Protein AF-A0A2A9PH34-F1 (afdb_monomer_lite)

pLDDT: mean 70.22, std 22.92, range [24.67, 98.5]

Sequence (714 aa):
MPSRCSIKAFAICICLFALSGFSQASVIETDRRKLEARWAQDDATQGPVSDHVPETFFIVTIRDPLQVQMDGLPAVVHHLSLPPMEFEAYQLGERGSRTNIIGHQGLVSAVSCFLQRWVGVRPRTSQFFVYEVQRQDAIRTPCPTMGKAKQLMRDGYYVTQPWLTGGDRRLIRWAQLPASTRQSAWSVVQGMLTVLPWREVNPVVIPQRQVPMANPGPYRPQCLHGPHGTTVGTLTQEDVDEVLGGLPEDDETWEPSVGLTDEDVNNFFGTQHLSQGSSDDSQKEDEKVEEEEDEDPDCDAAQAQAAQQQLIRMSNAADTDLNLLFDDAESVLRRLLREDQMDSNACSSTMSQFRSHMRRSMLPNGRPETGNCCQLLALIKEQLTSHACSEFSQLRFRLKLASNTLAGGTYDDIMLRIGNENMVLAEHPSKYFNEERVVNLQAAFGSSKVPVRDVKSFAVYSVPDQRGIADEWIVDSITLTGRCAGSQREALIRIRVNEGFSRWGDYGDRSQYKGRIDIDDWRWVSPDAQTQSVAVQPPGQPNACTHLKALEVRLRIGSGLWGGTYDKIYMDIGPGLLPGNGRLLLTSGPSPGYNEPTKVDLKQTFGSEMVPVGDILPKWQLFRLYSALAKDEWRDSKPDEWILAGLTLRGTCAQSSRTVVADKYATIDEKCKRSIGEDWSEVYRAHGLSLQDWHWERKQGGKKRDMGHDVGES

Secondary structure (DSSP, 8-state):
------HHHHHHHHHHHHHHHHHHHHHHHHHHHHHHHHHHHHHTT--S----PPEEEEEEESS-HHHHHHT-B-SEE-TTSS-TT---SPBP-STT--EE-EEESSHHHHHHHHHHHHTT---SS---EEEEEEES-----B--EE-TT--EESSEEE--S-SB-TT-TTEEEEEEPPGGGGTS-HHHHHHHHTT---EESS--------PPPPPPPP------------------TTS---S---------------------------------------------------------HHHHHHHHHHHHHHHHHHHHHHHHH-TTHHHHHHHHTTSS---TTTTHHHHHHHHHHS-----S--PPP---HHHHHHHHHHHHHHHHT-EEEEEEEEEEE-SSSSSSS-SSEEEEEETTEEEEEESSPPTT-EEEEEE-HHHHHSSSSEEGGG--EEEEEEE--SS----EEEEEEEEEEEEETTSS-EEEEEEEEEEEEESS-TTSTTSEEEEE--GGG-EESS--TTTTSTTTSSTT-TT--SEEEEEEEEEEE--STT-S-SSEEEEE-SS--STTTSEEEEEESPPTT--PEEEE-HHHHHSSSSEETTTSS-SSSEEEEEEE--TTS-TT-PPPEEEEEEEEEEEEESSSS-EEEE-TTS---EEEEPPTT-SEEEEEEEEPPPTTSEEE-----TT-----------

Radius of gyration: 38.77 Å; chains: 1; bounding box: 98×118×132 Å

Structure (mmCIF, N/CA/C/O backbone):
data_AF-A0A2A9PH34-F1
#
_entry.id   AF-A0A2A9PH34-F1
#
loop_
_atom_site.group_PDB
_atom_site.id
_atom_site.type_symbol
_atom_site.label_atom_id
_atom_site.label_alt_id
_atom_site.label_comp_id
_atom_site.label_asym_id
_atom_site.label_entity_id
_atom_site.label_seq_id
_atom_site.pdbx_PDB_ins_code
_atom_site.Cartn_x
_atom_site.Cartn_y
_atom_site.Cartn_z
_atom_site.occupancy
_atom_site.B_iso_or_equiv
_atom_site.auth_seq_id
_atom_site.auth_comp_id
_atom_site.auth_asym_id
_atom_site.auth_atom_id
_atom_site.pdbx_PDB_model_num
ATOM 1 N N . MET A 1 1 ? -19.831 -45.421 -45.558 1.00 34.94 1 MET A N 1
ATOM 2 C CA . MET A 1 1 ? -19.259 -44.627 -46.671 1.00 34.94 1 MET A CA 1
ATOM 3 C C . MET A 1 1 ? -19.317 -43.152 -46.292 1.00 34.94 1 MET A C 1
ATOM 5 O O . MET A 1 1 ? -20.403 -42.728 -45.919 1.00 34.94 1 MET A O 1
ATOM 9 N N . PRO A 1 2 ? -18.223 -42.377 -46.373 1.00 40.69 2 PRO A N 1
ATOM 10 C CA . PRO A 1 2 ? -18.274 -40.917 -46.313 1.00 40.69 2 PRO A CA 1
ATOM 11 C C . PRO A 1 2 ? -18.345 -40.312 -47.728 1.00 40.69 2 PRO A C 1
ATOM 13 O O . PRO A 1 2 ? -17.607 -40.720 -48.626 1.00 40.69 2 PRO A O 1
ATOM 16 N N . SER A 1 3 ? -19.229 -39.338 -47.940 1.00 38.16 3 SER A N 1
ATOM 17 C CA . SER A 1 3 ? -19.362 -38.611 -49.208 1.00 38.16 3 SER A CA 1
ATOM 18 C C . SER A 1 3 ? -18.264 -37.548 -49.363 1.00 38.16 3 SER A C 1
ATOM 20 O O . SER A 1 3 ? -17.931 -36.822 -48.428 1.00 38.16 3 SER A O 1
ATOM 22 N N . ARG A 1 4 ? -17.679 -37.441 -50.564 1.00 37.56 4 ARG A N 1
ATOM 23 C CA . ARG A 1 4 ? -16.636 -36.444 -50.864 1.00 37.56 4 ARG A CA 1
ATOM 24 C C . ARG A 1 4 ? -17.261 -35.069 -51.102 1.00 37.56 4 ARG A C 1
ATOM 26 O O . ARG A 1 4 ? -17.923 -34.873 -52.118 1.00 37.56 4 ARG A O 1
ATOM 33 N N . CYS A 1 5 ? -16.996 -34.105 -50.223 1.00 36.47 5 CYS A N 1
ATOM 34 C CA . CYS A 1 5 ? -17.306 -32.702 -50.498 1.00 36.47 5 CYS A CA 1
ATOM 35 C C . CYS A 1 5 ? -16.280 -32.118 -51.493 1.00 36.47 5 CYS A C 1
ATOM 37 O O . CYS A 1 5 ? -15.086 -32.413 -51.407 1.00 36.47 5 CYS A O 1
ATOM 39 N N . SER A 1 6 ? -16.730 -31.330 -52.474 1.00 47.56 6 SER A N 1
ATOM 40 C CA . SER A 1 6 ? -15.884 -30.905 -53.599 1.00 47.56 6 SER A CA 1
ATOM 41 C C . SER A 1 6 ? -15.131 -29.605 -53.308 1.00 47.56 6 SER A C 1
ATOM 43 O O . SER A 1 6 ? -15.723 -28.527 -53.263 1.00 47.56 6 SER A O 1
ATOM 45 N N . ILE A 1 7 ? -13.800 -29.700 -53.216 1.00 49.53 7 ILE A N 1
ATOM 46 C CA . ILE A 1 7 ? -12.862 -28.578 -52.997 1.00 49.53 7 ILE A CA 1
ATOM 47 C C . ILE A 1 7 ? -13.086 -27.413 -53.985 1.00 49.53 7 ILE A C 1
ATOM 49 O O . ILE A 1 7 ? -12.877 -26.252 -53.635 1.00 49.53 7 ILE A O 1
ATOM 53 N N . LYS A 1 8 ? -13.581 -27.695 -55.201 1.00 48.56 8 LYS A N 1
ATOM 54 C CA . LYS A 1 8 ? -13.860 -26.675 -56.227 1.00 48.56 8 LYS A CA 1
ATOM 55 C C . LYS A 1 8 ? -14.911 -25.639 -55.800 1.00 48.56 8 LYS A C 1
ATOM 57 O O . LYS A 1 8 ? -14.825 -24.502 -56.248 1.00 48.56 8 LYS A O 1
ATOM 62 N N . ALA A 1 9 ? -15.861 -25.993 -54.931 1.00 49.53 9 ALA A N 1
ATOM 63 C CA . ALA A 1 9 ? -16.867 -25.044 -54.445 1.00 49.53 9 ALA A CA 1
ATOM 64 C C . ALA A 1 9 ? -16.257 -23.978 -53.516 1.00 49.53 9 ALA A C 1
ATOM 66 O O . ALA A 1 9 ? -16.587 -22.799 -53.617 1.00 49.53 9 ALA A O 1
ATOM 67 N N . PHE A 1 10 ? -15.320 -24.379 -52.650 1.00 51.31 10 PHE A N 1
ATOM 68 C CA . PHE A 1 10 ? -14.713 -23.488 -51.657 1.00 51.31 10 PHE A CA 1
ATOM 69 C C . PHE A 1 10 ? -13.816 -22.422 -52.310 1.00 51.31 10 PHE A C 1
ATOM 71 O O . PHE A 1 10 ? -13.855 -21.255 -51.928 1.00 51.31 10 PHE A O 1
ATOM 78 N N . ALA A 1 11 ? -13.073 -22.800 -53.357 1.00 50.88 11 ALA A N 1
ATOM 79 C CA . ALA A 1 11 ? -12.231 -21.878 -54.122 1.00 50.88 11 ALA A CA 1
ATOM 80 C C . ALA A 1 11 ? -13.034 -20.743 -54.792 1.00 50.88 11 ALA A C 1
ATOM 82 O O . ALA A 1 11 ? -12.605 -19.591 -54.771 1.00 50.88 11 ALA A O 1
ATOM 83 N N . ILE A 1 12 ? -14.220 -21.044 -55.337 1.00 55.06 12 ILE A N 1
ATOM 84 C CA . ILE A 1 12 ? -15.061 -20.055 -56.035 1.00 55.06 12 ILE A CA 1
ATOM 85 C C . ILE A 1 12 ? -15.571 -18.976 -55.064 1.00 55.06 12 ILE A C 1
ATOM 87 O O . ILE A 1 12 ? -15.532 -17.791 -55.398 1.00 55.06 12 ILE A O 1
ATOM 91 N N . CYS A 1 13 ? -15.965 -19.351 -53.842 1.00 43.31 13 CYS A N 1
ATOM 92 C CA . CYS A 1 13 ? -16.367 -18.386 -52.812 1.00 43.31 13 CYS A CA 1
ATOM 93 C C . CYS A 1 13 ? -15.227 -17.430 -52.420 1.00 43.31 13 CYS A C 1
ATOM 95 O O . CYS A 1 13 ? -15.466 -16.234 -52.253 1.00 43.31 13 CYS A O 1
ATOM 97 N N . ILE A 1 14 ? -13.988 -17.928 -52.319 1.00 50.44 14 ILE A N 1
ATOM 98 C CA . ILE A 1 14 ? -12.815 -17.101 -51.987 1.00 50.44 14 ILE A CA 1
ATOM 99 C C . ILE A 1 14 ? -12.509 -16.105 -53.117 1.00 50.44 14 ILE A C 1
ATOM 101 O O . ILE A 1 14 ? -12.295 -14.922 -52.849 1.00 50.44 14 ILE A O 1
ATOM 105 N N . CYS A 1 15 ? -12.555 -16.541 -54.382 1.00 43.34 15 CYS A N 1
ATOM 106 C CA . CYS A 1 15 ? -12.344 -15.651 -55.529 1.00 43.34 15 CYS A CA 1
ATOM 107 C C . CYS A 1 15 ? -13.403 -14.539 -55.627 1.00 43.34 15 CYS A C 1
ATOM 109 O O . CYS A 1 15 ? -13.056 -13.397 -55.928 1.00 43.34 15 CYS A O 1
ATOM 111 N N . LEU A 1 16 ? -14.676 -14.835 -55.339 1.00 41.50 16 LEU A N 1
ATOM 112 C CA . LEU A 1 16 ? -15.746 -13.828 -55.362 1.00 41.50 16 LEU A CA 1
ATOM 113 C C . LEU A 1 16 ? -15.578 -12.769 -54.260 1.00 41.50 16 LEU A C 1
ATOM 115 O O . LEU A 1 16 ? -15.717 -11.576 -54.537 1.00 41.50 16 LEU A O 1
ATOM 119 N N . PHE A 1 17 ? -15.201 -13.174 -53.041 1.00 42.25 17 PHE A N 1
ATOM 120 C CA . PHE A 1 17 ? -14.886 -12.221 -51.970 1.00 42.25 17 PHE A CA 1
ATOM 121 C C . PHE A 1 17 ? -13.693 -11.326 -52.332 1.00 42.25 17 PHE A C 1
ATOM 123 O O . PHE A 1 17 ? -13.791 -10.105 -52.203 1.00 42.25 17 PHE A O 1
ATOM 130 N N . ALA A 1 18 ? -12.605 -11.898 -52.860 1.00 44.53 18 ALA A N 1
ATOM 131 C CA . ALA A 1 18 ? -11.424 -11.134 -53.267 1.00 44.53 18 ALA A CA 1
ATOM 132 C C . ALA A 1 18 ? -11.748 -10.059 -54.324 1.00 44.53 18 ALA A C 1
ATOM 134 O O . ALA A 1 18 ? -11.331 -8.908 -54.187 1.00 44.53 18 ALA A O 1
ATOM 135 N N . LEU A 1 19 ? -12.543 -10.404 -55.343 1.00 37.84 19 LEU A N 1
ATOM 136 C CA . LEU A 1 19 ? -12.917 -9.479 -56.418 1.00 37.84 19 LEU A CA 1
ATOM 137 C C . LEU A 1 19 ? -13.838 -8.339 -55.948 1.00 37.84 19 LEU A C 1
ATOM 139 O O . LEU A 1 19 ? -13.715 -7.219 -56.443 1.00 37.84 19 LEU A O 1
ATOM 143 N N . SER A 1 20 ? -14.711 -8.575 -54.961 1.00 38.56 20 SER A N 1
ATOM 144 C CA . SER A 1 20 ? -15.545 -7.503 -54.390 1.00 38.56 20 SER A CA 1
ATOM 145 C C . SER A 1 20 ? -14.755 -6.448 -53.597 1.00 38.56 20 SER A C 1
ATOM 147 O O . SER A 1 20 ? -15.138 -5.278 -53.600 1.00 38.56 20 SER A O 1
ATOM 149 N N . GLY A 1 21 ? -13.636 -6.826 -52.963 1.00 40.25 21 GLY A N 1
ATOM 150 C CA . GLY A 1 21 ? -12.840 -5.916 -52.130 1.00 40.25 21 GLY A CA 1
ATOM 151 C C . GLY A 1 21 ? -12.066 -4.863 -52.931 1.00 40.25 21 GLY A C 1
ATOM 152 O O . GLY A 1 21 ? -12.078 -3.681 -52.586 1.00 40.25 21 GLY A O 1
ATOM 153 N N . PHE A 1 22 ? -11.438 -5.268 -54.039 1.00 40.62 22 PHE A N 1
ATOM 154 C CA . PHE A 1 22 ? -10.581 -4.381 -54.842 1.00 40.62 22 PHE A CA 1
ATOM 155 C C . PHE A 1 22 ? -11.329 -3.217 -55.513 1.00 40.62 22 PHE A C 1
ATOM 157 O O . PHE A 1 22 ? -10.731 -2.171 -55.761 1.00 40.62 22 PHE A O 1
ATOM 164 N N . SER A 1 23 ? -12.631 -3.367 -55.779 1.00 42.00 23 SER A N 1
ATOM 165 C CA . SER A 1 23 ? -13.442 -2.335 -56.441 1.00 42.00 23 SER A CA 1
ATOM 166 C C . SER A 1 23 ? -13.759 -1.133 -55.536 1.00 42.00 23 SER A C 1
ATOM 168 O O . SER A 1 23 ? -13.880 -0.011 -56.019 1.00 42.00 23 SER A O 1
ATOM 170 N N . GLN A 1 24 ? -13.862 -1.326 -54.215 1.00 39.06 24 GLN A N 1
ATOM 171 C CA . GLN A 1 24 ? -14.194 -0.224 -53.297 1.00 39.06 24 GLN A CA 1
ATOM 172 C C . GLN A 1 24 ? -12.963 0.595 -52.885 1.00 39.06 24 GLN A C 1
ATOM 174 O O . GLN A 1 24 ? -13.048 1.819 -52.793 1.00 39.06 24 GLN A O 1
ATOM 179 N N . ALA A 1 25 ? -11.807 -0.052 -52.701 1.00 43.22 25 ALA A N 1
ATOM 180 C CA . ALA A 1 25 ? -10.569 0.629 -52.315 1.00 43.22 25 ALA A CA 1
ATOM 181 C C . ALA A 1 25 ? -10.098 1.655 -53.369 1.00 43.22 25 ALA A C 1
ATOM 183 O O . ALA A 1 25 ? -9.675 2.756 -53.019 1.00 43.22 25 ALA A O 1
ATOM 184 N N . SER A 1 26 ? -10.218 1.331 -54.662 1.00 45.09 26 SER A N 1
ATOM 185 C CA . SER A 1 26 ? -9.798 2.216 -55.759 1.00 45.09 26 SER A CA 1
ATOM 186 C C . SER A 1 26 ? -10.678 3.462 -55.908 1.00 45.09 26 SER A C 1
ATOM 188 O O . SER A 1 26 ? -10.159 4.536 -56.217 1.00 45.09 26 SER A O 1
ATOM 190 N N . VAL A 1 27 ? -11.985 3.356 -55.646 1.00 43.34 27 VAL A N 1
ATOM 191 C CA . VAL A 1 27 ? -12.909 4.503 -55.632 1.00 43.34 27 VAL A CA 1
ATOM 192 C C . VAL A 1 27 ? -12.576 5.444 -54.472 1.00 43.34 27 VAL A C 1
ATOM 194 O O . VAL A 1 27 ? -12.420 6.644 -54.693 1.00 43.34 27 VAL A O 1
ATOM 197 N N . ILE A 1 28 ? -12.379 4.901 -53.263 1.00 43.78 28 ILE A N 1
ATOM 198 C CA . ILE A 1 28 ? -12.031 5.685 -52.066 1.00 43.78 28 ILE A CA 1
ATOM 199 C C . ILE A 1 28 ? -10.705 6.435 -52.264 1.00 43.78 28 ILE A C 1
ATOM 201 O O . ILE A 1 28 ? -10.639 7.635 -52.011 1.00 43.78 28 ILE A O 1
ATOM 205 N N . GLU A 1 29 ? -9.669 5.770 -52.782 1.00 45.56 29 GLU A N 1
ATOM 206 C CA . GLU A 1 29 ? -8.367 6.398 -53.054 1.00 45.56 29 GLU A CA 1
ATOM 207 C C . GLU A 1 29 ? -8.442 7.453 -54.174 1.00 45.56 29 GLU A C 1
ATOM 209 O O . GLU A 1 29 ? -7.763 8.481 -54.119 1.00 45.56 29 GLU A O 1
ATOM 214 N N . THR A 1 30 ? -9.299 7.242 -55.177 1.00 48.31 30 THR A N 1
ATOM 215 C CA . THR A 1 30 ? -9.509 8.209 -56.265 1.00 48.31 30 THR A CA 1
ATOM 216 C C . THR A 1 30 ? -10.203 9.476 -55.764 1.00 48.31 30 THR A C 1
ATOM 218 O O . THR A 1 30 ? -9.795 10.580 -56.129 1.00 48.31 30 THR A O 1
ATOM 221 N N . ASP A 1 31 ? -11.223 9.349 -54.914 1.00 47.78 31 ASP A N 1
ATOM 222 C CA . ASP A 1 31 ? -11.916 10.511 -54.355 1.00 47.78 31 ASP A CA 1
ATOM 223 C C . ASP A 1 31 ? -11.111 11.187 -53.231 1.00 47.78 31 ASP A C 1
ATOM 225 O O . ASP A 1 31 ? -11.152 12.414 -53.134 1.00 47.78 31 ASP A O 1
ATOM 229 N N . ARG A 1 32 ? -10.271 10.447 -52.483 1.00 48.47 32 ARG A N 1
ATOM 230 C CA . ARG A 1 32 ? -9.266 11.026 -51.570 1.00 48.47 32 ARG A CA 1
ATOM 231 C C . ARG A 1 32 ? -8.320 11.968 -52.314 1.00 48.47 32 ARG A C 1
ATOM 233 O O . ARG A 1 32 ? -8.194 13.124 -51.926 1.00 48.47 32 ARG A O 1
ATOM 240 N N . ARG A 1 33 ? -7.722 11.523 -53.425 1.00 50.75 33 ARG A N 1
ATOM 241 C CA . ARG A 1 33 ? -6.797 12.356 -54.220 1.00 50.75 33 ARG A CA 1
ATOM 242 C C . ARG A 1 33 ? -7.472 13.583 -54.840 1.00 50.75 33 ARG A C 1
ATOM 244 O O . ARG A 1 33 ? -6.833 14.624 -54.957 1.00 50.75 33 ARG A O 1
ATOM 251 N N . LYS A 1 34 ? -8.760 13.499 -55.203 1.00 52.34 34 LYS A N 1
ATOM 252 C CA . LYS A 1 34 ? -9.549 14.670 -55.642 1.00 52.34 34 LYS A CA 1
ATOM 253 C C . LYS A 1 34 ? -9.829 15.652 -54.501 1.00 52.34 34 LYS A C 1
ATOM 255 O O . LYS A 1 34 ? -9.881 16.850 -54.755 1.00 52.34 34 LYS A O 1
ATOM 260 N N . LEU A 1 35 ? -10.019 15.163 -53.273 1.00 44.94 35 LEU A N 1
ATOM 261 C CA . LEU A 1 35 ? -10.127 15.997 -52.072 1.00 44.94 35 LEU A CA 1
ATOM 262 C C . LEU A 1 35 ? -8.796 16.697 -51.780 1.00 44.94 35 LEU A C 1
ATOM 264 O O . LEU A 1 35 ? -8.766 17.916 -51.680 1.00 44.94 35 LEU A O 1
ATOM 268 N N . GLU A 1 36 ? -7.694 15.950 -51.745 1.00 51.09 36 GLU A N 1
ATOM 269 C CA . GLU A 1 36 ? -6.355 16.467 -51.432 1.00 51.09 36 GLU A CA 1
ATOM 270 C C . GLU A 1 36 ? -5.857 17.490 -52.462 1.00 51.09 36 GLU A C 1
ATOM 272 O O . GLU A 1 36 ? -5.367 18.552 -52.082 1.00 51.09 36 GLU A O 1
ATOM 277 N N . ALA A 1 37 ? -6.058 17.234 -53.760 1.00 59.31 37 ALA A N 1
ATOM 278 C CA . ALA A 1 37 ? -5.736 18.200 -54.813 1.00 59.31 37 ALA A CA 1
ATOM 279 C C . ALA A 1 37 ? -6.579 19.486 -54.724 1.00 59.31 37 ALA A C 1
ATOM 281 O O . ALA A 1 37 ? -6.108 20.557 -55.096 1.00 59.31 37 ALA A O 1
ATOM 282 N N . ARG A 1 38 ? -7.816 19.389 -54.218 1.00 48.50 38 ARG A N 1
ATOM 283 C CA . ARG A 1 38 ? -8.713 20.534 -54.026 1.00 48.50 38 ARG A CA 1
ATOM 284 C C . ARG A 1 38 ? -8.363 21.329 -52.768 1.00 48.50 38 ARG A C 1
ATOM 286 O O . ARG A 1 38 ? -8.328 22.548 -52.837 1.00 48.50 38 ARG A O 1
ATOM 293 N N . TRP A 1 39 ? -8.011 20.663 -51.668 1.00 52.41 39 TRP A N 1
ATOM 294 C CA . TRP A 1 39 ? -7.512 21.314 -50.451 1.00 52.41 39 TRP A CA 1
ATOM 295 C C . TRP A 1 39 ? -6.216 22.087 -50.705 1.00 52.41 39 TRP A C 1
ATOM 297 O O . TRP A 1 39 ? -6.118 23.248 -50.324 1.00 52.41 39 TRP A O 1
ATOM 307 N N . ALA A 1 40 ? -5.269 21.500 -51.446 1.00 55.25 40 ALA A N 1
ATOM 308 C CA . ALA A 1 40 ? -4.044 22.190 -51.856 1.00 55.25 40 ALA A CA 1
ATOM 309 C C . ALA A 1 40 ? -4.309 23.432 -52.736 1.00 55.25 40 ALA A C 1
ATOM 311 O O . ALA A 1 40 ? -3.478 24.337 -52.786 1.00 55.25 40 ALA A O 1
ATOM 312 N N . GLN A 1 41 ? -5.456 23.485 -53.422 1.00 55.44 41 GLN A N 1
ATOM 313 C CA . GLN A 1 41 ? -5.886 24.640 -54.207 1.00 55.44 41 GLN A CA 1
ATOM 314 C C . GLN A 1 41 ? -6.626 25.684 -53.352 1.00 55.44 41 GLN A C 1
ATOM 316 O O . GLN A 1 41 ? -6.393 26.875 -53.541 1.00 55.44 41 GLN A O 1
ATOM 321 N N . ASP A 1 42 ? -7.459 25.261 -52.397 1.00 48.81 42 ASP A N 1
ATOM 322 C CA . ASP A 1 42 ? -8.147 26.158 -51.459 1.00 48.81 42 ASP A CA 1
ATOM 323 C C . ASP A 1 42 ? -7.132 26.872 -50.533 1.00 48.81 42 ASP A C 1
ATOM 325 O O . ASP A 1 42 ? -7.162 28.101 -50.425 1.00 48.81 42 ASP A O 1
ATOM 329 N N . ASP A 1 43 ? -6.167 26.149 -49.946 1.00 49.84 43 ASP A N 1
ATOM 330 C CA . ASP A 1 43 ? -5.096 26.727 -49.109 1.00 49.84 43 ASP A CA 1
ATOM 331 C C . ASP A 1 43 ? -4.223 27.727 -49.886 1.00 49.84 43 ASP A C 1
ATOM 333 O O . ASP A 1 43 ? -3.883 28.790 -49.367 1.00 49.84 43 ASP A O 1
ATOM 337 N N . ALA A 1 44 ? -3.929 27.453 -51.162 1.00 57.38 44 ALA A N 1
ATOM 338 C CA . ALA A 1 44 ? -3.159 28.351 -52.027 1.00 57.38 44 ALA A CA 1
ATOM 339 C C . ALA A 1 44 ? -3.890 29.661 -52.400 1.00 57.38 44 ALA A C 1
ATOM 341 O O . ALA A 1 44 ? -3.278 30.545 -53.003 1.00 57.38 44 ALA A O 1
ATOM 342 N N . THR A 1 45 ? -5.178 29.807 -52.060 1.00 54.78 45 THR A N 1
ATOM 343 C CA . THR A 1 45 ? -5.958 31.040 -52.295 1.00 54.78 45 THR A CA 1
ATOM 344 C C . THR A 1 45 ? -6.190 31.885 -51.042 1.00 54.78 45 THR A C 1
ATOM 346 O O . THR A 1 45 ? -6.707 33.000 -51.149 1.00 54.78 45 THR A O 1
ATOM 349 N N . GLN A 1 46 ? -5.786 31.410 -49.860 1.00 44.69 46 GLN A N 1
ATOM 350 C CA . GLN A 1 46 ? -5.907 32.182 -48.625 1.00 44.69 46 GLN A CA 1
ATOM 351 C C . GLN A 1 46 ? -4.759 33.198 -48.521 1.00 44.69 46 GLN A C 1
ATOM 353 O O . GLN A 1 46 ? -3.585 32.845 -48.425 1.00 44.69 46 GLN A O 1
ATOM 358 N N . GLY A 1 47 ? -5.114 34.487 -48.570 1.00 52.19 47 GLY A N 1
ATOM 359 C CA . GLY A 1 47 ? -4.182 35.597 -48.356 1.00 52.19 47 GLY A CA 1
ATOM 360 C C . GLY A 1 47 ? -3.638 35.661 -46.917 1.00 52.19 47 GLY A C 1
ATOM 361 O O . GLY A 1 47 ? -4.052 34.873 -46.065 1.00 52.19 47 GLY A O 1
ATOM 362 N N . PRO A 1 48 ? -2.718 36.601 -46.622 1.00 47.22 48 PRO A N 1
ATOM 363 C CA . PRO A 1 48 ? -2.110 36.725 -45.297 1.00 47.22 48 PRO A CA 1
ATOM 364 C C . PRO A 1 48 ? -3.166 36.859 -44.192 1.00 47.22 48 PRO A C 1
ATOM 366 O O . PRO A 1 48 ? -4.166 37.558 -44.356 1.00 47.22 48 PRO A O 1
ATOM 369 N N . VAL A 1 49 ? -2.917 36.160 -43.080 1.00 49.47 49 VAL A N 1
ATOM 370 C CA . VAL A 1 49 ? -3.884 35.889 -42.006 1.00 49.47 49 VAL A CA 1
ATOM 371 C C . VAL A 1 49 ? -4.537 37.175 -41.493 1.00 49.47 49 VAL A C 1
ATOM 373 O O . VAL A 1 49 ? -3.885 38.030 -40.899 1.00 49.47 49 VAL A O 1
ATOM 376 N N . SER A 1 50 ? -5.846 37.284 -41.719 1.00 47.06 50 SER A N 1
ATOM 377 C CA . SER A 1 50 ? -6.712 38.295 -41.109 1.00 47.06 50 SER A CA 1
ATOM 378 C C . SER A 1 50 ? -6.963 37.949 -39.638 1.00 47.06 50 SER A C 1
ATOM 380 O O . SER A 1 50 ? -6.982 36.769 -39.292 1.00 47.06 50 SER A O 1
ATOM 382 N N . ASP A 1 51 ? -7.204 38.951 -38.786 1.00 46.56 51 ASP A N 1
ATOM 383 C CA . ASP A 1 51 ? -7.624 38.745 -37.395 1.00 46.56 51 ASP A CA 1
ATOM 384 C C . ASP A 1 51 ? -8.868 37.843 -37.323 1.00 46.56 51 ASP A C 1
ATOM 386 O O . ASP A 1 51 ? -10.004 38.266 -37.564 1.00 46.56 51 ASP A O 1
ATOM 390 N N . HIS A 1 52 ? -8.657 36.564 -37.010 1.00 63.94 52 HIS A N 1
ATOM 391 C CA . HIS A 1 52 ? -9.731 35.584 -36.985 1.00 63.94 52 HIS A CA 1
ATOM 392 C C . HIS A 1 52 ? -10.540 35.700 -35.691 1.00 63.94 52 HIS A C 1
ATOM 394 O O . HIS A 1 52 ? -10.063 35.405 -34.588 1.00 63.94 52 HIS A O 1
ATOM 400 N N . VAL A 1 53 ? -11.803 36.107 -35.853 1.00 73.50 53 VAL A N 1
ATOM 401 C CA . VAL A 1 53 ? -12.823 36.049 -34.803 1.00 73.50 53 VAL A CA 1
ATOM 402 C C . VAL A 1 53 ? -12.866 34.616 -34.255 1.00 73.50 53 VAL A C 1
ATOM 404 O O . VAL A 1 53 ? -13.006 33.683 -35.048 1.00 73.50 53 VAL A O 1
ATOM 407 N N . PRO A 1 54 ? -12.728 34.417 -32.934 1.00 79.31 54 PRO A N 1
ATOM 408 C CA . PRO A 1 54 ? -12.692 33.084 -32.354 1.00 79.31 54 PRO A CA 1
ATOM 409 C C . PRO A 1 54 ? -14.028 32.353 -32.544 1.00 79.31 54 PRO A C 1
ATOM 411 O O . PRO A 1 54 ? -15.089 32.866 -32.185 1.00 79.31 54 PRO A O 1
ATOM 414 N N . GLU A 1 55 ? -13.965 31.139 -33.084 1.00 87.50 55 GLU A N 1
ATOM 415 C CA . GLU A 1 55 ? -15.124 30.281 -33.331 1.00 87.50 55 GLU A CA 1
ATOM 416 C C . GLU A 1 55 ? -15.456 29.431 -32.095 1.00 87.50 55 GLU A C 1
ATOM 418 O O . GLU A 1 55 ? -14.569 28.998 -31.354 1.00 87.50 55 GLU A O 1
ATOM 423 N N . THR A 1 56 ? -16.747 29.174 -31.882 1.00 90.62 56 THR A N 1
ATOM 424 C CA . THR A 1 56 ? -17.248 28.297 -30.815 1.00 90.62 56 THR A CA 1
ATOM 425 C C . THR A 1 56 ? -17.471 26.887 -31.347 1.00 90.62 56 THR A C 1
ATOM 427 O O . THR A 1 56 ? -18.056 26.701 -32.415 1.00 90.62 56 THR A O 1
ATOM 430 N N . PHE A 1 57 ? -17.057 25.889 -30.569 1.00 91.69 57 PHE A N 1
ATOM 431 C CA . PHE A 1 57 ? -17.230 24.476 -30.880 1.00 91.69 57 PHE A CA 1
ATOM 432 C C . PHE A 1 57 ? -17.724 23.683 -29.668 1.00 91.69 57 PHE A C 1
ATOM 434 O O . PHE A 1 57 ? -17.475 24.040 -28.519 1.00 91.69 57 PHE A O 1
ATOM 441 N N . PHE A 1 58 ? -18.357 22.547 -29.944 1.00 92.94 58 PHE A N 1
ATOM 442 C CA . PHE A 1 58 ? -18.906 21.618 -28.968 1.00 92.94 58 PHE A CA 1
ATOM 443 C C . PHE A 1 58 ? -18.204 20.257 -29.062 1.00 92.94 58 PHE A C 1
ATOM 445 O O . PHE A 1 58 ? -18.150 19.655 -30.139 1.00 92.94 58 PHE A O 1
ATOM 452 N N . ILE A 1 59 ? -17.702 19.756 -27.931 1.00 91.31 59 ILE A N 1
ATOM 453 C CA . ILE A 1 59 ? -17.198 18.380 -27.759 1.00 91.31 59 ILE A CA 1
ATOM 454 C C . ILE A 1 59 ? -18.140 17.621 -26.827 1.00 91.31 59 ILE A C 1
ATOM 456 O O . ILE A 1 59 ? -18.591 18.179 -25.831 1.00 91.31 59 ILE A O 1
ATOM 460 N N . VAL A 1 60 ? -18.385 16.337 -27.107 1.00 91.38 60 VAL A N 1
ATOM 461 C CA . VAL A 1 60 ? -19.068 15.415 -26.185 1.00 91.38 60 VAL A CA 1
ATOM 462 C C . VAL A 1 60 ? -18.112 14.293 -25.779 1.00 91.38 60 VAL A C 1
ATOM 464 O O . VAL A 1 60 ? -17.495 13.659 -26.637 1.00 91.38 60 VAL A O 1
ATOM 467 N N . THR A 1 61 ? -17.994 14.047 -24.474 1.00 88.94 61 THR A N 1
ATOM 468 C CA . THR A 1 61 ? -17.114 13.017 -23.901 1.00 88.94 61 THR A CA 1
ATOM 469 C C . THR A 1 61 ? -17.724 12.377 -22.643 1.00 88.94 61 THR A C 1
ATOM 471 O O . THR A 1 61 ? -18.751 12.823 -22.125 1.00 88.94 61 THR A O 1
ATOM 474 N N . ILE A 1 62 ? -17.108 11.286 -22.183 1.00 87.62 62 ILE A N 1
ATOM 475 C CA . ILE A 1 62 ? -17.395 10.621 -20.903 1.00 87.62 62 ILE A CA 1
ATOM 476 C C . ILE A 1 62 ? -16.647 11.252 -19.721 1.00 87.62 62 ILE A C 1
ATOM 478 O O . ILE A 1 62 ? -17.085 11.060 -18.589 1.00 87.62 62 ILE A O 1
ATOM 482 N N . ARG A 1 63 ? -15.553 11.991 -19.973 1.00 86.50 63 ARG A N 1
ATOM 483 C CA . ARG A 1 63 ? -14.761 12.667 -18.932 1.00 86.50 63 ARG A CA 1
ATOM 484 C C . ARG A 1 63 ? -15.626 13.674 -18.187 1.00 86.50 63 ARG A C 1
ATOM 486 O O . ARG A 1 63 ? -16.313 14.485 -18.823 1.00 86.50 63 ARG A O 1
ATOM 493 N N . ASP A 1 64 ? -15.577 13.634 -16.863 1.00 88.38 64 ASP A N 1
ATOM 494 C CA . ASP A 1 64 ? -16.275 14.605 -16.033 1.00 88.38 64 ASP A CA 1
ATOM 495 C C . ASP A 1 64 ? -15.558 15.974 -16.031 1.00 88.38 64 ASP A C 1
ATOM 497 O O . ASP A 1 64 ? -14.396 16.077 -16.445 1.00 88.38 64 ASP A O 1
ATOM 501 N N . PRO A 1 65 ? -16.233 17.048 -15.588 1.00 86.94 65 PRO A N 1
ATOM 502 C CA . PRO A 1 65 ? -15.690 18.396 -15.695 1.00 86.94 65 PRO A CA 1
ATOM 503 C C . PRO A 1 65 ? -14.484 18.675 -14.799 1.00 86.94 65 PRO A C 1
ATOM 505 O O . PRO A 1 65 ? -13.691 19.543 -15.152 1.00 86.94 65 PRO A O 1
ATOM 508 N N . LEU A 1 66 ? -14.319 17.959 -13.679 1.00 81.06 66 LEU A N 1
ATOM 509 C CA . LEU A 1 66 ? -13.129 18.082 -12.836 1.00 81.06 66 LEU A CA 1
ATOM 510 C C . LEU A 1 66 ? -11.934 17.445 -13.550 1.00 81.06 66 LEU A C 1
ATOM 512 O O . LEU A 1 66 ? -10.893 18.089 -13.677 1.00 81.06 66 LEU A O 1
ATOM 516 N N . GLN A 1 67 ? -12.114 16.252 -14.129 1.00 80.88 67 GLN A N 1
ATOM 517 C CA . GLN A 1 67 ? -11.080 15.628 -14.954 1.00 80.88 67 GLN A CA 1
ATOM 518 C C . GLN A 1 67 ? -10.699 16.505 -16.158 1.00 80.88 67 GLN A C 1
ATOM 520 O O . GLN A 1 67 ? -9.516 16.690 -16.434 1.00 80.88 67 GLN A O 1
ATOM 525 N N . VAL A 1 68 ? -11.671 17.099 -16.860 1.00 84.44 68 VAL A N 1
ATOM 526 C CA . VAL A 1 68 ? -11.393 18.019 -17.982 1.00 84.44 68 VAL A CA 1
ATOM 527 C C . VAL A 1 68 ? -10.735 19.327 -17.519 1.00 84.44 68 VAL A C 1
ATOM 529 O O . VAL A 1 68 ? -9.952 19.911 -18.268 1.00 84.44 68 VAL A O 1
ATOM 532 N N . GLN A 1 69 ? -10.989 19.783 -16.291 1.00 80.06 69 GLN A N 1
ATOM 533 C CA . GLN A 1 69 ? -10.331 20.956 -15.710 1.00 80.06 69 GLN A CA 1
ATOM 534 C C . GLN A 1 69 ? -8.888 20.673 -15.246 1.00 80.06 69 GLN A C 1
ATOM 536 O O . GLN A 1 69 ? -8.069 21.594 -15.254 1.00 80.06 69 GLN A O 1
ATOM 541 N N . MET A 1 70 ? -8.574 19.427 -14.873 1.00 72.00 70 MET A N 1
ATOM 542 C CA . MET A 1 70 ? -7.233 18.958 -14.497 1.00 72.00 70 MET A CA 1
ATOM 543 C C . MET A 1 70 ? -6.398 18.555 -15.725 1.00 72.00 70 MET A C 1
ATOM 545 O O . MET A 1 70 ? -5.423 19.225 -16.066 1.00 72.00 70 MET A O 1
ATOM 549 N N . ASP A 1 71 ? -6.808 17.483 -16.408 1.00 77.81 71 ASP A N 1
ATOM 550 C CA . ASP A 1 71 ? -6.075 16.836 -17.506 1.00 77.81 71 ASP A CA 1
ATOM 551 C C . ASP A 1 71 ? -6.208 17.602 -18.833 1.00 77.81 71 ASP A C 1
ATOM 553 O O . ASP A 1 71 ? -5.380 17.459 -19.738 1.00 77.81 71 ASP A O 1
ATOM 557 N N . GLY A 1 72 ? -7.280 18.386 -18.983 1.00 84.25 72 GLY A N 1
ATOM 558 C CA . GLY A 1 72 ? -7.675 18.971 -20.258 1.00 84.25 72 GLY A CA 1
ATOM 559 C C . GLY A 1 72 ? -8.380 17.979 -21.193 1.00 84.25 72 GLY A C 1
ATOM 560 O O . GLY A 1 72 ? -9.024 17.018 -20.767 1.00 84.25 72 GLY A O 1
ATOM 561 N N . LEU A 1 73 ? -8.260 18.225 -22.501 1.00 81.88 73 LEU A N 1
ATOM 562 C CA . LEU A 1 73 ? -8.774 17.349 -23.562 1.00 81.88 73 LEU A CA 1
ATOM 563 C C . LEU A 1 73 ? -7.633 16.993 -24.533 1.00 81.88 73 LEU A C 1
ATOM 565 O O . LEU A 1 73 ? -7.245 17.841 -25.352 1.00 81.88 73 LEU A O 1
ATOM 569 N N . PRO A 1 74 ? -7.067 15.770 -24.453 1.00 75.31 74 PRO A N 1
ATOM 570 C CA . PRO A 1 74 ? -5.907 15.380 -25.247 1.00 75.31 74 PRO A CA 1
ATOM 571 C C . PRO A 1 74 ? -6.280 15.222 -26.724 1.00 75.31 74 PRO A C 1
ATOM 573 O O . PRO A 1 74 ? -7.230 14.529 -27.069 1.00 75.31 74 PRO A O 1
ATOM 576 N N . ALA A 1 75 ? -5.495 15.827 -27.619 1.00 63.56 75 ALA A N 1
ATOM 577 C CA . ALA A 1 75 ? -5.775 15.814 -29.061 1.00 63.56 75 ALA A CA 1
ATOM 578 C C . ALA A 1 75 ? -5.896 14.409 -29.659 1.00 63.56 75 ALA A C 1
ATOM 580 O O . ALA A 1 75 ? -6.693 14.159 -30.563 1.00 63.56 75 ALA A O 1
ATOM 581 N N . VAL A 1 76 ? -5.033 13.530 -29.154 1.00 61.62 76 VAL A N 1
ATOM 582 C CA . VAL A 1 76 ? -4.754 12.188 -29.635 1.00 61.62 76 VAL A CA 1
ATOM 583 C C . VAL A 1 76 ? -4.844 11.255 -28.443 1.00 61.62 76 VAL A C 1
ATOM 585 O O . VAL A 1 76 ? -4.080 11.397 -27.488 1.00 61.62 76 VAL A O 1
ATOM 588 N N . VAL A 1 77 ? -5.712 10.254 -28.543 1.00 55.84 77 VAL A N 1
ATOM 589 C CA . VAL A 1 77 ? -5.624 9.054 -27.708 1.00 55.84 77 VAL A CA 1
ATOM 590 C C . VAL A 1 77 ? -4.929 7.945 -28.497 1.00 55.84 77 VAL A C 1
ATOM 592 O O . VAL A 1 77 ? -5.055 7.821 -29.721 1.00 55.84 77 VAL A O 1
ATOM 595 N N . HIS A 1 78 ? -4.124 7.157 -27.787 1.00 53.72 78 HIS A N 1
ATOM 596 C CA . HIS A 1 78 ? -3.452 5.992 -28.337 1.00 53.72 78 HIS A CA 1
ATOM 597 C C . HIS A 1 78 ? -4.315 4.752 -28.099 1.00 53.72 78 HIS A C 1
ATOM 599 O O . HIS A 1 78 ? -4.659 4.427 -26.967 1.00 53.72 78 HIS A O 1
ATOM 605 N N . HIS A 1 79 ? -4.618 4.019 -29.171 1.00 45.38 79 HIS A N 1
ATOM 606 C CA . HIS A 1 79 ? -5.564 2.892 -29.196 1.00 45.38 79 HIS A CA 1
ATOM 607 C C . HIS A 1 79 ? -5.120 1.644 -28.379 1.00 45.38 79 HIS A C 1
ATOM 609 O O . HIS A 1 79 ? -5.700 0.568 -28.511 1.00 45.38 79 HIS A O 1
ATOM 615 N N . LEU A 1 80 ? -4.071 1.773 -27.561 1.00 47.91 80 LEU A N 1
ATOM 616 C CA . LEU A 1 80 ? -3.443 0.716 -26.763 1.00 47.91 80 LEU A CA 1
ATOM 617 C C . LEU A 1 80 ? -3.507 0.974 -25.246 1.00 47.91 80 LEU A C 1
ATOM 619 O O . LEU A 1 80 ? -3.161 0.079 -24.485 1.00 47.91 80 LEU A O 1
ATOM 623 N N . SER A 1 81 ? -3.901 2.173 -24.794 1.00 44.59 81 SER A N 1
ATOM 624 C CA . SER A 1 81 ? -3.822 2.556 -23.373 1.00 44.59 81 SER A CA 1
ATOM 625 C C . SER A 1 81 ? -5.139 2.472 -22.597 1.00 44.59 81 SER A C 1
ATOM 627 O O . SER A 1 81 ? -5.102 2.586 -21.379 1.00 44.59 81 SER A O 1
ATOM 629 N N . LEU A 1 82 ? -6.283 2.299 -23.270 1.00 46.81 82 LEU A N 1
ATOM 630 C CA . LEU A 1 82 ? -7.621 2.284 -22.659 1.00 46.81 82 LEU A CA 1
ATOM 631 C C . LEU A 1 82 ? -8.494 1.168 -23.275 1.00 46.81 82 LEU A C 1
ATOM 633 O O . LEU A 1 82 ? -8.317 0.837 -24.454 1.00 46.81 82 LEU A O 1
ATOM 637 N N . PRO A 1 83 ? -9.431 0.568 -22.516 1.00 45.38 83 PRO A N 1
ATOM 638 C CA . PRO A 1 83 ? -10.310 -0.492 -23.008 1.00 45.38 83 PRO A CA 1
ATOM 639 C C . PRO A 1 83 ? -11.304 0.002 -24.085 1.00 45.38 83 PRO A C 1
ATOM 641 O O . PRO A 1 83 ? -11.667 1.180 -24.094 1.00 45.38 83 PRO A O 1
ATOM 644 N N . PRO A 1 84 ? -11.861 -0.890 -24.939 1.00 44.69 84 PRO A N 1
ATOM 645 C CA . PRO A 1 84 ? -12.801 -0.542 -26.026 1.00 44.69 84 PRO A CA 1
ATOM 646 C C . PRO A 1 84 ? -14.185 0.010 -25.613 1.00 44.69 84 PRO A C 1
ATOM 648 O O . PRO A 1 84 ? -15.151 -0.118 -26.364 1.00 44.69 84 PRO A O 1
ATOM 651 N N . MET A 1 85 ? -14.317 0.579 -24.414 1.00 40.44 85 MET A N 1
ATOM 652 C CA . MET A 1 85 ? -15.528 1.243 -23.921 1.00 40.44 85 MET A CA 1
ATOM 653 C C . MET A 1 85 ? -15.335 2.755 -23.722 1.00 40.44 85 MET A C 1
ATOM 655 O O . MET A 1 85 ? -16.325 3.477 -23.624 1.00 40.44 85 MET A O 1
ATOM 659 N N . GLU A 1 86 ? -14.095 3.254 -23.742 1.00 47.78 86 GLU A N 1
ATOM 660 C CA . GLU A 1 86 ? -13.755 4.673 -23.546 1.00 47.78 86 GLU A CA 1
ATOM 661 C C . GLU A 1 86 ? -13.717 5.460 -24.868 1.00 47.78 86 GLU A C 1
ATOM 663 O O . GLU A 1 86 ? -12.842 6.282 -25.135 1.00 47.78 86 GLU A O 1
ATOM 668 N N . PHE A 1 87 ? -14.704 5.205 -25.731 1.00 51.16 87 PHE A N 1
ATOM 669 C CA . PHE A 1 87 ? -14.890 5.977 -26.954 1.00 51.16 87 PHE A CA 1
ATOM 670 C C . PHE A 1 87 ? -15.505 7.349 -26.641 1.00 51.16 87 PHE A C 1
ATOM 672 O O . PHE A 1 87 ? -16.727 7.498 -26.556 1.00 51.16 87 PHE A O 1
ATOM 679 N N . GLU A 1 88 ? -14.644 8.364 -26.524 1.00 54.94 88 GLU A N 1
ATOM 680 C CA . GLU A 1 88 ? -15.012 9.769 -26.763 1.00 54.94 88 GLU A CA 1
ATOM 681 C C . GLU A 1 88 ? -15.382 9.971 -28.260 1.00 54.94 88 GLU A C 1
ATOM 683 O O . GLU A 1 88 ? -15.494 9.002 -29.016 1.00 54.94 88 GLU A O 1
ATOM 688 N N . ALA A 1 89 ? -15.580 11.208 -28.736 1.00 48.97 89 ALA A N 1
ATOM 689 C CA . ALA A 1 89 ? -16.038 11.520 -30.108 1.00 48.97 89 ALA A CA 1
ATOM 690 C C . ALA A 1 89 ? -15.033 11.209 -31.258 1.00 48.97 89 ALA A C 1
ATOM 692 O O . ALA A 1 89 ? -15.040 11.851 -32.310 1.00 48.97 89 ALA A O 1
ATOM 693 N N . TYR A 1 90 ? -14.184 10.200 -31.084 1.00 55.22 90 TYR A N 1
ATOM 694 C CA . TYR A 1 90 ? -13.120 9.784 -31.990 1.00 55.22 90 TYR A CA 1
ATOM 695 C C . TYR A 1 90 ? -13.614 9.241 -33.336 1.00 55.22 90 TYR A C 1
ATOM 697 O O . TYR A 1 90 ? -14.641 8.562 -33.431 1.00 55.22 90 TYR A O 1
ATOM 705 N N . GLN A 1 91 ? -12.812 9.469 -34.377 1.00 51.31 91 GLN A N 1
ATOM 706 C CA . GLN A 1 91 ? -12.864 8.703 -35.620 1.00 51.31 91 GLN A CA 1
ATOM 707 C C . GLN A 1 91 ? -11.705 7.707 -35.659 1.00 51.31 91 GLN A C 1
ATOM 709 O O . GLN A 1 91 ? -10.552 8.073 -35.438 1.00 51.31 91 GLN A O 1
ATOM 714 N N . LEU A 1 92 ? -12.024 6.447 -35.958 1.00 49.56 92 LEU A N 1
ATOM 715 C CA . LEU A 1 92 ? -11.028 5.429 -36.270 1.00 49.56 92 LEU A CA 1
ATOM 716 C C . LEU A 1 92 ? -10.403 5.763 -37.629 1.00 49.56 92 LEU A C 1
ATOM 718 O O . LEU A 1 92 ? -11.106 5.771 -38.643 1.00 49.56 92 LEU A O 1
ATOM 722 N N . GLY A 1 93 ? -9.099 6.031 -37.649 1.00 51.06 93 GLY A N 1
ATOM 723 C CA . GLY A 1 93 ? -8.303 5.874 -38.862 1.00 51.06 93 GLY A CA 1
ATOM 724 C C . GLY A 1 93 ? -7.953 4.398 -39.094 1.00 51.06 93 GLY A C 1
ATOM 725 O O . GLY A 1 93 ? -8.419 3.507 -38.380 1.00 51.06 93 GLY A O 1
ATOM 726 N N . GLU A 1 94 ? -7.121 4.117 -40.095 1.00 46.31 94 GLU A N 1
ATOM 727 C CA . GLU A 1 94 ? -6.717 2.740 -40.399 1.00 46.31 94 GLU A CA 1
ATOM 728 C C . GLU A 1 94 ? -5.831 2.120 -39.299 1.00 46.31 94 GLU A C 1
ATOM 730 O O . GLU A 1 94 ? -5.338 2.811 -38.399 1.00 46.31 94 GLU A O 1
ATOM 735 N N . ARG A 1 95 ? -5.677 0.787 -39.343 1.00 41.66 95 ARG A N 1
ATOM 736 C CA . ARG A 1 95 ? -5.124 -0.048 -38.257 1.00 41.66 95 ARG A CA 1
ATOM 737 C C . ARG A 1 95 ? -3.817 0.515 -37.680 1.00 41.66 95 ARG A C 1
ATOM 739 O O . ARG 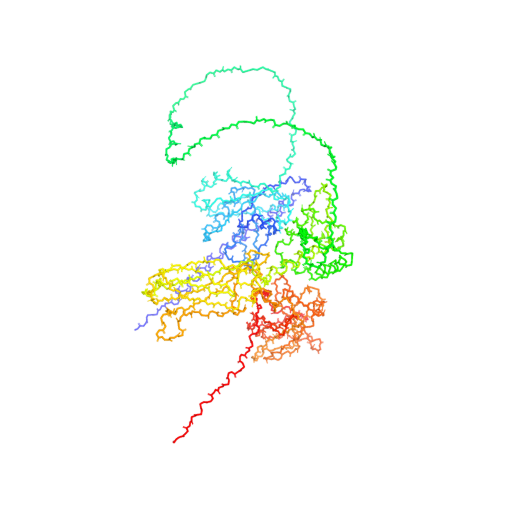A 1 95 ? -2.782 0.479 -38.335 1.00 41.66 95 ARG A O 1
ATOM 746 N N . GLY A 1 96 ? -3.871 0.954 -36.421 1.00 50.16 96 GLY A N 1
ATOM 747 C CA . GLY A 1 96 ? -2.724 1.466 -35.660 1.00 50.16 96 GLY A CA 1
ATOM 748 C C . GLY A 1 96 ? -2.607 2.994 -35.609 1.00 50.16 96 GLY A C 1
ATOM 749 O O . GLY A 1 96 ? -1.777 3.509 -34.863 1.00 50.16 96 GLY A O 1
ATOM 750 N N . SER A 1 97 ? -3.433 3.733 -36.355 1.00 50.19 97 SER A N 1
ATOM 751 C CA . SER A 1 97 ? -3.412 5.199 -36.341 1.00 50.19 97 SER A CA 1
ATOM 752 C C . SER A 1 97 ? -4.116 5.815 -35.119 1.00 50.19 97 SER A C 1
ATOM 754 O O . SER A 1 97 ? -5.067 5.268 -34.560 1.00 50.19 97 SER A O 1
ATOM 756 N N . ARG A 1 98 ? -3.595 6.978 -34.711 1.00 54.62 98 ARG A N 1
ATOM 757 C CA . ARG A 1 98 ? -4.065 7.862 -33.630 1.00 54.62 98 ARG A CA 1
ATOM 758 C C . ARG A 1 98 ? -5.565 8.159 -33.731 1.00 54.62 98 ARG A C 1
ATOM 760 O O . ARG A 1 98 ? -6.047 8.468 -34.819 1.00 54.62 98 ARG A O 1
ATOM 767 N N . THR A 1 99 ? -6.281 8.158 -32.607 1.00 58.16 99 THR A N 1
ATOM 768 C CA . THR A 1 99 ? -7.675 8.622 -32.572 1.00 58.16 99 THR A CA 1
ATOM 769 C C . THR A 1 99 ? -7.735 10.107 -32.218 1.00 58.16 99 THR A C 1
ATOM 771 O O . THR A 1 99 ? -7.410 10.486 -31.093 1.00 58.16 99 THR A O 1
ATOM 774 N N . ASN A 1 100 ? -8.160 10.937 -33.175 1.00 66.06 100 ASN A N 1
ATOM 775 C CA . ASN A 1 100 ? -8.279 12.392 -33.019 1.00 66.06 100 ASN A CA 1
ATOM 776 C C . ASN A 1 100 ? -9.670 12.774 -32.494 1.00 66.06 100 ASN A C 1
ATOM 778 O O . ASN A 1 100 ? -10.670 12.263 -33.016 1.00 66.06 100 ASN A O 1
ATOM 782 N N . ILE A 1 101 ? -9.750 13.684 -31.517 1.00 73.19 101 ILE A N 1
ATOM 783 C CA . ILE A 1 101 ? -11.036 14.271 -31.094 1.00 73.19 101 ILE A CA 1
ATOM 784 C C . ILE A 1 101 ? -11.705 14.965 -32.300 1.00 73.19 101 ILE A C 1
ATOM 786 O O . ILE A 1 101 ? -11.028 15.473 -33.200 1.00 73.19 101 ILE A O 1
ATOM 790 N N . ILE A 1 102 ? -13.042 14.977 -32.321 1.00 80.62 102 ILE A N 1
ATOM 791 C CA . ILE A 1 102 ? -13.844 15.780 -33.249 1.00 80.62 102 ILE A CA 1
ATOM 792 C C . ILE A 1 102 ? -14.738 16.716 -32.435 1.00 80.62 102 ILE A C 1
ATOM 794 O O . ILE A 1 102 ? -15.566 16.260 -31.646 1.00 80.62 102 ILE A O 1
ATOM 798 N N . GLY A 1 103 ? -14.570 18.021 -32.646 1.00 88.38 103 GLY A N 1
ATOM 799 C CA . GLY A 1 103 ? -15.509 19.046 -32.190 1.00 88.38 103 GLY A CA 1
ATOM 800 C C . GLY A 1 103 ? -16.391 19.508 -33.348 1.00 88.38 103 GLY A C 1
ATOM 801 O O . GLY A 1 103 ? -15.947 19.493 -34.497 1.00 88.38 103 GLY A O 1
ATOM 802 N N . HIS A 1 104 ? -17.628 19.920 -33.065 1.00 90.75 104 HIS A N 1
ATOM 803 C CA . HIS A 1 104 ? -18.538 20.474 -34.075 1.00 90.75 104 HIS A CA 1
ATOM 804 C C . HIS A 1 104 ? -18.918 21.922 -33.762 1.00 90.75 104 HIS A C 1
ATOM 806 O O . HIS A 1 104 ? -19.098 22.258 -32.597 1.00 90.75 104 HIS A O 1
ATOM 812 N N . GLN A 1 105 ? -19.122 22.765 -34.777 1.00 91.06 105 GLN A N 1
ATOM 813 C CA . GLN A 1 105 ? -19.698 24.106 -34.567 1.00 91.06 105 GLN A CA 1
ATOM 814 C C . GLN A 1 105 ? -21.161 24.032 -34.077 1.00 91.06 105 GLN A C 1
ATOM 816 O O . GLN A 1 105 ? -21.612 24.896 -33.328 1.00 91.06 105 GLN A O 1
ATOM 821 N N . GLY A 1 106 ? -21.916 22.988 -34.449 1.00 91.06 106 GLY A N 1
ATOM 822 C CA . GLY A 1 106 ? -23.269 22.744 -33.949 1.00 91.06 106 GLY A CA 1
ATOM 823 C C . GLY A 1 106 ? -23.322 21.811 -32.732 1.00 91.06 106 GLY A C 1
ATOM 824 O O . GLY A 1 106 ? -22.974 20.635 -32.832 1.00 91.06 106 GLY A O 1
ATOM 825 N N . LEU A 1 107 ? -23.890 22.287 -31.615 1.00 92.31 107 LEU A N 1
ATOM 826 C CA . LEU A 1 107 ? -24.230 21.481 -30.425 1.00 92.31 107 LEU A CA 1
ATOM 827 C C . LEU A 1 107 ? -25.019 20.210 -30.787 1.00 92.31 107 LEU A C 1
ATOM 829 O O . LEU A 1 107 ? -24.707 19.106 -30.338 1.00 92.31 107 LEU A O 1
ATOM 833 N N . VAL A 1 108 ? -26.036 20.373 -31.637 1.00 89.69 108 VAL A N 1
ATOM 834 C CA . VAL A 1 108 ? -26.893 19.283 -32.122 1.00 89.69 108 VAL A CA 1
ATOM 835 C C . VAL A 1 108 ? -26.075 18.257 -32.914 1.00 89.69 108 VAL A C 1
ATOM 837 O O . VAL A 1 108 ? -26.250 17.055 -32.715 1.00 89.69 108 VAL A O 1
ATOM 840 N N . SER A 1 109 ? -25.142 18.708 -33.755 1.00 86.75 109 SER A N 1
ATOM 841 C CA . SER A 1 109 ? -24.250 17.850 -34.541 1.00 86.75 109 SER A CA 1
ATOM 842 C C . SER A 1 109 ? -23.283 17.067 -33.654 1.00 86.75 109 SER A C 1
ATOM 844 O O . SER A 1 109 ? -23.172 15.854 -33.822 1.00 86.75 109 SER A O 1
ATOM 846 N N . ALA A 1 110 ? -22.655 17.716 -32.664 1.00 89.75 110 ALA A N 1
ATOM 847 C CA . ALA A 1 110 ? -21.748 17.070 -31.710 1.00 89.75 110 ALA A CA 1
ATOM 848 C C . ALA A 1 110 ? -22.440 15.913 -30.971 1.00 89.75 110 ALA A C 1
ATOM 850 O O . ALA A 1 110 ? -21.946 14.783 -30.950 1.00 89.75 110 ALA A O 1
ATOM 851 N N . VAL A 1 111 ? -23.634 16.176 -30.430 1.00 89.75 111 VAL A N 1
ATOM 852 C CA . VAL A 1 111 ? -24.432 15.178 -29.708 1.00 89.75 111 VAL A CA 1
ATOM 853 C C . VAL A 1 111 ? -24.942 14.080 -30.648 1.00 89.75 111 VAL A C 1
ATOM 855 O O . VAL A 1 111 ? -24.903 12.905 -30.279 1.00 89.75 111 VAL A O 1
ATOM 858 N N . SER A 1 112 ? -25.346 14.409 -31.882 1.00 84.56 112 SER A N 1
ATOM 859 C CA . SER A 1 112 ? -25.739 13.396 -32.874 1.00 84.56 112 SER A CA 1
ATOM 860 C C . SER A 1 112 ? -24.572 12.482 -33.254 1.00 84.56 112 SER A C 1
ATOM 862 O O . SER A 1 112 ? -24.717 11.261 -33.239 1.00 84.56 112 SER A O 1
ATOM 864 N N . CYS A 1 113 ? -23.407 13.057 -33.562 1.00 83.69 113 CYS A N 1
ATOM 865 C CA . CYS A 1 113 ? -22.195 12.343 -33.957 1.00 83.69 113 CYS A CA 1
ATOM 866 C C . CYS A 1 113 ? -21.755 11.354 -32.869 1.00 83.69 113 CYS A C 1
ATOM 868 O O . CYS A 1 113 ? -21.554 10.165 -33.138 1.00 83.69 113 CYS A O 1
ATOM 870 N N . PHE A 1 114 ? -21.709 11.833 -31.622 1.00 85.06 114 PHE A N 1
ATOM 871 C CA . PHE A 1 114 ? -21.373 11.032 -30.453 1.00 85.06 114 PHE A CA 1
ATOM 872 C C . PHE A 1 114 ? -22.380 9.894 -30.221 1.00 85.06 114 PHE A C 1
ATOM 874 O O . PHE A 1 114 ? -21.999 8.722 -30.240 1.00 85.06 114 PHE A O 1
ATOM 881 N N . LEU A 1 115 ? -23.679 10.197 -30.086 1.00 83.56 115 LEU A N 1
ATOM 882 C CA . LEU A 1 115 ? -24.700 9.177 -29.804 1.00 83.56 115 LEU A CA 1
ATOM 883 C C . LEU A 1 115 ? -24.826 8.147 -30.936 1.00 83.56 115 LEU A C 1
ATOM 885 O O . LEU A 1 115 ? -24.944 6.950 -30.669 1.00 83.56 115 LEU A O 1
ATOM 889 N N . GLN A 1 116 ? -24.749 8.564 -32.205 1.00 79.31 116 GLN A N 1
ATOM 890 C CA . GLN A 1 116 ? -24.831 7.632 -33.334 1.00 79.31 116 GLN A CA 1
ATOM 891 C C . GLN A 1 116 ? -23.695 6.600 -33.318 1.00 79.31 116 GLN A C 1
ATOM 893 O O . GLN A 1 116 ? -23.959 5.434 -33.632 1.00 79.31 116 GLN A O 1
ATOM 898 N N . ARG A 1 117 ? -22.478 6.986 -32.909 1.00 72.88 117 ARG A N 1
ATOM 899 C CA . ARG A 1 117 ? -21.350 6.062 -32.692 1.00 72.88 117 ARG A CA 1
ATOM 900 C C . ARG A 1 117 ? -21.553 5.209 -31.431 1.00 72.88 117 ARG A C 1
ATOM 902 O O . ARG A 1 117 ? -21.452 3.986 -31.505 1.00 72.88 117 ARG A O 1
ATOM 909 N N . TRP A 1 118 ? -21.917 5.824 -30.306 1.00 71.38 118 TRP A N 1
ATOM 910 C CA . TRP A 1 118 ? -21.929 5.171 -28.989 1.00 71.38 118 TRP A CA 1
ATOM 911 C C . TRP A 1 118 ? -23.091 4.186 -28.764 1.00 71.38 118 TRP A C 1
ATOM 913 O O . TRP A 1 118 ? -22.937 3.227 -28.018 1.00 71.38 118 TRP A O 1
ATOM 923 N N . VAL A 1 119 ? -24.228 4.334 -29.461 1.00 61.03 119 VAL A N 1
ATOM 924 C CA . VAL A 1 119 ? -25.434 3.468 -29.345 1.00 61.03 119 VAL A CA 1
ATOM 925 C C . VAL A 1 119 ? -25.195 1.967 -29.652 1.00 61.03 119 VAL A C 1
ATOM 927 O O . VAL A 1 119 ? -26.092 1.147 -29.472 1.00 61.03 119 VAL A O 1
ATOM 930 N N . GLY A 1 120 ? -23.996 1.568 -30.096 1.00 61.16 120 GLY A N 1
ATOM 931 C CA . GLY A 1 120 ? -23.594 0.155 -30.185 1.00 61.16 120 GLY A CA 1
ATOM 932 C C . GLY A 1 120 ? -23.016 -0.452 -28.894 1.00 61.16 120 GLY A C 1
ATOM 933 O O . GLY A 1 120 ? -23.029 -1.673 -28.747 1.00 61.16 120 GLY A O 1
ATOM 934 N N . VAL A 1 121 ? -22.513 0.364 -27.962 1.00 59.66 121 VAL A N 1
ATOM 935 C CA . VAL A 1 121 ? -21.782 -0.078 -26.759 1.00 59.66 121 VAL A CA 1
ATOM 936 C C . VAL A 1 121 ? -22.704 -0.000 -25.533 1.00 59.66 121 VAL A C 1
ATOM 938 O O . VAL A 1 121 ? -23.538 0.896 -25.431 1.00 59.66 121 VAL A O 1
ATOM 941 N N . ARG A 1 122 ? -22.601 -0.958 -24.596 1.00 53.41 122 ARG A N 1
ATOM 942 C CA . ARG A 1 122 ? -23.531 -1.101 -23.451 1.00 53.41 122 ARG A CA 1
ATOM 943 C C . ARG A 1 122 ? -23.005 -0.733 -22.035 1.00 53.41 122 ARG A C 1
ATOM 945 O O . ARG A 1 122 ? -23.427 -1.401 -21.086 1.00 53.41 122 ARG A O 1
ATOM 952 N N . PRO A 1 123 ? -22.171 0.302 -21.792 1.00 54.62 123 PRO A N 1
ATOM 953 C CA . PRO A 1 123 ? -21.974 0.797 -20.427 1.00 54.62 123 PRO A CA 1
ATOM 954 C C . PRO A 1 123 ? -23.299 1.354 -19.879 1.00 54.62 123 PRO A C 1
ATOM 956 O O . PRO A 1 123 ? -23.808 2.373 -20.343 1.00 54.62 123 PRO A O 1
ATOM 959 N N . ARG A 1 124 ? -23.895 0.664 -18.899 1.00 59.06 124 ARG A N 1
ATOM 960 C CA . ARG A 1 124 ? -25.194 1.048 -18.308 1.00 59.06 124 ARG A CA 1
ATOM 961 C C . ARG A 1 124 ? -25.116 2.269 -17.380 1.00 59.06 124 ARG A C 1
ATOM 963 O O . ARG A 1 124 ? -26.158 2.814 -17.038 1.00 59.06 124 ARG A O 1
ATOM 970 N N . THR A 1 125 ? -23.913 2.673 -16.969 1.00 61.38 125 THR A N 1
ATOM 971 C CA . THR A 1 125 ? -23.677 3.546 -15.805 1.00 61.38 125 THR A CA 1
ATOM 972 C C . THR A 1 125 ? -22.873 4.815 -16.086 1.00 61.38 125 THR A C 1
ATOM 974 O O . THR A 1 125 ? -22.916 5.725 -15.264 1.00 61.38 125 THR A O 1
ATOM 977 N N . SER A 1 126 ? -22.165 4.922 -17.218 1.00 74.50 126 SER A N 1
ATOM 978 C CA . SER A 1 126 ? -21.392 6.128 -17.561 1.00 74.50 126 SER A CA 1
ATOM 979 C C . SER A 1 126 ? -22.279 7.375 -17.570 1.00 74.50 126 SER A C 1
ATOM 981 O O . SER A 1 126 ? -23.461 7.290 -17.912 1.00 74.50 126 SER A O 1
ATOM 983 N N . GLN A 1 127 ? -21.715 8.546 -17.303 1.00 87.50 127 GLN A N 1
ATOM 984 C CA . GLN A 1 127 ? -22.354 9.838 -17.583 1.00 87.50 127 GLN A CA 1
ATOM 985 C C . GLN A 1 127 ? -21.764 10.431 -18.872 1.00 87.50 127 GLN A C 1
ATOM 987 O O . GLN A 1 127 ? -20.808 9.880 -19.416 1.00 87.50 127 GLN A O 1
ATOM 992 N N . PHE A 1 128 ? -22.375 11.487 -19.410 1.00 90.00 128 PHE A N 1
ATOM 993 C CA . PHE A 1 128 ? -21.883 12.198 -20.593 1.00 90.00 128 PHE A CA 1
ATOM 994 C C . PHE A 1 128 ? -21.914 13.699 -20.342 1.00 90.00 128 PHE A C 1
ATOM 996 O O . PHE A 1 128 ? -22.880 14.213 -19.771 1.00 90.00 128 PHE A O 1
ATOM 1003 N N . PHE A 1 129 ? -20.905 14.393 -20.848 1.00 92.81 129 PHE A N 1
ATOM 1004 C CA . PHE A 1 129 ? -20.749 15.830 -20.697 1.00 92.81 129 PHE A CA 1
ATOM 1005 C C . PHE A 1 129 ? -20.485 16.461 -22.063 1.00 92.81 129 PHE A C 1
ATOM 1007 O O . PHE A 1 129 ? -19.761 15.899 -22.890 1.00 92.81 129 PHE A O 1
ATOM 1014 N N . VAL A 1 130 ? -21.103 17.616 -22.304 1.00 94.06 130 VAL A N 1
ATOM 1015 C CA . VAL A 1 130 ? -20.850 18.461 -23.471 1.00 94.06 130 VAL A CA 1
ATOM 1016 C C . VAL A 1 130 ? -20.140 19.735 -23.029 1.00 94.06 130 VAL A C 1
ATOM 1018 O O . VAL A 1 130 ? -20.549 20.366 -22.058 1.00 94.06 130 VAL A O 1
ATOM 1021 N N . TYR A 1 131 ? -19.076 20.097 -23.739 1.00 93.25 131 TYR A N 1
ATOM 1022 C CA . TYR A 1 131 ? -18.204 21.233 -23.443 1.00 93.25 131 TYR A CA 1
ATOM 1023 C C . TYR A 1 131 ? -18.267 22.230 -24.596 1.00 93.25 131 TYR A C 1
ATOM 1025 O O . TYR A 1 131 ? -18.090 21.835 -25.749 1.00 93.25 131 TYR A O 1
ATOM 1033 N N . GLU A 1 132 ? -18.507 23.502 -24.286 1.00 93.81 132 GLU A N 1
ATOM 1034 C CA . GLU A 1 132 ? -18.490 24.614 -25.237 1.00 93.81 132 GLU A CA 1
ATOM 1035 C C . GLU A 1 132 ? -17.137 25.337 -25.133 1.00 93.81 132 GLU A C 1
ATOM 1037 O O . GLU A 1 132 ? -16.784 25.888 -24.084 1.00 93.81 132 GLU A O 1
ATOM 1042 N N . VAL A 1 133 ? -16.353 25.278 -26.211 1.00 90.62 133 VAL A N 1
ATOM 1043 C CA . VAL A 1 133 ? -14.941 25.681 -26.249 1.00 90.62 133 VAL A CA 1
ATOM 1044 C C . VAL A 1 133 ? -14.706 26.677 -27.383 1.00 90.62 133 VAL A C 1
ATOM 1046 O O . VAL A 1 133 ? -15.124 26.453 -28.519 1.00 90.62 133 VAL A O 1
ATOM 1049 N N . GLN A 1 134 ? -14.007 27.768 -27.081 1.00 90.00 134 GLN A N 1
ATOM 1050 C CA . GLN A 1 134 ? -13.701 28.849 -28.012 1.00 90.00 134 GLN A CA 1
ATOM 1051 C C . GLN A 1 134 ? -12.278 28.714 -28.581 1.00 90.00 134 GLN A C 1
ATOM 1053 O O . GLN A 1 134 ? -11.308 28.623 -27.831 1.00 90.00 134 GLN A O 1
ATOM 1058 N N . ARG A 1 135 ? -12.125 28.686 -29.911 1.00 82.25 135 ARG A N 1
ATOM 1059 C CA . ARG A 1 135 ? -10.851 28.388 -30.598 1.00 82.25 135 ARG A CA 1
ATOM 1060 C C . ARG A 1 135 ? -10.602 29.347 -31.768 1.00 82.25 135 ARG A C 1
ATOM 1062 O O . ARG A 1 135 ? -11.525 29.713 -32.487 1.00 82.25 135 ARG A O 1
ATOM 1069 N N . GLN A 1 136 ? -9.337 29.694 -32.000 1.00 76.56 136 GLN A N 1
ATOM 1070 C CA . GLN A 1 136 ? -8.866 30.371 -33.228 1.00 76.56 136 GLN A CA 1
ATOM 1071 C C . GLN A 1 136 ? -8.028 29.430 -34.109 1.00 76.56 136 GLN A C 1
ATOM 1073 O O . GLN A 1 136 ? -7.867 29.655 -35.302 1.00 76.56 136 GLN A O 1
ATOM 1078 N N . ASP A 1 137 ? -7.518 28.351 -33.514 1.00 65.88 137 ASP A N 1
ATOM 1079 C CA . ASP A 1 137 ? -6.573 27.385 -34.070 1.00 65.88 137 ASP A CA 1
ATOM 1080 C C . ASP A 1 137 ? -7.241 26.041 -34.430 1.00 65.88 137 ASP A C 1
ATOM 1082 O O . ASP A 1 137 ? -6.609 24.983 -34.436 1.00 65.88 137 ASP A O 1
ATOM 1086 N N . ALA A 1 138 ? -8.553 26.032 -34.681 1.00 60.62 138 ALA A N 1
ATOM 1087 C CA . ALA A 1 138 ? -9.235 24.860 -35.226 1.00 60.62 138 ALA A CA 1
ATOM 1088 C C . ALA A 1 138 ? -8.841 24.685 -36.702 1.00 60.62 138 ALA A C 1
ATOM 1090 O O . ALA A 1 138 ? -9.173 25.524 -37.538 1.00 60.62 138 ALA A O 1
ATOM 1091 N N . ILE A 1 139 ? -8.127 23.601 -37.035 1.00 56.34 139 ILE A N 1
ATOM 1092 C CA . ILE A 1 139 ? -7.737 23.343 -38.425 1.00 56.34 139 ILE A CA 1
ATOM 1093 C C . ILE A 1 139 ? -9.009 23.120 -39.243 1.00 56.34 139 ILE A C 1
ATOM 1095 O O . ILE A 1 139 ? -9.746 22.157 -39.020 1.00 56.34 139 ILE A O 1
ATOM 1099 N N . ARG A 1 140 ? -9.249 24.001 -40.220 1.00 56.59 140 ARG A N 1
ATOM 1100 C CA . ARG A 1 140 ? -10.412 23.977 -41.116 1.00 56.59 140 ARG A CA 1
ATOM 1101 C C . ARG A 1 140 ? -10.334 22.868 -42.178 1.00 56.59 140 ARG A C 1
ATOM 1103 O O . ARG A 1 140 ? -10.681 23.084 -43.331 1.00 56.59 140 ARG A O 1
ATOM 1110 N N . THR A 1 141 ? -9.933 21.658 -41.789 1.00 56.03 141 THR A N 1
ATOM 1111 C CA . THR A 1 141 ? -10.207 20.443 -42.564 1.00 56.03 141 THR A CA 1
ATOM 1112 C C . THR A 1 141 ? -11.608 19.963 -42.164 1.00 56.03 141 THR A C 1
ATOM 1114 O O . THR A 1 141 ? -11.739 19.340 -41.105 1.00 56.03 141 THR A O 1
ATOM 1117 N N . PRO A 1 142 ? -12.677 20.261 -42.934 1.00 57.00 142 PRO A N 1
ATOM 1118 C CA . PRO A 1 142 ? -14.011 19.777 -42.603 1.00 57.00 142 PRO A CA 1
ATOM 1119 C C . PRO A 1 142 ? -13.992 18.251 -42.665 1.00 57.00 142 PRO A C 1
ATOM 1121 O O . PRO A 1 142 ? -13.739 17.666 -43.718 1.00 57.00 142 PRO A O 1
ATOM 1124 N N . CYS A 1 143 ? -14.231 17.600 -41.532 1.00 55.09 143 CYS A N 1
ATOM 1125 C CA . CYS A 1 143 ? -14.275 16.153 -41.435 1.00 55.09 143 CYS A CA 1
ATOM 1126 C C . CYS A 1 143 ? -15.668 15.671 -41.873 1.00 55.09 143 CYS A C 1
ATOM 1128 O O . CYS A 1 143 ? -16.638 15.905 -41.145 1.00 55.09 143 CYS A O 1
ATOM 1130 N N . PRO A 1 144 ? -15.803 14.984 -43.029 1.00 56.03 144 PRO A N 1
ATOM 1131 C CA . PRO A 1 144 ? -17.078 14.447 -43.490 1.00 56.03 144 PRO A CA 1
ATOM 1132 C C . PRO A 1 144 ? -17.474 13.235 -42.637 1.00 56.03 144 PRO A C 1
ATOM 1134 O O . PRO A 1 144 ? -17.332 12.077 -43.034 1.00 56.03 144 PRO A O 1
ATOM 1137 N N . THR A 1 145 ? -17.969 13.502 -41.432 1.00 57.72 145 THR A N 1
ATOM 1138 C CA . THR A 1 145 ? -18.420 12.467 -40.503 1.00 57.72 145 THR A CA 1
ATOM 1139 C C . THR A 1 145 ? -19.700 11.831 -41.044 1.00 57.72 145 THR A C 1
ATOM 1141 O O . THR A 1 145 ? -20.773 12.436 -41.053 1.00 57.72 145 THR A O 1
ATOM 1144 N N . MET A 1 146 ? -19.588 10.588 -41.527 1.00 50.38 146 MET A N 1
ATOM 1145 C CA . MET A 1 146 ? -20.753 9.794 -41.912 1.00 50.38 146 MET A CA 1
ATOM 1146 C C . MET A 1 146 ? -21.545 9.399 -40.665 1.00 50.38 146 MET A C 1
ATOM 1148 O O . MET A 1 146 ? -21.107 8.553 -39.881 1.00 50.38 146 MET A O 1
ATOM 1152 N N . GLY A 1 147 ? -22.742 9.966 -40.516 1.00 54.59 147 GLY A N 1
ATOM 1153 C CA . GLY A 1 147 ? -23.750 9.415 -39.612 1.00 54.59 147 GLY A CA 1
ATOM 1154 C C . GLY A 1 147 ? -24.250 8.043 -40.088 1.00 54.59 147 GLY A C 1
ATOM 1155 O O . GLY A 1 147 ? -24.029 7.640 -41.232 1.00 54.59 147 GLY A O 1
ATOM 1156 N N . LYS A 1 148 ? -25.012 7.334 -39.246 1.00 52.69 148 LYS A N 1
ATOM 1157 C CA . LYS A 1 148 ? -25.650 6.042 -39.585 1.00 52.69 148 LYS A CA 1
ATOM 1158 C C . LYS A 1 148 ? -26.547 6.122 -40.831 1.00 52.69 148 LYS A C 1
ATOM 1160 O O . LYS A 1 148 ? -26.691 5.132 -41.541 1.00 52.69 148 LYS A O 1
ATOM 1165 N N . ALA A 1 149 ? -27.088 7.303 -41.135 1.00 57.53 149 ALA A N 1
ATOM 1166 C CA . ALA A 1 149 ? -27.868 7.586 -42.343 1.00 57.53 149 ALA A CA 1
ATOM 1167 C C . ALA A 1 149 ? -27.021 7.876 -43.608 1.00 57.53 149 ALA A C 1
ATOM 1169 O O . ALA A 1 149 ? -27.580 8.269 -44.629 1.00 57.53 149 ALA A O 1
ATOM 1170 N N . LYS A 1 150 ? -25.684 7.747 -43.550 1.00 56.88 150 LYS A N 1
ATOM 1171 C CA . LYS A 1 150 ? -24.711 8.167 -44.588 1.00 56.88 150 LYS A CA 1
ATOM 1172 C C . LYS A 1 150 ? -24.768 9.652 -44.984 1.00 56.88 150 LYS A C 1
ATOM 1174 O O . LYS A 1 150 ? -24.139 10.056 -45.958 1.00 56.88 150 LYS A O 1
ATOM 1179 N N . GLN A 1 151 ? -25.491 10.477 -44.228 1.00 60.19 151 GLN A N 1
ATOM 1180 C CA . GLN A 1 151 ? -25.483 11.926 -44.402 1.00 60.19 151 GLN A CA 1
ATOM 1181 C C . GLN A 1 151 ? -24.143 12.502 -43.925 1.00 60.19 151 GLN A C 1
ATOM 1183 O O . GLN A 1 151 ? -23.609 12.082 -42.896 1.00 60.19 151 GLN A O 1
ATOM 1188 N N . LEU A 1 152 ? -23.615 13.450 -44.700 1.00 59.94 152 LEU A N 1
ATOM 1189 C CA . LEU A 1 152 ? -22.364 14.154 -44.431 1.00 59.94 152 LEU A CA 1
ATOM 1190 C C . LEU A 1 152 ? -22.638 15.333 -43.488 1.00 59.94 152 LEU A C 1
ATOM 1192 O O . LEU A 1 152 ? -23.218 16.333 -43.916 1.00 59.94 152 LEU A O 1
ATOM 1196 N N . MET A 1 153 ? -22.199 15.253 -42.231 1.00 67.31 153 MET A N 1
ATOM 1197 C CA . MET A 1 153 ? -22.111 16.452 -41.391 1.00 67.31 153 MET A CA 1
ATOM 1198 C C . MET A 1 153 ? -20.872 17.249 -41.822 1.00 67.31 153 MET A C 1
ATOM 1200 O O . MET A 1 153 ? -19.787 16.687 -41.964 1.00 67.31 153 MET A O 1
ATOM 1204 N N . ARG A 1 154 ? -21.057 18.543 -42.114 1.00 75.69 154 ARG A N 1
ATOM 1205 C CA . ARG A 1 154 ? -20.014 19.438 -42.660 1.00 75.69 154 ARG A CA 1
ATOM 1206 C C . ARG A 1 154 ? -19.326 20.307 -41.606 1.00 75.69 154 ARG A C 1
ATOM 1208 O O . ARG A 1 154 ? -18.378 21.005 -41.940 1.00 75.69 154 ARG A O 1
ATOM 1215 N N . ASP A 1 155 ? -19.826 20.284 -40.376 1.00 78.62 155 ASP A N 1
ATOM 1216 C CA . ASP A 1 155 ? -19.455 21.187 -39.284 1.00 78.62 155 ASP A CA 1
ATOM 1217 C C . ASP A 1 155 ? -18.539 20.537 -38.235 1.00 78.62 155 ASP A C 1
ATOM 1219 O O . ASP A 1 155 ? -18.293 21.143 -37.196 1.00 78.62 155 ASP A O 1
ATOM 1223 N N . GLY A 1 156 ? -18.086 19.302 -38.479 1.00 78.94 156 GLY A N 1
ATOM 1224 C CA . GLY A 1 156 ? -17.139 18.580 -37.633 1.00 78.94 156 GLY A CA 1
ATOM 1225 C C . GLY A 1 156 ? -15.699 18.843 -38.065 1.00 78.94 156 GLY A C 1
ATOM 1226 O O . GLY A 1 156 ? -15.382 18.762 -39.252 1.00 78.94 156 GLY A O 1
ATOM 1227 N N . TYR A 1 157 ? -14.819 19.116 -37.107 1.00 79.56 157 TYR A N 1
ATOM 1228 C CA . TYR A 1 157 ? -13.426 19.504 -37.339 1.00 79.56 157 TYR A CA 1
ATOM 1229 C C . TYR A 1 157 ? -12.469 18.593 -36.571 1.00 79.56 157 TYR A C 1
ATOM 1231 O O . TYR A 1 157 ? -12.745 18.199 -35.435 1.00 79.56 157 TYR A O 1
ATOM 1239 N N . TYR A 1 158 ? -11.339 18.251 -37.193 1.00 70.44 158 TYR A N 1
ATOM 1240 C CA . TYR A 1 158 ? -10.313 17.426 -36.557 1.00 70.44 158 TYR A CA 1
ATOM 1241 C C . TYR A 1 158 ? -9.487 18.210 -35.538 1.00 70.44 158 TYR A C 1
ATOM 1243 O O . TYR A 1 158 ? -9.089 19.353 -35.763 1.00 70.44 158 TYR A O 1
ATOM 1251 N N . VAL A 1 159 ? -9.152 17.533 -34.443 1.00 64.88 159 VAL A N 1
ATOM 1252 C CA . VAL A 1 159 ? -8.281 18.051 -33.392 1.00 64.88 159 VAL A CA 1
ATOM 1253 C C . VAL A 1 159 ? -6.881 17.445 -33.502 1.00 64.88 159 VAL A C 1
ATOM 1255 O O . VAL A 1 159 ? -6.722 16.229 -33.474 1.00 64.88 159 VAL A O 1
ATOM 1258 N N . THR A 1 160 ? -5.857 18.298 -33.608 1.00 59.19 160 THR A N 1
ATOM 1259 C CA . THR A 1 160 ? -4.436 17.898 -33.704 1.00 59.19 160 THR A CA 1
ATOM 1260 C C . THR A 1 160 ? -3.553 18.458 -32.582 1.00 59.19 160 THR A C 1
ATOM 1262 O O . THR A 1 160 ? -2.437 17.979 -32.395 1.00 59.19 160 THR A O 1
ATOM 1265 N N . GLN A 1 161 ? -4.053 19.429 -31.810 1.00 65.88 161 GLN A N 1
ATOM 1266 C CA . GLN A 1 161 ? -3.421 19.990 -30.608 1.00 65.88 161 GLN A CA 1
ATOM 1267 C C . GLN A 1 161 ? -4.382 19.883 -29.411 1.00 65.88 161 GLN A C 1
ATOM 1269 O O . GLN A 1 161 ? -5.594 19.887 -29.642 1.00 65.88 161 GLN A O 1
ATOM 1274 N N . PRO A 1 162 ? -3.898 19.754 -28.157 1.00 67.62 162 PRO A N 1
ATOM 1275 C CA . PRO A 1 162 ? -4.769 19.654 -26.985 1.00 67.62 162 PRO A CA 1
ATOM 1276 C C . PRO A 1 162 ? -5.725 20.848 -26.912 1.00 67.62 162 PRO A C 1
ATOM 1278 O O . PRO A 1 162 ? -5.301 22.003 -27.004 1.00 67.62 162 PRO A O 1
ATOM 1281 N N . TRP A 1 163 ? -7.026 20.572 -26.808 1.00 65.44 163 TRP A N 1
ATOM 1282 C CA . TRP A 1 163 ? -8.048 21.625 -26.902 1.00 65.44 163 TRP A CA 1
ATOM 1283 C C . TRP A 1 163 ? -8.182 22.441 -25.636 1.00 65.44 163 TRP A C 1
ATOM 1285 O O . TRP A 1 163 ? -8.433 23.640 -25.710 1.00 65.44 163 TRP A O 1
ATOM 1295 N N . LEU A 1 164 ? -7.996 21.759 -24.514 1.00 70.00 164 LEU A N 1
ATOM 1296 C CA . LEU A 1 164 ? -7.899 22.314 -23.183 1.00 70.00 164 LEU A CA 1
ATOM 1297 C C . LEU A 1 164 ? -6.658 21.703 -22.538 1.00 70.00 164 LEU A C 1
ATOM 1299 O O . LEU A 1 164 ? -6.354 20.529 -22.764 1.00 70.00 164 LEU A O 1
ATOM 1303 N N . THR A 1 165 ? -5.980 22.497 -21.726 1.00 72.12 165 THR A N 1
ATOM 1304 C CA . THR A 1 165 ? -5.011 22.065 -20.713 1.00 72.12 165 THR A CA 1
ATOM 1305 C C . THR A 1 165 ? -5.501 22.566 -19.356 1.00 72.12 165 THR A C 1
ATOM 1307 O O . THR A 1 165 ? -6.370 23.441 -19.314 1.00 72.12 165 THR A O 1
ATOM 1310 N N . GLY A 1 166 ? -4.928 22.085 -18.250 1.00 64.38 166 GLY A N 1
ATOM 1311 C CA . GLY A 1 166 ? -5.235 22.626 -16.923 1.00 64.38 166 GLY A CA 1
ATOM 1312 C C . GLY A 1 166 ? -5.160 24.162 -16.892 1.00 64.38 166 GLY A C 1
ATOM 1313 O O . GLY A 1 166 ? -4.150 24.752 -17.280 1.00 64.38 166 GLY A O 1
ATOM 1314 N N . GLY A 1 167 ? -6.258 24.810 -16.488 1.00 62.31 167 GLY A N 1
ATOM 1315 C CA . GLY A 1 167 ? -6.381 26.275 -16.429 1.00 62.31 167 GLY A CA 1
ATOM 1316 C C . GLY A 1 167 ? -6.658 27.010 -17.754 1.00 62.31 167 GLY A C 1
ATOM 1317 O O . GLY A 1 167 ? -6.573 28.240 -17.782 1.00 62.31 167 GLY A O 1
ATOM 1318 N N . ASP A 1 168 ? -6.985 26.314 -18.848 1.00 75.25 168 ASP A N 1
ATOM 1319 C CA . ASP A 1 168 ? -7.279 26.947 -20.142 1.00 75.2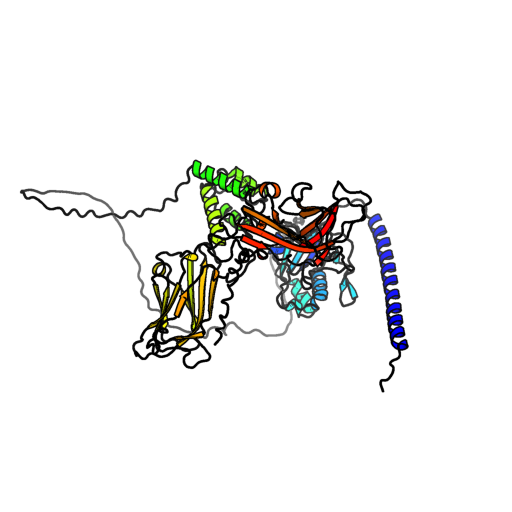5 168 ASP A CA 1
ATOM 1320 C C . ASP A 1 168 ? -8.608 27.737 -20.134 1.00 75.25 168 ASP A C 1
ATOM 1322 O O . ASP A 1 168 ? -9.689 27.198 -19.887 1.00 75.25 168 ASP A O 1
ATOM 1326 N N . ARG A 1 169 ? -8.530 29.034 -20.463 1.00 77.81 169 ARG A N 1
ATOM 1327 C CA . ARG A 1 169 ? -9.682 29.953 -20.537 1.00 77.81 169 ARG A CA 1
ATOM 1328 C C . ARG A 1 169 ? -10.566 29.753 -21.770 1.00 77.81 169 ARG A C 1
ATOM 1330 O O . ARG A 1 169 ? -11.617 30.379 -21.857 1.00 77.81 169 ARG A O 1
ATOM 1337 N N . ARG A 1 170 ? -10.161 28.901 -22.719 1.00 83.56 170 ARG A N 1
ATOM 1338 C CA . ARG A 1 170 ? -10.957 28.554 -23.906 1.00 83.56 170 ARG A CA 1
ATOM 1339 C C . ARG A 1 170 ? -12.204 27.733 -23.575 1.00 83.56 170 ARG A C 1
ATOM 1341 O O . ARG A 1 170 ? -13.135 27.737 -24.375 1.00 83.56 170 ARG A O 1
ATOM 1348 N N . LEU A 1 171 ? -12.262 27.060 -22.421 1.00 86.62 171 LEU A N 1
ATOM 1349 C CA . LEU A 1 171 ? -13.501 26.448 -21.934 1.00 86.62 171 LEU A CA 1
ATOM 1350 C C . LEU A 1 171 ? -14.447 27.545 -21.434 1.00 86.62 171 LEU A C 1
ATOM 1352 O O . LEU A 1 171 ? -14.219 28.118 -20.367 1.00 86.62 171 LEU A O 1
ATOM 1356 N N . ILE A 1 172 ? -15.521 27.801 -22.184 1.00 87.06 172 ILE A N 1
ATOM 1357 C CA . ILE A 1 172 ? -16.581 28.720 -21.759 1.00 87.06 172 ILE A CA 1
ATOM 1358 C C . ILE A 1 172 ? -17.371 28.050 -20.631 1.00 87.06 172 ILE A C 1
ATOM 1360 O O . ILE A 1 172 ? -17.430 28.559 -19.511 1.00 87.06 172 ILE A O 1
ATOM 1364 N N . ARG A 1 173 ? -17.948 26.878 -20.928 1.00 92.06 173 ARG A N 1
ATOM 1365 C CA . ARG A 1 173 ? -18.949 26.202 -20.092 1.00 92.06 173 ARG A CA 1
ATOM 1366 C C . ARG A 1 173 ? -19.148 24.738 -20.465 1.00 92.06 173 ARG A C 1
ATOM 1368 O O . ARG A 1 173 ? -18.743 24.299 -21.541 1.00 92.06 173 ARG A O 1
ATOM 1375 N N . TRP A 1 174 ? -19.831 23.994 -19.602 1.00 94.31 174 TRP A N 1
ATOM 1376 C CA . TRP A 1 174 ? -20.220 22.604 -19.855 1.00 94.31 174 TRP A CA 1
ATOM 1377 C C . TRP A 1 174 ? -21.640 22.302 -19.375 1.00 94.31 174 TRP A C 1
ATOM 1379 O O . TRP A 1 174 ? -22.187 23.012 -18.536 1.00 94.31 174 TRP A O 1
ATOM 1389 N N . ALA A 1 175 ? -22.235 21.228 -19.886 1.00 95.12 175 ALA A N 1
ATOM 1390 C CA . ALA A 1 175 ? -23.488 20.675 -19.384 1.00 95.12 175 ALA A CA 1
ATOM 1391 C C . ALA A 1 175 ? -23.421 19.145 -19.333 1.00 95.12 175 ALA A C 1
ATOM 1393 O O . ALA A 1 175 ? -22.808 18.500 -20.184 1.00 95.12 175 ALA A O 1
ATOM 1394 N N . GLN A 1 176 ? -24.081 18.550 -18.343 1.00 93.38 176 GLN A N 1
ATOM 1395 C CA . GLN A 1 176 ? -24.303 17.106 -18.302 1.00 93.38 176 GLN A CA 1
ATOM 1396 C C . GLN A 1 176 ? -25.468 16.758 -19.240 1.00 93.38 176 GLN A C 1
ATOM 1398 O O . GLN A 1 176 ? -26.531 17.376 -19.160 1.00 93.38 176 GLN A O 1
ATOM 1403 N N . LEU A 1 177 ? -25.296 15.771 -20.123 1.00 90.50 177 LEU A N 1
ATOM 1404 C CA . LEU A 1 177 ? -26.396 15.293 -20.964 1.00 90.50 177 LEU A CA 1
ATOM 1405 C C . LEU A 1 177 ? -27.318 14.377 -20.134 1.00 90.50 177 LEU A C 1
ATOM 1407 O O . LEU A 1 177 ? -26.819 13.425 -19.522 1.00 90.50 177 LEU A O 1
ATOM 1411 N N . PRO A 1 178 ? -28.646 14.605 -20.120 1.00 88.19 178 PRO A N 1
ATOM 1412 C CA . PRO A 1 178 ? -29.588 13.751 -19.402 1.00 88.19 178 PRO A CA 1
ATOM 1413 C C . PRO A 1 178 ? -29.485 12.267 -19.788 1.00 88.19 178 PRO A C 1
ATOM 1415 O O . PRO A 1 178 ? -29.314 11.908 -20.954 1.00 88.19 178 PRO A O 1
ATOM 1418 N N . ALA A 1 179 ? -29.676 11.366 -18.819 1.00 83.19 179 ALA A N 1
ATOM 1419 C CA . ALA A 1 179 ? -29.656 9.922 -19.081 1.00 83.19 179 ALA A CA 1
ATOM 1420 C C . ALA A 1 179 ? -30.730 9.485 -20.105 1.00 83.19 179 ALA A C 1
ATOM 1422 O O . ALA A 1 179 ? -30.515 8.541 -20.870 1.00 83.19 179 ALA A O 1
ATOM 1423 N N . SER A 1 180 ? -31.853 10.209 -20.165 1.00 80.44 180 SER A N 1
ATOM 1424 C CA . SER A 1 180 ? -32.931 10.041 -21.148 1.00 80.44 180 SER A CA 1
ATOM 1425 C C . SER A 1 180 ? -32.480 10.269 -22.593 1.00 80.44 180 SER A C 1
ATOM 1427 O O . SER A 1 180 ? -32.963 9.576 -23.487 1.00 80.44 180 SER A O 1
ATOM 1429 N N . THR A 1 181 ? -31.491 11.136 -22.843 1.00 80.56 181 THR A N 1
ATOM 1430 C CA . THR A 1 181 ? -30.965 11.443 -24.188 1.00 80.56 181 THR A CA 1
ATOM 1431 C C . THR A 1 181 ? -30.392 10.202 -24.902 1.00 80.56 181 THR A C 1
ATOM 1433 O O . THR A 1 181 ? -30.269 10.192 -26.123 1.00 80.56 181 THR A O 1
ATOM 1436 N N . ARG A 1 182 ? -30.104 9.114 -24.168 1.00 74.19 182 ARG A N 1
ATOM 1437 C CA . ARG A 1 182 ? -29.717 7.797 -24.718 1.00 74.19 182 ARG A CA 1
ATOM 1438 C C . ARG A 1 182 ? -30.868 6.986 -25.323 1.00 74.19 182 ARG A C 1
ATOM 1440 O O . ARG A 1 182 ? -30.607 6.062 -26.087 1.00 74.19 182 ARG A O 1
ATOM 1447 N N . GLN A 1 183 ? -32.105 7.261 -24.914 1.00 70.25 183 GLN A N 1
ATOM 1448 C CA . GLN A 1 183 ? -33.292 6.440 -25.197 1.00 70.25 183 GLN A CA 1
ATOM 1449 C C . GLN A 1 183 ? -34.391 7.220 -25.938 1.00 70.25 183 GLN A C 1
ATOM 1451 O O . GLN A 1 183 ? -35.260 6.619 -26.564 1.00 70.25 183 GLN A O 1
ATOM 1456 N N . SER A 1 184 ? -34.359 8.552 -25.876 1.00 70.75 184 SER A N 1
ATOM 1457 C CA . SER A 1 184 ? -35.315 9.434 -26.544 1.00 70.75 184 SER A CA 1
ATOM 1458 C C . SER A 1 184 ? -35.177 9.436 -28.073 1.00 70.75 184 SER A C 1
ATOM 1460 O O . SER A 1 184 ? -34.081 9.350 -28.625 1.00 70.75 184 SER A O 1
ATOM 1462 N N . ALA A 1 185 ? -36.304 9.614 -28.769 1.00 73.44 185 ALA A N 1
ATOM 1463 C CA . ALA A 1 185 ? -36.320 9.867 -30.208 1.00 73.44 185 ALA A CA 1
ATOM 1464 C C . ALA A 1 185 ? -35.605 11.189 -30.557 1.00 73.44 185 ALA A C 1
ATOM 1466 O O . ALA A 1 185 ? -35.565 12.120 -29.753 1.00 73.44 185 ALA A O 1
ATOM 1467 N N . TRP A 1 186 ? -35.076 11.298 -31.779 1.00 74.75 186 TRP A N 1
ATOM 1468 C CA . TRP A 1 186 ? -34.226 12.425 -32.190 1.00 74.75 186 TRP A CA 1
ATOM 1469 C C . TRP A 1 186 ? -34.884 13.812 -32.038 1.00 74.75 186 TRP A C 1
ATOM 1471 O O . TRP A 1 186 ? -34.236 14.759 -31.600 1.00 74.75 186 TRP A O 1
ATOM 1481 N N . SER A 1 187 ? -36.188 13.921 -32.309 1.00 69.25 187 SER A N 1
ATOM 1482 C CA . SER A 1 187 ? -36.971 15.148 -32.095 1.00 69.25 187 SER A CA 1
ATOM 1483 C C . SER A 1 187 ? -37.009 15.593 -30.626 1.00 69.25 187 SER A C 1
ATOM 1485 O O . SER A 1 187 ? -36.958 16.786 -30.340 1.00 69.25 187 SER A O 1
ATOM 1487 N N . VAL A 1 188 ? -37.048 14.639 -29.692 1.00 73.00 188 VAL A N 1
ATOM 1488 C CA . VAL A 1 188 ? -37.019 14.899 -28.245 1.00 73.00 188 VAL A CA 1
ATOM 1489 C C . VAL A 1 188 ? -35.612 15.307 -27.800 1.00 73.00 188 VAL A C 1
ATOM 1491 O O . VAL A 1 188 ? -35.474 16.235 -27.007 1.00 73.00 188 VAL A O 1
ATOM 1494 N N . VAL A 1 189 ? -34.563 14.689 -28.360 1.00 77.62 189 VAL A N 1
ATOM 1495 C CA . VAL A 1 189 ? -33.167 15.102 -28.120 1.00 77.62 189 VAL A CA 1
ATOM 1496 C C . VAL A 1 189 ? -32.959 16.565 -28.520 1.00 77.62 189 VAL A C 1
ATOM 1498 O O . VAL A 1 189 ? -32.415 17.330 -27.730 1.00 77.62 189 VAL A O 1
ATOM 1501 N N . GLN A 1 190 ? -33.444 16.988 -29.691 1.00 81.38 190 GLN A N 1
ATOM 1502 C CA . GLN A 1 190 ? -33.302 18.377 -30.141 1.00 81.38 190 GLN A CA 1
ATOM 1503 C C . GLN A 1 190 ? -33.954 19.387 -29.176 1.00 81.38 190 GLN A C 1
ATOM 1505 O O . GLN A 1 190 ? -33.347 20.417 -28.894 1.00 81.38 190 GLN A O 1
ATOM 1510 N N . GLY A 1 191 ? -35.136 19.079 -28.624 1.00 81.44 191 GLY A N 1
ATOM 1511 C CA . GLY A 1 191 ? -35.797 19.922 -27.617 1.00 81.44 191 GLY A CA 1
ATOM 1512 C C . GLY A 1 191 ? -35.109 19.922 -26.244 1.00 81.44 191 GLY A C 1
ATOM 1513 O O . GLY A 1 191 ? -35.094 20.944 -25.564 1.00 81.44 191 GLY A O 1
ATOM 1514 N N . MET A 1 192 ? -34.482 18.810 -25.845 1.00 83.19 192 MET A N 1
ATOM 1515 C CA . MET A 1 192 ? -33.670 18.749 -24.619 1.00 83.19 192 MET A CA 1
ATOM 1516 C C . MET A 1 192 ? -32.384 19.581 -24.733 1.00 83.19 192 MET A C 1
ATOM 1518 O O . MET A 1 192 ? -31.966 20.196 -23.755 1.00 83.19 192 MET A O 1
ATOM 1522 N N . LEU A 1 193 ? -31.761 19.637 -25.917 1.00 87.38 193 LEU A N 1
ATOM 1523 C CA . LEU A 1 193 ? -30.499 20.362 -26.114 1.00 87.38 193 LEU A CA 1
ATOM 1524 C C . LEU A 1 193 ? -30.632 21.887 -25.983 1.00 87.38 193 LEU A C 1
ATOM 1526 O O . LEU A 1 193 ? -29.671 22.543 -25.590 1.00 87.38 193 LEU A O 1
ATOM 1530 N N . THR A 1 194 ? -31.814 22.452 -26.243 1.00 85.56 194 THR A N 1
ATOM 1531 C CA . THR A 1 194 ? -32.088 23.886 -26.036 1.00 85.56 194 THR A CA 1
ATOM 1532 C C . THR A 1 194 ? -32.273 24.290 -24.570 1.00 85.56 194 THR A C 1
ATOM 1534 O O . THR A 1 194 ? -32.289 25.482 -24.283 1.00 85.56 194 THR A O 1
ATOM 1537 N N . VAL A 1 195 ? -32.399 23.330 -23.646 1.00 88.06 195 VAL A N 1
ATOM 1538 C CA . VAL A 1 195 ? -32.639 23.569 -22.206 1.00 88.06 195 VAL A CA 1
ATOM 1539 C C . VAL A 1 195 ? -31.616 22.857 -21.310 1.00 88.06 195 VAL A C 1
ATOM 1541 O O . VAL A 1 195 ? -31.908 22.508 -20.167 1.00 88.06 195 VAL A O 1
ATOM 1544 N N . LEU A 1 196 ? -30.405 22.614 -21.824 1.00 89.69 196 LEU A N 1
ATOM 1545 C CA . LEU A 1 196 ? -29.328 22.021 -21.030 1.00 89.69 196 LEU A CA 1
ATOM 1546 C C . LEU A 1 196 ? -28.963 22.909 -19.822 1.00 89.69 196 LEU A C 1
ATOM 1548 O O . LEU A 1 196 ? -28.819 24.123 -19.987 1.00 89.69 196 LEU A O 1
ATOM 1552 N N . PRO A 1 197 ? -28.745 22.322 -18.627 1.00 91.19 197 PRO A N 1
ATOM 1553 C CA . PRO A 1 197 ? -28.307 23.048 -17.439 1.00 91.19 197 PRO A CA 1
ATOM 1554 C C . PRO A 1 197 ? -26.807 23.361 -17.538 1.00 91.19 197 PRO A C 1
ATOM 1556 O O . PRO A 1 197 ? -25.966 22.688 -16.937 1.00 91.19 197 PRO A O 1
ATOM 1559 N N . TRP A 1 198 ? -26.477 24.364 -18.351 1.00 92.94 198 TRP A N 1
ATOM 1560 C CA . TRP A 1 198 ? -25.115 24.853 -18.537 1.00 92.94 198 TRP A CA 1
ATOM 1561 C C . TRP A 1 198 ? -24.527 25.403 -17.235 1.00 92.94 198 TRP A C 1
ATOM 1563 O O . TRP A 1 198 ? -25.180 26.144 -16.501 1.00 92.94 198 TRP A O 1
ATOM 1573 N N . ARG A 1 199 ? -23.265 25.060 -16.977 1.00 90.06 199 ARG A N 1
ATOM 1574 C CA . ARG A 1 199 ? -22.438 25.626 -15.913 1.00 90.06 199 ARG A CA 1
ATOM 1575 C C . ARG A 1 199 ? -21.272 26.374 -16.542 1.00 90.06 199 ARG A C 1
ATOM 1577 O O . ARG A 1 199 ? -20.421 25.772 -17.199 1.00 90.06 199 ARG A O 1
ATOM 1584 N N . GLU A 1 200 ? -21.270 27.686 -16.354 1.00 87.94 200 GLU A N 1
ATOM 1585 C CA . GLU A 1 200 ? -20.206 28.579 -16.809 1.00 87.94 200 GLU A CA 1
ATOM 1586 C C . GLU A 1 200 ? -18.908 28.301 -16.029 1.00 87.94 200 GLU A C 1
ATOM 1588 O O . GLU A 1 200 ? -18.935 28.117 -14.812 1.00 87.94 200 GLU A O 1
ATOM 1593 N N . VAL A 1 201 ? -17.774 28.253 -16.733 1.00 77.06 201 VAL A N 1
ATOM 1594 C CA . VAL A 1 201 ? -16.426 28.039 -16.165 1.00 77.06 201 VAL A CA 1
ATOM 1595 C C . VAL A 1 201 ? -15.583 29.305 -16.294 1.00 77.06 201 VAL A C 1
ATOM 1597 O O . VAL A 1 201 ? -14.894 29.687 -15.350 1.00 77.06 201 VAL A O 1
ATOM 1600 N N . ASN A 1 202 ? -15.679 29.995 -17.433 1.00 63.28 202 ASN A N 1
ATOM 1601 C CA . ASN A 1 202 ? -15.103 31.320 -17.639 1.00 63.28 202 ASN A CA 1
ATOM 1602 C C . ASN A 1 202 ? -16.194 32.260 -18.179 1.00 63.28 202 ASN A C 1
ATOM 1604 O O . ASN A 1 202 ? -16.506 32.182 -19.369 1.00 63.28 202 ASN A O 1
ATOM 1608 N N . PRO A 1 203 ? -16.770 33.166 -17.363 1.00 46.66 203 PRO A N 1
ATOM 1609 C CA . PRO A 1 203 ? -17.705 34.168 -17.864 1.00 46.66 203 PRO A CA 1
ATOM 1610 C C . PRO A 1 203 ? -16.957 35.163 -18.763 1.00 46.66 203 PRO A C 1
ATOM 1612 O O . PRO A 1 203 ? -16.306 36.098 -18.292 1.00 46.66 203 PRO A O 1
ATOM 1615 N N . VAL A 1 204 ? -17.027 34.943 -20.077 1.00 43.69 204 VAL A N 1
ATOM 1616 C CA . VAL A 1 204 ? -16.425 35.832 -21.076 1.00 43.69 204 VAL A CA 1
ATOM 1617 C C . VAL A 1 204 ? -17.117 37.192 -21.004 1.00 43.69 204 VAL A C 1
ATOM 1619 O O . VAL A 1 204 ? -18.322 37.301 -21.228 1.00 43.69 204 VAL A O 1
ATOM 1622 N N . VAL A 1 205 ? -16.349 38.248 -20.724 1.00 36.62 205 VAL A N 1
ATOM 1623 C CA . VAL A 1 205 ? -16.849 39.627 -20.771 1.00 36.62 205 VAL A CA 1
ATOM 1624 C C . VAL A 1 205 ? -17.126 39.986 -22.229 1.00 36.62 205 VAL A C 1
ATOM 1626 O O . VAL A 1 205 ? -16.225 40.378 -22.970 1.00 36.62 205 VAL A O 1
ATOM 1629 N N . ILE A 1 206 ? -18.383 39.828 -22.649 1.00 35.38 206 ILE A N 1
ATOM 1630 C CA . ILE A 1 206 ? -18.840 40.215 -23.985 1.00 35.38 206 ILE A CA 1
ATOM 1631 C C . ILE A 1 206 ? -18.616 41.730 -24.137 1.00 35.38 206 ILE A C 1
ATOM 1633 O O . ILE A 1 206 ? -19.193 42.499 -23.361 1.00 35.38 206 ILE A O 1
ATOM 1637 N N . PRO A 1 207 ? -17.816 42.197 -25.116 1.00 32.88 207 PRO A N 1
ATOM 1638 C CA . PRO A 1 207 ? -17.644 43.624 -25.341 1.00 32.88 207 PRO A CA 1
ATOM 1639 C C . PRO A 1 207 ? -18.989 44.222 -25.766 1.00 32.88 207 PRO A C 1
ATOM 1641 O O . PRO A 1 207 ? -19.542 43.858 -26.807 1.00 32.88 207 PRO A O 1
ATOM 1644 N N . GLN A 1 208 ? -19.538 45.126 -24.948 1.00 30.62 208 GLN A N 1
ATOM 1645 C CA . GLN A 1 208 ? -20.833 45.740 -25.230 1.00 30.62 208 GLN A CA 1
ATOM 1646 C C . GLN A 1 208 ? -20.775 46.525 -26.543 1.00 30.62 208 GLN A C 1
ATOM 1648 O O . GLN A 1 208 ? -20.141 47.576 -26.646 1.00 30.62 208 GLN A O 1
ATOM 1653 N N . ARG A 1 209 ? -21.480 46.012 -27.554 1.00 30.20 209 ARG A N 1
ATOM 1654 C CA . ARG A 1 209 ? -21.691 46.692 -28.830 1.00 30.20 209 ARG A CA 1
ATOM 1655 C C . ARG A 1 209 ? -22.510 47.955 -28.567 1.00 30.20 209 ARG A C 1
ATOM 1657 O O . ARG A 1 209 ? -23.709 47.858 -28.323 1.00 30.20 209 ARG A O 1
ATOM 1664 N N . GLN A 1 210 ? -21.860 49.118 -28.598 1.00 28.52 210 GLN A N 1
ATOM 1665 C CA . GLN A 1 210 ? -22.506 50.403 -28.330 1.00 28.52 210 GLN A CA 1
ATOM 1666 C C . GLN A 1 210 ? -23.701 50.615 -29.270 1.00 28.52 210 GLN A C 1
ATOM 1668 O O . GLN A 1 210 ? -23.541 50.775 -30.480 1.00 28.52 210 GLN A O 1
ATOM 1673 N N . VAL A 1 211 ? -24.905 50.615 -28.697 1.00 34.91 211 VAL A N 1
ATOM 1674 C CA . VAL A 1 211 ? -26.128 51.049 -29.376 1.00 34.91 211 VAL A CA 1
ATOM 1675 C C . VAL A 1 211 ? -26.230 52.568 -29.196 1.00 34.91 211 VAL A C 1
ATOM 1677 O O . VAL A 1 211 ? -26.128 53.030 -28.057 1.00 34.91 211 VAL A O 1
ATOM 1680 N N . PRO A 1 212 ? -26.416 53.366 -30.265 1.00 32.94 212 PRO A N 1
ATOM 1681 C CA . PRO A 1 212 ? -26.585 54.809 -30.128 1.00 32.94 212 PRO A CA 1
ATOM 1682 C C . PRO A 1 212 ? -27.804 55.142 -29.260 1.00 32.94 212 PRO A C 1
ATOM 1684 O O . PRO A 1 212 ? -28.901 54.644 -29.513 1.00 32.94 212 PRO A O 1
ATOM 1687 N N . MET A 1 213 ? -27.626 55.997 -28.250 1.00 29.97 213 MET A N 1
ATOM 1688 C CA . MET A 1 213 ? -28.735 56.461 -27.416 1.00 29.97 213 MET A CA 1
ATOM 1689 C C . MET A 1 213 ? -29.699 57.330 -28.234 1.00 29.97 213 MET A C 1
ATOM 1691 O O . MET A 1 213 ? -29.327 58.403 -28.709 1.00 29.97 213 MET A O 1
ATOM 1695 N N . ALA A 1 214 ? -30.952 56.891 -28.347 1.00 33.09 214 ALA A N 1
ATOM 1696 C CA . ALA A 1 214 ? -32.070 57.735 -28.753 1.00 33.09 214 ALA A CA 1
ATOM 1697 C C . ALA A 1 214 ? -32.762 58.295 -27.498 1.00 33.09 214 ALA A C 1
ATOM 1699 O O . ALA A 1 214 ? -32.989 57.563 -26.534 1.00 33.09 214 ALA A O 1
ATOM 1700 N N . ASN A 1 215 ? -33.085 59.592 -27.498 1.00 33.72 215 ASN A N 1
ATOM 1701 C CA . ASN A 1 215 ? -33.669 60.264 -26.333 1.00 33.72 215 ASN A CA 1
ATOM 1702 C C . ASN A 1 215 ? -35.087 59.751 -25.998 1.00 33.72 215 ASN A C 1
ATOM 1704 O O . ASN A 1 215 ? -35.872 59.494 -26.915 1.00 33.72 215 ASN A O 1
ATOM 1708 N N . PRO A 1 216 ? -35.459 59.668 -24.705 1.00 32.72 216 PRO A N 1
ATOM 1709 C CA . PRO A 1 216 ? -36.787 59.229 -24.289 1.00 32.72 216 PRO A CA 1
ATOM 1710 C C . PRO A 1 216 ? -37.854 60.310 -24.533 1.00 32.72 216 PRO A C 1
ATOM 1712 O O . PRO A 1 216 ? -37.821 61.387 -23.937 1.00 32.72 216 PRO A O 1
ATOM 1715 N N . GLY A 1 217 ? -38.841 59.997 -25.376 1.00 31.56 217 GLY A N 1
ATOM 1716 C CA . GLY A 1 217 ? -40.099 60.745 -25.473 1.00 31.56 217 GLY A CA 1
ATOM 1717 C C . GLY A 1 217 ? -41.099 60.307 -24.383 1.00 31.56 217 GLY A C 1
ATOM 1718 O O . GLY A 1 217 ? -41.132 59.121 -24.051 1.00 31.56 217 GLY A O 1
ATOM 1719 N N . PRO A 1 218 ? -41.904 61.217 -23.801 1.00 40.69 218 PRO A N 1
ATOM 1720 C CA . PRO A 1 218 ? -42.785 60.895 -22.673 1.00 40.69 218 PRO A CA 1
ATOM 1721 C C . PRO A 1 218 ? -44.214 60.454 -23.071 1.00 40.69 218 PRO A C 1
ATOM 1723 O O . PRO A 1 218 ? -44.638 60.623 -24.208 1.00 40.69 218 PRO A O 1
ATOM 1726 N N . TYR A 1 219 ? -44.970 60.028 -22.045 1.00 27.33 219 TYR A N 1
ATOM 1727 C CA . TYR A 1 219 ? -46.431 59.803 -21.955 1.00 27.33 219 TYR A CA 1
ATOM 1728 C C . TYR A 1 219 ? -47.056 58.429 -22.294 1.00 27.33 219 TYR A C 1
ATOM 1730 O O . TYR A 1 219 ? -47.365 58.125 -23.435 1.00 27.33 219 TYR A O 1
ATOM 1738 N N . ARG A 1 220 ? -47.411 57.741 -21.189 1.00 29.06 220 ARG A N 1
ATOM 1739 C CA . ARG A 1 220 ? -48.693 57.079 -20.816 1.00 29.06 220 ARG A CA 1
ATOM 1740 C C . ARG A 1 220 ? -49.354 56.004 -21.719 1.00 29.06 220 ARG A C 1
ATOM 1742 O O . ARG A 1 220 ? -49.322 56.085 -22.938 1.00 29.06 220 ARG A O 1
ATOM 1749 N N . PRO A 1 221 ? -50.054 55.024 -21.101 1.00 31.58 221 PRO A N 1
ATOM 1750 C CA . PRO A 1 221 ? -50.748 53.949 -21.810 1.00 31.58 221 PRO A CA 1
ATOM 1751 C C . PRO A 1 221 ? -52.175 54.324 -22.242 1.00 31.58 221 PRO A C 1
ATOM 1753 O O . PRO A 1 221 ? -52.853 55.109 -21.576 1.00 31.58 221 PRO A O 1
ATOM 1756 N N . GLN A 1 222 ? -52.671 53.643 -23.277 1.00 28.66 222 GLN A N 1
ATOM 1757 C CA . GLN A 1 222 ? -54.099 53.405 -23.507 1.00 28.66 222 GLN A CA 1
ATOM 1758 C C . GLN A 1 222 ? -54.319 51.951 -23.950 1.00 28.66 222 GLN A C 1
ATOM 1760 O O . GLN A 1 222 ? -53.519 51.390 -24.696 1.00 28.66 222 GLN A O 1
ATOM 1765 N N . CYS A 1 223 ? -55.399 51.341 -23.465 1.00 24.67 223 CYS A N 1
ATOM 1766 C CA . CYS A 1 223 ? -55.857 50.008 -23.865 1.00 24.67 223 CYS A CA 1
ATOM 1767 C C . CYS A 1 223 ? -56.705 50.091 -25.147 1.00 24.67 223 CYS A C 1
ATOM 1769 O O . CYS A 1 223 ? -57.231 51.165 -25.426 1.00 24.67 223 CYS A O 1
ATOM 1771 N N . LEU A 1 224 ? -56.947 48.961 -25.835 1.00 27.55 224 LEU A N 1
ATOM 1772 C CA . LEU A 1 224 ? -58.283 48.548 -26.325 1.00 27.55 224 LEU A CA 1
ATOM 1773 C C . LEU A 1 224 ? -58.288 47.123 -26.940 1.00 27.55 224 LEU A C 1
ATOM 1775 O O . LEU A 1 224 ? -57.249 46.542 -27.227 1.00 27.55 224 LEU A O 1
ATOM 1779 N N . HIS A 1 225 ? -59.489 46.550 -27.040 1.00 29.30 225 HIS A N 1
ATOM 1780 C CA . HIS A 1 225 ? -59.854 45.123 -27.130 1.00 29.30 225 HIS A CA 1
ATOM 1781 C C . HIS A 1 225 ? -59.391 44.265 -28.336 1.00 29.30 225 HIS A C 1
ATOM 1783 O O . HIS A 1 225 ? -59.604 44.662 -29.474 1.00 29.30 225 HIS A O 1
ATOM 1789 N N . GLY A 1 226 ? -59.000 43.006 -28.045 1.00 26.11 226 GLY A N 1
ATOM 1790 C CA . GLY A 1 226 ? -59.697 41.743 -28.428 1.00 26.11 226 GLY A CA 1
ATOM 1791 C C . GLY A 1 226 ? -59.928 41.367 -29.914 1.00 26.11 226 GLY A C 1
ATOM 1792 O O . GLY A 1 226 ? -59.447 42.069 -30.798 1.00 26.11 226 GLY A O 1
ATOM 1793 N N . PRO A 1 227 ? -60.699 40.285 -30.219 1.00 46.88 227 PRO A N 1
ATOM 1794 C CA . PRO A 1 227 ? -61.346 39.309 -29.312 1.00 46.88 227 PRO A CA 1
ATOM 1795 C C . PRO A 1 227 ? -61.207 37.792 -29.689 1.00 46.88 227 PRO A C 1
ATOM 1797 O O . PRO A 1 227 ? -60.802 37.451 -30.792 1.00 46.88 227 PRO A O 1
ATOM 1800 N N . HIS A 1 228 ? -61.684 36.908 -28.787 1.00 33.06 228 HIS A N 1
ATOM 1801 C CA . HIS A 1 228 ? -61.971 35.448 -28.929 1.00 33.06 228 HIS A CA 1
ATOM 1802 C C . HIS A 1 228 ? -60.795 34.458 -29.182 1.00 33.06 228 HIS A C 1
ATOM 1804 O O . HIS A 1 228 ? -59.894 34.737 -29.957 1.00 33.06 228 HIS A O 1
ATOM 1810 N N . GLY A 1 229 ? -60.770 33.242 -28.601 1.00 29.77 229 GLY A N 1
ATOM 1811 C CA . GLY A 1 229 ? -61.632 32.641 -27.559 1.00 29.77 229 GLY A CA 1
ATOM 1812 C C . GLY A 1 229 ? -61.405 31.119 -27.358 1.00 29.77 229 GLY A C 1
ATOM 1813 O O . GLY A 1 229 ? -60.738 30.502 -28.181 1.00 29.77 229 GLY A O 1
ATOM 1814 N N . THR A 1 230 ? -62.034 30.519 -26.322 1.00 30.78 230 THR A N 1
ATOM 1815 C CA . THR A 1 230 ? -62.199 29.050 -26.040 1.00 30.78 230 THR A CA 1
ATOM 1816 C C . THR A 1 230 ? -60.929 28.193 -25.766 1.00 30.78 230 THR A C 1
ATOM 1818 O O . THR A 1 230 ? -59.981 28.253 -26.533 1.00 30.78 230 THR A O 1
ATOM 1821 N N . THR A 1 231 ? -60.826 27.322 -24.736 1.00 30.70 231 THR A N 1
ATOM 1822 C CA . THR A 1 231 ? -61.702 27.038 -23.561 1.00 30.70 231 THR A CA 1
ATOM 1823 C C . THR A 1 231 ? -60.936 26.345 -22.405 1.00 30.70 231 THR A C 1
ATOM 1825 O O . THR A 1 231 ? -60.211 25.397 -22.668 1.00 30.70 231 THR A O 1
ATOM 1828 N N . VAL A 1 232 ? -61.180 26.793 -21.159 1.00 31.44 232 VAL A N 1
ATOM 1829 C CA . VAL A 1 232 ? -61.246 26.077 -19.845 1.00 31.44 232 VAL A CA 1
ATOM 1830 C C . VAL A 1 232 ? -60.301 24.895 -19.518 1.00 31.44 232 VAL A C 1
ATOM 1832 O O . VAL A 1 232 ? -60.302 23.878 -20.203 1.00 31.44 232 VAL A O 1
ATOM 1835 N N . GLY A 1 233 ? -59.667 24.949 -18.330 1.00 30.14 233 GLY A N 1
ATOM 1836 C CA . GLY A 1 233 ? -59.120 23.760 -17.648 1.00 30.14 233 GLY A CA 1
ATOM 1837 C C . GLY A 1 233 ? -58.150 24.024 -16.481 1.00 30.14 233 GLY A C 1
ATOM 1838 O O . GLY A 1 233 ? -56.984 23.660 -16.590 1.00 30.14 233 GLY A O 1
ATOM 1839 N N . THR A 1 234 ? -58.593 24.633 -15.371 1.00 32.31 234 THR A N 1
ATOM 1840 C CA . THR A 1 234 ? -57.750 24.895 -14.177 1.00 32.31 234 THR A CA 1
ATOM 1841 C C . THR A 1 234 ? -58.489 24.595 -12.869 1.00 32.31 234 THR A C 1
ATOM 1843 O O . THR A 1 234 ? -59.576 25.132 -12.659 1.00 32.31 234 THR A O 1
ATOM 1846 N N . LEU A 1 235 ? -57.881 23.783 -11.998 1.00 30.73 235 LEU A N 1
ATOM 1847 C CA . LEU A 1 235 ? -58.292 23.561 -10.602 1.00 30.73 235 LEU A CA 1
ATOM 1848 C C . LEU A 1 235 ? -57.708 24.642 -9.672 1.00 30.73 235 LEU A C 1
ATOM 1850 O O . LEU A 1 235 ? -56.752 25.327 -10.045 1.00 30.73 235 LEU A O 1
ATOM 1854 N N . THR A 1 236 ? -58.302 24.806 -8.488 1.00 38.69 236 THR A N 1
ATOM 1855 C CA . THR A 1 236 ? -57.959 25.830 -7.484 1.00 38.69 236 THR A CA 1
ATOM 1856 C C . THR A 1 236 ? -57.135 25.279 -6.314 1.00 38.69 236 THR A C 1
ATOM 1858 O O . THR A 1 236 ? -56.986 24.075 -6.134 1.00 38.69 236 THR A O 1
ATOM 1861 N N . GLN A 1 237 ? -56.548 26.189 -5.534 1.00 35.19 237 GLN A N 1
ATOM 1862 C CA . GLN A 1 237 ? -55.601 25.910 -4.449 1.00 35.19 237 GLN A CA 1
ATOM 1863 C C . GLN A 1 237 ? -56.323 25.534 -3.133 1.00 35.19 237 GLN A C 1
ATOM 1865 O O . GLN A 1 237 ? -56.199 26.254 -2.148 1.00 35.19 237 GLN A O 1
ATOM 1870 N N . GLU A 1 238 ? -57.101 24.445 -3.121 1.00 38.81 238 GLU A N 1
ATOM 1871 C CA . GLU A 1 238 ? -57.884 24.007 -1.939 1.00 38.81 238 GLU A CA 1
ATOM 1872 C C . GLU A 1 238 ? -57.727 22.504 -1.585 1.00 38.81 238 GLU A C 1
ATOM 1874 O O . GLU A 1 238 ? -58.277 22.056 -0.587 1.00 38.81 238 GLU A O 1
ATOM 1879 N N . ASP A 1 239 ? -56.940 21.729 -2.347 1.00 37.38 239 ASP A N 1
ATOM 1880 C CA . ASP A 1 239 ? -56.857 20.252 -2.245 1.00 37.38 239 ASP A CA 1
ATOM 1881 C C . ASP A 1 239 ? -55.649 19.693 -1.436 1.00 37.38 239 ASP A C 1
ATOM 1883 O O . ASP A 1 239 ? -55.342 18.504 -1.540 1.00 37.38 239 ASP A O 1
ATOM 1887 N N . VAL A 1 240 ? -54.905 20.506 -0.665 1.00 40.03 240 VAL A N 1
ATOM 1888 C CA . VAL A 1 240 ? -53.701 20.036 0.074 1.00 40.03 240 VAL A CA 1
ATOM 1889 C C . VAL A 1 240 ? -53.561 20.677 1.464 1.00 40.03 240 VAL A C 1
ATOM 1891 O O . VAL A 1 240 ? -52.666 21.487 1.672 1.00 40.03 240 VAL A O 1
ATOM 1894 N N . ASP A 1 241 ? -54.424 20.293 2.412 1.00 32.47 241 ASP A N 1
ATOM 1895 C CA . ASP A 1 241 ? -54.212 20.498 3.863 1.00 32.47 241 ASP A CA 1
ATOM 1896 C C . ASP A 1 241 ? -55.040 19.498 4.716 1.00 32.47 241 ASP A C 1
ATOM 1898 O O . ASP A 1 241 ? -55.811 19.857 5.604 1.00 32.47 241 ASP A O 1
ATOM 1902 N N . GLU A 1 242 ? -54.889 18.193 4.452 1.00 32.53 242 GLU A N 1
ATOM 1903 C CA . GLU A 1 242 ? -55.361 17.125 5.351 1.00 32.53 242 GLU A CA 1
ATOM 1904 C C . GLU A 1 242 ? -54.372 15.945 5.366 1.00 32.53 242 GLU A C 1
ATOM 1906 O O . GLU A 1 242 ? -54.275 15.223 4.376 1.00 32.53 242 GLU A O 1
ATOM 1911 N N . VAL A 1 243 ? -53.639 15.768 6.483 1.00 32.75 243 VAL A N 1
ATOM 1912 C CA . VAL A 1 243 ? -53.126 14.503 7.082 1.00 32.75 243 VAL A CA 1
ATOM 1913 C C . VAL A 1 243 ? -52.056 14.836 8.148 1.00 32.75 243 VAL A C 1
ATOM 1915 O O . VAL A 1 243 ? -50.991 15.340 7.809 1.00 32.75 243 VAL A O 1
ATOM 1918 N N . LEU A 1 244 ? -52.324 14.474 9.420 1.00 32.44 244 LEU A N 1
ATOM 1919 C CA . LEU A 1 244 ? -51.515 14.723 10.648 1.00 32.44 244 LEU A CA 1
ATOM 1920 C C . LEU A 1 244 ? -51.408 16.219 11.060 1.00 32.44 244 LEU A C 1
ATOM 1922 O O . LEU A 1 244 ? -50.968 17.040 10.272 1.00 32.44 244 LEU A O 1
ATOM 1926 N N . GLY A 1 245 ? -51.742 16.685 12.274 1.00 31.08 245 GLY A N 1
ATOM 1927 C CA . GLY A 1 245 ? -52.252 16.032 13.493 1.00 31.08 245 GLY A CA 1
ATOM 1928 C C . GLY A 1 245 ? -51.158 15.376 14.355 1.00 31.08 245 GLY A C 1
ATOM 1929 O O . GLY A 1 245 ? -50.567 14.401 13.910 1.00 31.08 245 GLY A O 1
ATOM 1930 N N . GLY A 1 246 ? -50.872 15.795 15.597 1.00 31.09 246 GLY A N 1
ATOM 1931 C CA . GLY A 1 246 ? -51.411 16.892 16.427 1.00 31.09 246 GLY A CA 1
ATOM 1932 C C . GLY A 1 246 ? -50.896 16.786 17.884 1.00 31.09 246 GLY A C 1
ATOM 1933 O O . GLY A 1 246 ? -50.036 15.946 18.143 1.00 31.09 246 GLY A O 1
ATOM 1934 N N . LEU A 1 247 ? -51.493 17.539 18.828 1.00 32.06 247 LEU A N 1
ATOM 1935 C CA . LEU A 1 247 ? -51.137 17.643 20.273 1.00 32.06 247 LEU A CA 1
ATOM 1936 C C . LEU A 1 247 ? -49.897 18.539 20.571 1.00 32.06 247 LEU A C 1
ATOM 1938 O O . LEU A 1 247 ? -49.084 18.749 19.675 1.00 32.06 247 LEU A O 1
ATOM 1942 N N . PRO A 1 248 ? -49.784 19.149 21.772 1.00 46.81 248 PRO A N 1
ATOM 1943 C CA . PRO A 1 248 ? -50.540 20.372 22.055 1.00 46.81 248 PRO A CA 1
ATOM 1944 C C . PRO A 1 248 ? -49.690 21.525 22.630 1.00 46.81 248 PRO A C 1
ATOM 1946 O O . PRO A 1 248 ? -48.569 21.335 23.098 1.00 46.81 248 PRO A O 1
ATOM 1949 N N . GLU A 1 249 ? -50.276 22.719 22.617 1.00 46.19 249 GLU A N 1
ATOM 1950 C CA . GLU A 1 249 ? -49.809 23.904 23.343 1.00 46.19 249 GLU A CA 1
ATOM 1951 C C . GLU A 1 249 ? -50.269 23.853 24.812 1.00 46.19 249 GLU A C 1
ATOM 1953 O O . GLU A 1 249 ? -51.311 23.271 25.107 1.00 46.19 249 GLU A O 1
ATOM 1958 N N . ASP A 1 250 ? -49.525 24.514 25.700 1.00 42.97 250 ASP A N 1
ATOM 1959 C CA . ASP A 1 250 ? -50.055 25.194 26.890 1.00 42.97 250 ASP A CA 1
ATOM 1960 C C . ASP A 1 250 ? -49.128 26.395 27.176 1.00 42.97 250 ASP A C 1
ATOM 1962 O O . ASP A 1 250 ? -47.900 26.276 27.117 1.00 42.97 250 ASP A O 1
ATOM 1966 N N . ASP A 1 251 ? -49.719 27.565 27.418 1.00 38.41 251 ASP A N 1
ATOM 1967 C CA . ASP A 1 251 ? -49.022 28.834 27.669 1.00 38.41 251 ASP A CA 1
ATOM 1968 C C . ASP A 1 251 ? -48.495 28.938 29.116 1.00 38.41 251 ASP A C 1
ATOM 1970 O O . ASP A 1 251 ? -49.076 28.375 30.039 1.00 38.41 251 ASP A O 1
ATOM 1974 N N . GLU A 1 252 ? -47.488 29.789 29.352 1.00 38.69 252 GLU A N 1
ATOM 1975 C CA . GLU A 1 252 ? -47.757 31.028 30.106 1.00 38.69 252 GLU A CA 1
ATOM 1976 C C . GLU A 1 252 ? -46.673 32.103 29.907 1.00 38.69 252 GLU A C 1
ATOM 1978 O O . GLU A 1 252 ? -45.475 31.840 29.798 1.00 38.69 252 GLU A O 1
ATOM 1983 N N . THR A 1 253 ? -47.130 33.352 29.825 1.00 39.72 253 THR A N 1
ATOM 1984 C CA . THR A 1 253 ? -46.317 34.563 29.636 1.00 39.72 253 THR A CA 1
ATOM 1985 C C . THR A 1 253 ? -46.081 35.270 30.975 1.00 39.72 253 THR A C 1
ATOM 1987 O O . THR A 1 253 ? -46.857 35.073 31.905 1.00 39.72 253 THR A O 1
ATOM 1990 N N . TRP A 1 254 ? -45.064 36.140 31.072 1.00 29.58 254 TRP A N 1
ATOM 1991 C CA . TRP A 1 254 ? -45.240 37.584 31.355 1.00 29.58 254 TRP A CA 1
ATOM 1992 C C . TRP A 1 254 ? -43.901 38.359 31.385 1.00 29.58 254 TRP A C 1
ATOM 1994 O O . TRP A 1 254 ? -42.824 37.776 31.277 1.00 29.58 254 TRP A O 1
ATOM 2004 N N . GLU A 1 255 ? -43.989 39.694 31.436 1.00 32.50 255 GLU A N 1
ATOM 2005 C CA . GLU A 1 255 ? -42.917 40.654 31.103 1.00 32.50 255 GLU A CA 1
ATOM 2006 C C . GLU A 1 255 ? -42.150 41.275 32.313 1.00 32.50 255 GLU A C 1
ATOM 2008 O O . GLU A 1 255 ? -42.543 41.073 33.464 1.00 32.50 255 GLU A O 1
ATOM 2013 N N . PRO A 1 256 ? -41.026 42.006 32.088 1.00 53.88 256 PRO A N 1
ATOM 2014 C CA . PRO A 1 256 ? -40.025 42.340 33.120 1.00 53.88 256 PRO A CA 1
ATOM 2015 C C . PRO A 1 256 ? -40.121 43.768 33.706 1.00 53.88 256 PRO A C 1
ATOM 2017 O O . PRO A 1 256 ? -40.834 44.617 33.178 1.00 53.88 256 PRO A O 1
ATOM 2020 N N . SER A 1 257 ? -39.312 44.088 34.737 1.00 30.00 257 SER A N 1
ATOM 2021 C CA . SER A 1 257 ? -38.655 45.414 34.930 1.00 30.00 257 SER A CA 1
ATOM 2022 C C . SER A 1 257 ? -37.776 45.515 36.207 1.00 30.00 257 SER A C 1
ATOM 2024 O O . SER A 1 257 ? -37.905 44.700 37.112 1.00 30.00 257 SER A O 1
ATOM 2026 N N . VAL A 1 258 ? -36.949 46.583 36.276 1.00 31.36 258 VAL A N 1
ATOM 2027 C CA . VAL A 1 258 ? -36.164 47.110 37.437 1.00 31.36 258 VAL A CA 1
ATOM 2028 C C . VAL A 1 258 ? -34.913 46.296 37.869 1.00 31.36 258 VAL A C 1
ATOM 2030 O O . VAL A 1 258 ? -34.980 45.081 37.963 1.00 31.36 258 VAL A O 1
ATOM 2033 N N . GLY A 1 259 ? -33.735 46.870 38.190 1.00 29.50 259 GLY A N 1
ATOM 2034 C CA . GLY A 1 259 ? -33.193 48.223 37.927 1.00 29.50 259 GLY A CA 1
ATOM 2035 C C . GLY A 1 259 ? -32.431 48.906 39.092 1.00 29.50 259 GLY A C 1
ATOM 2036 O O . GLY A 1 259 ? -33.090 49.353 40.023 1.00 29.50 259 GLY A O 1
ATOM 2037 N N . LEU A 1 260 ? -31.104 49.132 38.935 1.00 30.75 260 LEU A N 1
ATOM 2038 C CA . LEU A 1 260 ? -30.201 49.996 39.761 1.00 30.75 260 LEU A CA 1
ATOM 2039 C C . LEU A 1 260 ? -29.908 49.479 41.209 1.00 30.75 260 LEU A C 1
ATOM 2041 O O . LEU A 1 260 ? -30.692 48.689 41.722 1.00 30.75 260 LEU A O 1
ATOM 2045 N N . THR A 1 261 ? -28.822 49.805 41.948 1.00 32.81 261 THR A N 1
ATOM 2046 C CA . THR A 1 261 ? -27.625 50.688 41.771 1.00 32.81 261 THR A CA 1
ATOM 2047 C C . THR A 1 261 ? -26.446 50.225 42.682 1.00 32.81 261 THR A C 1
ATOM 2049 O O . THR A 1 261 ? -26.609 49.264 43.431 1.00 32.81 261 THR A O 1
ATOM 2052 N N . ASP A 1 262 ? -25.296 50.916 42.634 1.00 32.62 262 ASP A N 1
ATOM 2053 C CA . ASP A 1 262 ? -23.991 50.603 43.269 1.00 32.62 262 ASP A CA 1
ATOM 2054 C C . ASP A 1 262 ? -23.741 51.121 44.730 1.00 32.62 262 ASP A C 1
ATOM 2056 O O . ASP A 1 262 ? -24.609 51.740 45.341 1.00 32.62 262 ASP A O 1
ATOM 2060 N N . GLU A 1 263 ? -22.495 50.911 45.214 1.00 32.84 263 GLU A N 1
ATOM 2061 C CA . GLU A 1 263 ? -21.710 51.612 46.280 1.00 32.84 263 GLU A CA 1
ATOM 2062 C C . GLU A 1 263 ? -21.877 51.313 47.811 1.00 32.84 263 GLU A C 1
ATOM 2064 O O . GLU A 1 263 ? -22.703 51.892 48.508 1.00 32.84 263 GLU A O 1
ATOM 2069 N N . ASP A 1 264 ? -20.935 50.501 48.338 1.00 29.78 264 ASP A N 1
ATOM 2070 C CA . ASP A 1 264 ? -19.882 50.823 49.347 1.00 29.78 264 ASP A CA 1
ATOM 2071 C C . ASP A 1 264 ? -20.106 51.241 50.845 1.00 29.78 264 ASP A C 1
ATOM 2073 O O . ASP A 1 264 ? -21.119 51.777 51.280 1.00 29.78 264 ASP A O 1
ATOM 2077 N N . VAL A 1 265 ? -19.003 51.070 51.616 1.00 31.34 265 VAL A N 1
ATOM 2078 C CA . VAL A 1 265 ? -18.598 51.689 52.922 1.00 31.34 265 VAL A CA 1
ATOM 2079 C C . VAL A 1 265 ? -18.938 51.011 54.289 1.00 31.34 265 VAL A C 1
ATOM 2081 O O . VAL A 1 265 ? -19.799 51.467 55.029 1.00 31.34 265 VAL A O 1
ATOM 2084 N N . ASN A 1 266 ? -18.075 50.058 54.699 1.00 30.44 266 ASN A N 1
ATOM 2085 C CA . ASN A 1 266 ? -17.286 49.964 55.970 1.00 30.44 266 ASN A CA 1
ATOM 2086 C C . ASN A 1 266 ? -17.869 50.068 57.425 1.00 30.44 266 ASN A C 1
ATOM 2088 O O . ASN A 1 266 ? -18.871 50.715 57.695 1.00 30.44 266 ASN A O 1
ATOM 2092 N N . ASN A 1 267 ? -17.030 49.592 58.384 1.00 30.22 267 ASN A N 1
ATOM 2093 C CA . ASN A 1 267 ? -16.888 49.984 59.822 1.00 30.22 267 ASN A CA 1
ATOM 2094 C C . ASN A 1 267 ? -17.860 49.397 60.900 1.00 30.22 267 ASN A C 1
ATOM 2096 O O . ASN A 1 267 ? -19.040 49.234 60.631 1.00 30.22 267 ASN A O 1
ATOM 2100 N N . PHE A 1 268 ? -17.476 49.106 62.173 1.00 27.38 268 PHE A N 1
ATOM 2101 C CA . PHE A 1 268 ? -16.162 49.008 62.881 1.00 27.38 268 PHE A CA 1
ATOM 2102 C C . PHE A 1 268 ? -16.287 48.338 64.296 1.00 27.38 268 PHE A C 1
ATOM 2104 O O . PHE A 1 268 ? -17.373 48.375 64.866 1.00 27.38 268 PHE A O 1
ATOM 2111 N N . PHE A 1 269 ? -15.171 47.862 64.903 1.00 31.20 269 PHE A N 1
ATOM 2112 C CA . PHE A 1 269 ? -15.013 47.255 66.271 1.00 31.20 269 PHE A CA 1
ATOM 2113 C C . PHE A 1 269 ? -15.798 45.939 66.568 1.00 31.20 269 PHE A C 1
ATOM 2115 O O . PHE A 1 269 ? -16.836 45.701 65.971 1.00 31.20 269 PHE A O 1
ATOM 2122 N N . GLY A 1 270 ? -15.410 45.014 67.473 1.00 27.75 270 GLY A N 1
ATOM 2123 C CA . GLY A 1 270 ? -14.298 44.863 68.454 1.00 27.75 270 GLY A CA 1
ATOM 2124 C C . GLY A 1 270 ? -14.599 43.684 69.441 1.00 27.75 270 GLY A C 1
ATOM 2125 O O . GLY A 1 270 ? -15.693 43.138 69.350 1.00 27.75 270 GLY A O 1
ATOM 2126 N N . THR A 1 271 ? -13.801 43.207 70.424 1.00 30.34 271 THR A N 1
ATOM 2127 C CA . THR A 1 271 ? -12.397 43.415 70.879 1.00 30.34 271 THR A CA 1
ATOM 2128 C C . THR A 1 271 ? -12.032 42.389 72.007 1.00 30.34 271 THR A C 1
ATOM 2130 O O . THR A 1 271 ? -12.806 42.286 72.951 1.00 30.34 271 THR A O 1
ATOM 2133 N N . GLN A 1 272 ? -10.831 41.754 71.994 1.00 31.72 272 GLN A N 1
ATOM 2134 C CA . GLN A 1 272 ? -10.161 40.986 73.109 1.00 31.72 272 GLN A CA 1
ATOM 2135 C C . GLN A 1 272 ? -10.820 39.651 73.604 1.00 31.72 272 GLN A C 1
ATOM 2137 O O . GLN A 1 272 ? -11.980 39.415 73.304 1.00 31.72 272 GLN A O 1
ATOM 2142 N N . HIS A 1 273 ? -10.185 38.689 74.327 1.00 30.78 273 HIS A N 1
ATOM 2143 C CA . HIS A 1 273 ? -8.830 38.508 74.929 1.00 30.78 273 HIS A CA 1
ATOM 2144 C C . HIS A 1 273 ? -8.515 36.993 75.215 1.00 30.78 273 HIS A C 1
ATOM 2146 O O . HIS A 1 273 ? -9.405 36.328 75.728 1.00 30.78 273 HIS A O 1
ATOM 2152 N N . LEU A 1 274 ? -7.247 36.523 75.074 1.00 32.81 274 LEU A N 1
ATOM 2153 C CA . LEU A 1 274 ? -6.609 35.323 75.736 1.00 32.81 274 LEU A CA 1
ATOM 2154 C C . LEU A 1 274 ? -7.197 33.896 75.448 1.00 32.81 274 LEU A C 1
ATOM 2156 O O . LEU A 1 274 ? -8.368 33.773 75.135 1.00 32.81 274 LEU A O 1
ATOM 2160 N N . SER A 1 275 ? -6.487 32.747 75.532 1.00 32.50 275 SER A N 1
ATOM 2161 C CA . SER A 1 275 ? -5.052 32.405 75.741 1.00 32.50 275 SER A CA 1
ATOM 2162 C C . SER A 1 275 ? -4.715 30.924 75.408 1.00 32.50 275 SER A C 1
ATOM 2164 O O . SER A 1 275 ? -5.485 30.057 75.796 1.00 32.50 275 SER A O 1
ATOM 2166 N N . GLN A 1 276 ? -3.500 30.665 74.884 1.00 34.66 276 GLN A N 1
ATOM 2167 C CA . GLN A 1 276 ? -2.645 29.445 75.018 1.00 34.66 276 GLN A CA 1
ATOM 2168 C C . GLN A 1 276 ? -3.159 28.026 74.625 1.00 34.66 276 GLN A C 1
ATOM 2170 O O . GLN A 1 276 ? -4.183 27.557 75.102 1.00 34.66 276 GLN A O 1
ATOM 2175 N N . GLY A 1 277 ? -2.316 27.283 73.880 1.00 32.19 277 GLY A N 1
ATOM 2176 C CA . GLY A 1 277 ? -2.485 25.863 73.482 1.00 32.19 277 GLY A CA 1
ATOM 2177 C C . GLY A 1 277 ? -2.476 25.710 71.951 1.00 32.19 277 GLY A C 1
ATOM 2178 O O . GLY A 1 277 ? -3.447 26.080 71.313 1.00 32.19 277 GLY A O 1
ATOM 2179 N N . SER A 1 278 ? -1.343 25.451 71.285 1.00 35.69 278 SER A N 1
ATOM 2180 C CA . SER A 1 278 ? -0.572 24.188 71.186 1.00 35.69 278 SER A CA 1
ATOM 2181 C C . SER A 1 278 ? -1.215 23.140 70.266 1.00 35.69 278 SER A C 1
ATOM 2183 O O . SER A 1 278 ? -2.250 22.595 70.623 1.00 35.69 278 SER A O 1
ATOM 2185 N N . SER A 1 279 ? -0.509 22.825 69.167 1.00 40.16 279 SER A N 1
ATOM 2186 C CA . SER A 1 279 ? -0.553 21.574 68.375 1.00 40.16 279 SER A CA 1
ATOM 2187 C C . SER A 1 279 ? -1.926 21.019 67.956 1.00 40.16 279 SER A C 1
ATOM 2189 O O . SER A 1 279 ? -2.576 20.337 68.743 1.00 40.16 279 SER A O 1
ATOM 2191 N N . ASP A 1 280 ? -2.295 21.196 66.682 1.00 39.88 280 ASP A N 1
ATOM 2192 C CA . ASP A 1 280 ? -2.062 20.143 65.670 1.00 39.88 280 ASP A CA 1
ATOM 2193 C C . ASP A 1 280 ? -2.237 20.674 64.229 1.00 39.88 280 ASP A C 1
ATOM 2195 O O . ASP A 1 280 ? -2.886 21.699 64.003 1.00 39.88 280 ASP A O 1
ATOM 2199 N N . ASP A 1 281 ? -1.619 19.994 63.257 1.00 47.44 281 ASP A N 1
ATOM 2200 C CA . ASP A 1 281 ? -1.653 20.350 61.832 1.00 47.44 281 ASP A CA 1
ATOM 2201 C C . ASP A 1 281 ? -2.996 19.998 61.172 1.00 47.44 281 ASP A C 1
ATOM 2203 O O . ASP A 1 281 ? -3.423 18.842 61.199 1.00 47.44 281 ASP A O 1
ATOM 2207 N N . SER A 1 282 ? -3.631 20.972 60.508 1.00 42.59 282 SER A N 1
ATOM 2208 C CA . SER A 1 282 ? -4.675 20.767 59.482 1.00 42.59 282 SER A CA 1
ATOM 2209 C C . SER A 1 282 ? -4.996 22.074 58.739 1.00 42.59 282 SER A C 1
ATOM 2211 O O . SER A 1 282 ? -6.113 22.591 58.814 1.00 42.59 282 SER A O 1
ATOM 2213 N N . GLN A 1 283 ? -4.033 22.628 57.995 1.00 37.00 283 GLN A N 1
ATOM 2214 C CA . GLN A 1 283 ? -4.387 23.598 56.955 1.00 37.00 283 GLN A CA 1
ATOM 2215 C C . GLN A 1 283 ? -5.020 22.852 55.777 1.00 37.00 283 GLN A C 1
ATOM 2217 O O . GLN A 1 283 ? -4.355 22.092 55.079 1.00 37.00 283 GLN A O 1
ATOM 2222 N N . LYS A 1 284 ? -6.314 23.094 55.549 1.00 44.19 284 LYS A N 1
ATOM 2223 C CA . LYS A 1 284 ? -6.867 23.001 54.199 1.00 44.19 284 LYS A CA 1
ATOM 2224 C C . LYS A 1 284 ? -6.309 24.171 53.400 1.00 44.19 284 LYS A C 1
ATOM 2226 O O . LYS A 1 284 ? -6.550 25.319 53.769 1.00 44.19 284 LYS A O 1
ATOM 2231 N N . GLU A 1 285 ? -5.613 23.873 52.318 1.00 42.41 285 GLU A N 1
ATOM 2232 C CA . GLU A 1 285 ? -5.437 24.821 51.227 1.00 42.41 285 GLU A CA 1
ATOM 2233 C C . GLU A 1 285 ? -6.565 24.550 50.228 1.00 42.41 285 GLU A C 1
ATOM 2235 O O . GLU A 1 285 ? -6.769 23.409 49.809 1.00 42.41 285 GLU A O 1
ATOM 2240 N N . ASP A 1 286 ? -7.356 25.576 49.909 1.00 42.78 286 ASP A N 1
ATOM 2241 C CA . ASP A 1 286 ? -8.353 25.482 48.844 1.00 42.78 286 ASP A CA 1
ATOM 2242 C C . ASP A 1 286 ? -7.604 25.570 47.508 1.00 42.78 286 ASP A C 1
ATOM 2244 O O . ASP A 1 286 ? -7.314 26.657 47.005 1.00 42.78 286 ASP A O 1
ATOM 2248 N N . GLU A 1 287 ? -7.227 24.403 46.980 1.00 44.31 287 GLU A N 1
ATOM 2249 C CA . GLU A 1 287 ? -6.491 24.243 45.725 1.00 44.31 287 GLU A CA 1
ATOM 2250 C C . GLU A 1 287 ? -7.347 24.733 44.548 1.00 44.31 287 GLU A C 1
ATOM 2252 O O . GLU A 1 287 ? -8.143 24.005 43.949 1.00 44.31 287 GLU A O 1
ATOM 2257 N N . LYS A 1 288 ? -7.210 26.028 44.253 1.00 37.72 288 LYS A N 1
ATOM 2258 C CA . LYS A 1 288 ? -7.788 26.684 43.086 1.00 37.72 288 LYS A CA 1
ATOM 2259 C C . LYS A 1 288 ? -7.138 26.086 41.839 1.00 37.72 288 LYS A C 1
ATOM 2261 O O . LYS A 1 288 ? -6.072 26.536 41.431 1.00 37.72 288 LYS A O 1
ATOM 2266 N N . VAL A 1 289 ? -7.801 25.099 41.239 1.00 41.12 289 VAL A N 1
ATOM 2267 C CA . VAL A 1 289 ? -7.455 24.588 39.909 1.00 41.12 289 VAL A CA 1
ATOM 2268 C C . VAL A 1 289 ? -7.573 25.745 38.921 1.00 41.12 289 VAL A C 1
ATOM 2270 O O . VAL A 1 289 ? -8.673 26.173 38.572 1.00 41.12 289 VAL A O 1
ATOM 2273 N N . GLU A 1 290 ? -6.429 26.289 38.524 1.00 43.12 290 GLU A N 1
ATOM 2274 C CA . GLU A 1 290 ? -6.323 27.121 37.336 1.00 43.12 290 GLU A CA 1
ATOM 2275 C C . GLU A 1 290 ? -6.290 26.160 36.145 1.00 43.12 290 GLU A C 1
ATOM 2277 O O . GLU A 1 290 ? -5.532 25.190 36.147 1.00 43.12 290 GLU A O 1
ATOM 2282 N N . GLU A 1 291 ? -7.177 26.366 35.173 1.00 41.56 291 GLU A N 1
ATOM 2283 C CA . GLU A 1 291 ? -7.157 25.587 33.939 1.00 41.56 291 GLU A CA 1
ATOM 2284 C C . GLU A 1 291 ? -5.885 25.983 33.176 1.00 41.56 291 GLU A C 1
ATOM 2286 O O . GLU A 1 291 ? -5.770 27.122 32.725 1.00 41.56 291 GLU A O 1
ATOM 2291 N N . GLU A 1 292 ? -4.912 25.068 33.075 1.00 39.84 292 GLU A N 1
ATOM 2292 C CA . GLU A 1 292 ? -3.794 25.219 32.139 1.00 39.84 292 GLU A CA 1
ATOM 2293 C C . GLU A 1 292 ? -4.385 25.244 30.723 1.00 39.84 292 GLU A C 1
ATOM 2295 O O . GLU A 1 292 ? -4.740 24.206 30.162 1.00 39.84 292 GLU A O 1
ATOM 2300 N N . GLU A 1 293 ? -4.531 26.443 30.153 1.00 42.00 293 GLU A N 1
ATOM 2301 C CA . GLU A 1 293 ? -4.713 26.596 28.714 1.00 42.00 293 GLU A CA 1
ATOM 2302 C C . GLU A 1 293 ? -3.479 25.977 28.035 1.00 42.00 293 GLU A C 1
ATOM 2304 O O . GLU A 1 293 ? -2.349 26.362 28.340 1.00 42.00 293 GLU A O 1
ATOM 2309 N N . ASP A 1 294 ? -3.683 24.996 27.145 1.00 39.72 294 ASP A N 1
ATOM 2310 C CA . ASP A 1 294 ? -2.611 24.358 26.369 1.00 39.72 294 ASP A CA 1
ATOM 2311 C C . ASP A 1 294 ? -1.920 25.413 25.471 1.00 39.72 294 ASP A C 1
ATOM 2313 O O . ASP A 1 294 ? -2.302 25.606 24.312 1.00 39.72 294 ASP A O 1
ATOM 2317 N N . GLU A 1 295 ? -0.904 26.113 25.992 1.00 47.25 295 GLU A N 1
ATOM 2318 C CA . GLU A 1 295 ? -0.051 27.022 25.216 1.00 47.25 295 GLU A CA 1
ATOM 2319 C C . GLU A 1 295 ? 0.704 26.215 24.140 1.00 47.25 295 GLU A C 1
ATOM 2321 O O . GLU A 1 295 ? 1.743 25.604 24.410 1.00 47.25 295 GLU A O 1
ATOM 2326 N N . ASP A 1 296 ? 0.159 26.197 22.912 1.00 52.69 296 ASP A N 1
ATOM 2327 C CA . ASP A 1 296 ? 0.718 25.505 21.738 1.00 52.69 296 ASP A CA 1
ATOM 2328 C C . ASP A 1 296 ? 2.208 25.880 21.584 1.00 52.69 296 ASP A C 1
ATOM 2330 O O . ASP A 1 296 ? 2.516 27.050 21.336 1.00 52.69 296 ASP A O 1
ATOM 2334 N N . PRO A 1 297 ? 3.152 24.939 21.803 1.00 57.69 297 PRO A N 1
ATOM 2335 C CA . PRO A 1 297 ? 4.505 25.279 22.234 1.00 57.69 297 PRO A CA 1
ATOM 2336 C C . PRO A 1 297 ? 5.264 26.091 21.182 1.00 57.69 297 PRO A C 1
ATOM 2338 O O . PRO A 1 297 ? 5.687 25.562 20.147 1.00 57.69 297 PRO A O 1
ATOM 2341 N N . ASP A 1 298 ? 5.454 27.380 21.480 1.00 70.69 298 ASP A N 1
ATOM 2342 C CA . ASP A 1 298 ? 5.925 28.379 20.521 1.00 70.69 298 ASP A CA 1
ATOM 2343 C C . ASP A 1 298 ? 7.299 27.997 19.943 1.00 70.69 298 ASP A C 1
ATOM 2345 O O . ASP A 1 298 ? 8.316 27.903 20.641 1.00 70.69 298 ASP A O 1
ATOM 2349 N N . CYS A 1 299 ? 7.317 27.688 18.643 1.00 77.44 299 CYS A N 1
ATOM 2350 C CA . CYS A 1 299 ? 8.450 27.009 18.027 1.00 77.44 299 CYS A CA 1
ATOM 2351 C C . CYS A 1 299 ? 9.607 27.988 17.794 1.00 77.44 299 CYS A C 1
ATOM 2353 O O . CYS A 1 299 ? 9.581 28.843 16.903 1.00 77.44 299 CYS A O 1
ATOM 2355 N N . ASP A 1 300 ? 10.650 27.831 18.614 1.00 82.88 300 ASP A N 1
ATOM 2356 C CA . ASP A 1 300 ? 11.805 28.722 18.629 1.00 82.88 300 ASP A CA 1
ATOM 2357 C C . ASP A 1 300 ? 12.545 28.789 17.278 1.00 82.88 300 ASP A C 1
ATOM 2359 O O . ASP A 1 300 ? 12.409 27.936 16.398 1.00 82.88 300 ASP A O 1
ATOM 2363 N N . ALA A 1 301 ? 13.390 29.807 17.104 1.00 74.56 301 ALA A N 1
ATOM 2364 C CA . ALA A 1 301 ? 14.091 30.046 15.842 1.00 74.56 301 ALA A CA 1
ATOM 2365 C C . ALA A 1 301 ? 14.976 28.867 15.369 1.00 74.56 301 ALA A C 1
ATOM 2367 O O . ALA A 1 301 ? 15.161 28.693 14.161 1.00 74.56 301 ALA A O 1
ATOM 2368 N N . ALA A 1 302 ? 15.510 28.043 16.278 1.00 76.62 302 ALA A N 1
ATOM 2369 C CA . ALA A 1 302 ? 16.275 26.849 15.929 1.00 76.62 302 ALA A CA 1
ATOM 2370 C C . ALA A 1 302 ? 15.352 25.680 15.545 1.00 76.62 302 ALA A C 1
ATOM 2372 O O . ALA A 1 302 ? 15.650 24.974 14.578 1.00 76.62 302 ALA A O 1
ATOM 2373 N N . GLN A 1 303 ? 14.210 25.512 16.220 1.00 82.44 303 GLN A N 1
ATOM 2374 C CA . GLN A 1 303 ? 13.155 24.579 15.806 1.00 82.44 303 GLN A CA 1
ATOM 2375 C C . GLN A 1 303 ? 12.591 24.949 14.431 1.00 82.44 303 GLN A C 1
ATOM 2377 O O . GLN A 1 303 ? 12.530 24.092 13.549 1.00 82.44 303 GLN A O 1
ATOM 2382 N N . ALA A 1 304 ? 12.276 26.224 14.194 1.00 77.19 304 ALA A N 1
ATOM 2383 C CA . ALA A 1 304 ? 11.803 26.728 12.910 1.00 77.19 304 ALA A CA 1
ATOM 2384 C C . ALA A 1 304 ? 12.834 26.493 11.793 1.00 77.19 304 ALA A C 1
ATOM 2386 O O . ALA A 1 304 ? 12.474 26.016 10.715 1.00 77.19 304 ALA A O 1
ATOM 2387 N N . GLN A 1 305 ? 14.126 26.739 12.050 1.00 77.56 305 GLN A N 1
ATOM 2388 C CA . GLN A 1 305 ? 15.198 26.468 11.087 1.00 77.56 305 GLN A CA 1
ATOM 2389 C C . GLN A 1 305 ? 15.410 24.960 10.850 1.00 77.56 305 GLN A C 1
ATOM 2391 O O . GLN A 1 305 ? 15.643 24.539 9.714 1.00 77.56 305 GLN A O 1
ATOM 2396 N N . ALA A 1 306 ? 15.305 24.122 11.885 1.00 78.69 306 ALA A N 1
ATOM 2397 C CA . ALA A 1 306 ? 15.363 22.667 11.751 1.00 78.69 306 ALA A CA 1
ATOM 2398 C C . ALA A 1 306 ? 14.157 22.125 10.966 1.00 78.69 306 ALA A C 1
ATOM 2400 O O . ALA A 1 306 ? 14.318 21.260 10.101 1.00 78.69 306 ALA A O 1
ATOM 2401 N N . ALA A 1 307 ? 12.966 22.680 11.202 1.00 79.62 307 ALA A N 1
ATOM 2402 C CA . ALA A 1 307 ? 11.752 22.352 10.476 1.00 79.62 307 ALA A CA 1
ATOM 2403 C C . ALA A 1 307 ? 11.847 22.781 9.007 1.00 79.62 307 ALA A C 1
ATOM 2405 O O . ALA A 1 307 ? 11.575 21.978 8.117 1.00 79.62 307 ALA A O 1
ATOM 2406 N N . GLN A 1 308 ? 12.344 23.990 8.735 1.00 80.62 308 GLN A N 1
ATOM 2407 C CA . GLN A 1 308 ? 12.654 24.471 7.389 1.00 80.62 308 GLN A CA 1
ATOM 2408 C C . GLN A 1 308 ? 13.659 23.550 6.680 1.00 80.62 308 GLN A C 1
ATOM 2410 O O . GLN A 1 308 ? 13.431 23.169 5.535 1.00 80.62 308 GLN A O 1
ATOM 2415 N N . GLN A 1 309 ? 14.735 23.120 7.353 1.00 78.38 309 GLN A N 1
ATOM 2416 C CA . GLN A 1 309 ? 15.674 22.145 6.790 1.00 78.38 309 GLN A CA 1
ATOM 2417 C C . GLN A 1 309 ? 15.026 20.781 6.528 1.00 78.38 309 GLN A C 1
ATOM 2419 O O . GLN A 1 309 ? 15.331 20.166 5.507 1.00 78.38 309 GLN A O 1
ATOM 2424 N N . GLN A 1 310 ? 14.149 20.289 7.409 1.00 76.12 310 GLN A N 1
ATOM 2425 C CA . GLN A 1 310 ? 13.428 19.038 7.170 1.00 76.12 310 GLN A CA 1
ATOM 2426 C C . GLN A 1 310 ? 12.467 19.181 5.980 1.00 76.12 310 GLN A C 1
ATOM 2428 O O . GLN A 1 310 ? 12.477 18.317 5.107 1.00 76.12 310 GLN A O 1
ATOM 2433 N N . LEU A 1 311 ? 11.720 20.283 5.880 1.00 74.75 311 LEU A N 1
ATOM 2434 C CA . LEU A 1 311 ? 10.842 20.578 4.745 1.00 74.75 311 LEU A CA 1
ATOM 2435 C C . LEU A 1 311 ? 11.618 20.753 3.430 1.00 74.75 311 LEU A C 1
ATOM 2437 O O . LEU A 1 311 ? 11.145 20.289 2.402 1.00 74.75 311 LEU A O 1
ATOM 2441 N N . ILE A 1 312 ? 12.821 21.341 3.443 1.00 69.81 312 ILE A N 1
ATOM 2442 C CA . ILE A 1 312 ? 13.699 21.427 2.260 1.00 69.81 312 ILE A CA 1
ATOM 2443 C C . ILE A 1 312 ? 14.248 20.045 1.880 1.00 69.81 312 ILE A C 1
ATOM 2445 O O . ILE A 1 312 ? 14.281 19.711 0.700 1.00 69.81 312 ILE A O 1
ATOM 2449 N N . ARG A 1 313 ? 14.644 19.205 2.848 1.00 65.06 313 ARG A N 1
ATOM 2450 C CA . ARG A 1 313 ? 15.054 17.812 2.570 1.00 65.06 313 ARG A CA 1
ATOM 2451 C C . ARG A 1 313 ? 13.903 16.993 1.994 1.00 65.06 313 ARG A C 1
ATOM 2453 O O . ARG A 1 313 ? 14.133 16.228 1.070 1.00 65.06 313 ARG A O 1
ATOM 2460 N N . MET A 1 314 ? 12.688 17.181 2.510 1.00 61.78 314 MET A N 1
ATOM 2461 C CA . MET A 1 314 ? 11.479 16.559 1.972 1.00 61.78 314 MET A CA 1
ATOM 2462 C C . MET A 1 314 ? 11.198 17.089 0.564 1.00 61.78 314 MET A C 1
ATOM 2464 O O . MET A 1 314 ? 11.191 16.294 -0.357 1.00 61.78 314 MET A O 1
ATOM 2468 N N . SER A 1 315 ? 11.103 18.407 0.359 1.00 61.31 315 SER A N 1
ATOM 2469 C CA . SER A 1 315 ? 10.916 19.048 -0.955 1.00 61.31 315 SER A CA 1
ATOM 2470 C C . SER A 1 315 ? 11.920 18.556 -2.005 1.00 61.31 315 SER A C 1
ATOM 2472 O O . SER A 1 315 ? 11.522 18.139 -3.086 1.00 61.31 315 SER A O 1
ATOM 2474 N N . ASN A 1 316 ? 13.216 18.549 -1.682 1.00 56.47 316 ASN A N 1
ATOM 2475 C CA . ASN A 1 316 ? 14.277 18.124 -2.602 1.00 56.47 316 ASN A CA 1
ATOM 2476 C C . ASN A 1 316 ? 14.304 16.601 -2.846 1.00 56.47 316 ASN A C 1
ATOM 2478 O O . ASN A 1 316 ? 14.927 16.161 -3.807 1.00 56.47 316 ASN A O 1
ATOM 2482 N N . ALA A 1 317 ? 13.655 15.802 -1.992 1.00 48.84 317 ALA A N 1
ATOM 2483 C CA . ALA A 1 317 ? 13.416 14.373 -2.207 1.00 48.84 317 ALA A CA 1
ATOM 2484 C C . ALA A 1 317 ? 12.030 14.082 -2.821 1.00 48.84 317 ALA A C 1
ATOM 2486 O O . ALA A 1 317 ? 11.755 12.945 -3.183 1.00 48.84 317 ALA A O 1
ATOM 2487 N N . ALA A 1 318 ? 11.157 15.090 -2.933 1.00 44.59 318 ALA A N 1
ATOM 2488 C CA . ALA A 1 318 ? 9.735 14.937 -3.235 1.00 44.59 318 ALA A CA 1
ATOM 2489 C C . ALA A 1 318 ? 9.287 15.637 -4.530 1.00 44.59 318 ALA A C 1
ATOM 2491 O O . ALA A 1 318 ? 8.090 15.848 -4.732 1.00 44.59 318 ALA A O 1
ATOM 2492 N N . ASP A 1 319 ? 10.228 15.885 -5.448 1.00 43.91 319 ASP A N 1
ATOM 2493 C CA . ASP A 1 319 ? 9.951 16.095 -6.884 1.00 43.91 319 ASP A CA 1
ATOM 2494 C C . ASP A 1 319 ? 9.099 14.923 -7.454 1.00 43.91 319 ASP A C 1
ATOM 2496 O O . ASP A 1 319 ? 8.335 15.059 -8.412 1.00 43.91 319 ASP A O 1
ATOM 2500 N N . THR A 1 320 ? 9.165 13.762 -6.790 1.00 46.12 320 THR A N 1
ATOM 2501 C CA . THR A 1 320 ? 8.390 12.536 -7.022 1.00 46.12 320 THR A CA 1
ATOM 2502 C C . THR A 1 320 ? 7.306 12.253 -5.966 1.00 46.12 320 THR A C 1
ATOM 2504 O O . THR A 1 320 ? 6.161 11.965 -6.339 1.00 46.12 320 THR A O 1
ATOM 2507 N N . ASP A 1 321 ? 7.652 12.318 -4.674 1.00 43.16 321 ASP A N 1
ATOM 2508 C CA . ASP A 1 321 ? 6.920 11.659 -3.573 1.00 43.16 321 ASP A CA 1
ATOM 2509 C C . ASP A 1 321 ? 5.679 12.435 -3.063 1.00 43.16 321 ASP A C 1
ATOM 2511 O O . ASP A 1 321 ? 4.630 11.846 -2.796 1.00 43.16 321 ASP A O 1
ATOM 2515 N N . LEU A 1 322 ? 5.724 13.776 -3.004 1.00 46.62 322 LEU A N 1
ATOM 2516 C CA . LEU A 1 322 ? 4.586 14.597 -2.532 1.00 46.62 322 LEU A CA 1
ATOM 2517 C C . LEU A 1 322 ? 3.352 14.432 -3.430 1.00 46.62 322 LEU A C 1
ATOM 2519 O O . LEU A 1 322 ? 2.241 14.266 -2.938 1.00 46.62 322 LEU A O 1
ATOM 2523 N N . ASN A 1 323 ? 3.566 14.362 -4.745 1.00 41.16 323 ASN A N 1
ATOM 2524 C CA . ASN A 1 323 ? 2.534 14.094 -5.754 1.00 41.16 323 ASN A CA 1
ATOM 2525 C C . ASN A 1 323 ? 2.134 12.598 -5.820 1.00 41.16 323 ASN A C 1
ATOM 2527 O O . ASN A 1 323 ? 1.788 12.094 -6.889 1.00 41.16 323 ASN A O 1
ATOM 2531 N N . LEU A 1 324 ? 2.341 11.837 -4.744 1.00 40.22 324 LEU A N 1
ATOM 2532 C CA . LEU A 1 324 ? 2.062 10.397 -4.613 1.00 40.22 324 LEU A CA 1
ATOM 2533 C C . LEU A 1 324 ? 1.464 10.089 -3.232 1.00 40.22 324 LEU A C 1
ATOM 2535 O O . LEU A 1 324 ? 0.566 9.264 -3.106 1.00 40.22 324 LEU A O 1
ATOM 2539 N N . LEU A 1 325 ? 1.946 10.805 -2.216 1.00 45.75 325 LEU A N 1
ATOM 2540 C CA . LEU A 1 325 ? 1.407 10.828 -0.857 1.00 45.75 325 LEU A CA 1
ATOM 2541 C C . LEU A 1 325 ? 0.165 11.723 -0.724 1.00 45.75 325 LEU A C 1
ATOM 2543 O O . LEU A 1 325 ? -0.545 11.622 0.268 1.00 45.75 325 LEU A O 1
ATOM 2547 N N . PHE A 1 326 ? -0.101 12.587 -1.707 1.00 52.66 326 PHE A N 1
ATOM 2548 C CA . PHE A 1 326 ? -1.243 13.491 -1.714 1.00 52.66 326 PHE A CA 1
ATOM 2549 C C . PHE A 1 326 ? -1.776 13.684 -3.148 1.00 52.66 326 PHE A C 1
ATOM 2551 O O . PHE A 1 326 ? -1.338 14.583 -3.865 1.00 52.66 326 PHE A O 1
ATOM 2558 N N . ASP A 1 327 ? -2.785 12.908 -3.557 1.00 39.09 327 ASP A N 1
ATOM 2559 C CA . ASP A 1 327 ? -3.544 13.186 -4.797 1.00 39.09 327 ASP A CA 1
ATOM 2560 C C . ASP A 1 327 ? -4.258 14.558 -4.751 1.00 39.09 327 ASP A C 1
ATOM 2562 O O . ASP A 1 327 ? -4.614 15.124 -5.781 1.00 39.09 327 ASP A O 1
ATOM 2566 N N . ASP A 1 328 ? -4.414 15.113 -3.544 1.00 46.06 328 ASP A N 1
ATOM 2567 C CA . ASP A 1 328 ? -5.062 16.393 -3.249 1.00 46.06 328 ASP A CA 1
ATOM 2568 C C . ASP A 1 328 ? -4.082 17.404 -2.595 1.00 46.06 328 ASP A C 1
ATOM 2570 O O . ASP A 1 328 ? -4.487 18.297 -1.849 1.00 46.06 328 ASP A O 1
ATOM 2574 N N . ALA A 1 329 ? -2.767 17.269 -2.858 1.00 50.03 329 ALA A N 1
ATOM 2575 C CA . ALA A 1 329 ? -1.687 18.076 -2.249 1.00 50.03 329 ALA A CA 1
ATOM 2576 C C . ALA A 1 329 ? -1.947 19.583 -2.328 1.00 50.03 329 ALA A C 1
ATOM 2578 O O . ALA A 1 329 ? -1.721 20.339 -1.382 1.00 50.03 329 ALA A O 1
ATOM 2579 N N . GLU A 1 330 ? -2.430 20.013 -3.494 1.00 48.59 330 GLU A N 1
ATOM 2580 C CA . GLU A 1 330 ? -2.743 21.403 -3.765 1.00 48.59 330 GLU A CA 1
ATOM 2581 C C . GLU A 1 330 ? -4.001 21.867 -3.013 1.00 48.59 330 GLU A C 1
ATOM 2583 O O . GLU A 1 330 ? -4.054 23.032 -2.634 1.00 48.59 330 GLU A O 1
ATOM 2588 N N . SER A 1 331 ? -4.983 21.005 -2.724 1.00 48.91 331 SER A N 1
ATOM 2589 C CA . SER A 1 331 ? -6.139 21.388 -1.896 1.00 48.91 331 SER A CA 1
ATOM 2590 C C . SER A 1 331 ? -5.733 21.574 -0.434 1.00 48.91 331 SER A C 1
ATOM 2592 O O . SER A 1 331 ? -6.110 22.578 0.171 1.00 48.91 331 SER A O 1
ATOM 2594 N N . VAL A 1 332 ? -4.883 20.683 0.096 1.00 49.94 332 VAL A N 1
ATOM 2595 C CA . VAL A 1 332 ? -4.345 20.784 1.461 1.00 49.94 332 VAL A CA 1
ATOM 2596 C C . VAL A 1 332 ? -3.507 22.054 1.605 1.00 49.94 332 VAL A C 1
ATOM 2598 O O . VAL A 1 332 ? -3.825 22.889 2.450 1.00 49.94 332 VAL A O 1
ATOM 2601 N N . LEU A 1 333 ? -2.516 22.285 0.730 1.00 52.84 333 LEU A N 1
ATOM 2602 C CA . LEU A 1 333 ? -1.749 23.538 0.758 1.00 52.84 333 LEU A CA 1
ATOM 2603 C C . LEU A 1 333 ? -2.640 24.770 0.534 1.00 52.84 333 LEU A C 1
ATOM 2605 O O . LEU A 1 333 ? -2.412 25.790 1.173 1.00 52.84 333 LEU A O 1
ATOM 2609 N N . ARG A 1 334 ? -3.664 24.709 -0.330 1.00 53.38 334 ARG A N 1
ATOM 2610 C CA . ARG A 1 334 ? -4.606 25.828 -0.525 1.00 53.38 334 ARG A CA 1
ATOM 2611 C C . ARG A 1 334 ? -5.559 26.044 0.653 1.00 53.38 334 ARG A C 1
ATOM 2613 O O . ARG A 1 334 ? -6.110 27.135 0.717 1.00 53.38 334 ARG A O 1
ATOM 2620 N N . ARG A 1 335 ? -5.766 25.080 1.556 1.00 53.44 335 ARG A N 1
ATOM 2621 C CA . ARG A 1 335 ? -6.463 25.296 2.840 1.00 53.44 335 ARG A CA 1
ATOM 2622 C C . ARG A 1 335 ? -5.569 26.072 3.800 1.00 53.44 335 ARG A C 1
ATOM 2624 O O . ARG A 1 335 ? -5.901 27.195 4.165 1.00 53.44 335 ARG A O 1
ATOM 2631 N N . LEU A 1 336 ? -4.366 25.545 4.037 1.00 50.53 336 LEU A N 1
ATOM 2632 C CA . LEU A 1 336 ? -3.341 26.161 4.889 1.00 50.53 336 LEU A CA 1
ATOM 2633 C C . LEU A 1 336 ? -2.934 27.571 4.414 1.00 50.53 336 LEU A C 1
ATOM 2635 O O . LEU A 1 336 ? -2.546 28.413 5.212 1.00 50.53 336 LEU A O 1
ATOM 2639 N N . LEU A 1 337 ? -3.059 27.849 3.110 1.00 53.91 337 LEU A N 1
ATOM 2640 C CA . LEU A 1 337 ? -2.829 29.162 2.490 1.00 53.91 337 LEU A CA 1
ATOM 2641 C C . LEU A 1 337 ? -4.098 30.023 2.300 1.00 53.91 337 LEU A C 1
ATOM 2643 O O . LEU A 1 337 ? -4.029 31.045 1.617 1.00 53.91 337 LEU A O 1
ATOM 2647 N N . ARG A 1 338 ? -5.257 29.617 2.832 1.00 53.31 338 ARG A N 1
ATOM 2648 C CA . ARG A 1 338 ? -6.520 30.391 2.820 1.00 53.31 338 ARG A CA 1
ATOM 2649 C C . ARG A 1 338 ? -7.052 30.725 4.204 1.00 53.31 338 ARG A C 1
ATOM 2651 O O . ARG A 1 338 ? -7.850 31.645 4.314 1.00 53.31 338 ARG A O 1
ATOM 2658 N N . GLU A 1 339 ? -6.651 29.976 5.220 1.00 51.00 339 GLU A N 1
ATOM 2659 C CA . GLU A 1 339 ? -7.080 30.173 6.607 1.00 51.00 339 GLU A CA 1
ATOM 2660 C C . GLU A 1 339 ? -6.184 31.209 7.338 1.00 51.00 339 GLU A C 1
ATOM 2662 O O . GLU A 1 339 ? -6.211 31.289 8.555 1.00 51.00 339 GLU A O 1
ATOM 2667 N N . ASP A 1 340 ? -5.393 32.006 6.595 1.00 50.41 340 ASP A N 1
ATOM 2668 C CA . ASP A 1 340 ? -4.463 33.082 7.023 1.00 50.41 340 ASP A CA 1
ATOM 2669 C C . ASP A 1 340 ? -3.390 32.721 8.086 1.00 50.41 340 ASP A C 1
ATOM 2671 O O . ASP A 1 340 ? -2.524 33.541 8.400 1.00 50.41 340 ASP A O 1
ATOM 2675 N N . GLN A 1 341 ? -3.351 31.463 8.533 1.00 51.44 341 GLN A N 1
ATOM 2676 C CA . GLN A 1 341 ? -2.464 30.909 9.566 1.00 51.44 341 GLN A CA 1
ATOM 2677 C C . GLN A 1 341 ? -0.962 30.797 9.214 1.00 51.44 341 GLN A C 1
ATOM 2679 O O . GLN A 1 341 ? -0.254 30.089 9.917 1.00 51.44 341 GLN A O 1
ATOM 2684 N N . MET A 1 342 ? -0.419 31.408 8.150 1.00 53.12 342 MET A N 1
ATOM 2685 C CA . MET A 1 342 ? 1.023 31.281 7.835 1.00 53.12 342 MET A CA 1
ATOM 2686 C C . MET A 1 342 ? 1.661 32.554 7.270 1.00 53.12 342 MET A C 1
ATOM 2688 O O . MET A 1 342 ? 1.375 32.969 6.141 1.00 53.12 342 MET A O 1
ATOM 2692 N N . ASP A 1 343 ? 2.665 33.088 7.976 1.00 58.50 343 ASP A N 1
ATOM 2693 C CA . ASP A 1 343 ? 3.557 34.094 7.402 1.00 58.50 343 ASP A CA 1
ATOM 2694 C C . ASP A 1 343 ? 4.489 33.459 6.359 1.00 58.50 343 ASP A C 1
ATOM 2696 O O . ASP A 1 343 ? 5.507 32.823 6.655 1.00 58.50 343 ASP A O 1
ATOM 2700 N N . SER A 1 344 ? 4.173 33.691 5.085 1.00 54.59 344 SER A N 1
ATOM 2701 C CA . SER A 1 344 ? 4.975 33.163 3.982 1.00 54.59 344 SER A CA 1
ATOM 2702 C C . SER A 1 344 ? 6.383 33.764 3.851 1.00 54.59 344 SER A C 1
ATOM 2704 O O . SER A 1 344 ? 7.133 33.307 2.986 1.00 54.59 344 SER A O 1
ATOM 2706 N N . ASN A 1 345 ? 6.768 34.742 4.684 1.00 60.47 345 ASN A N 1
ATOM 2707 C CA . ASN A 1 345 ? 8.157 35.188 4.824 1.00 60.47 345 ASN A CA 1
ATOM 2708 C C . ASN A 1 345 ? 8.995 34.202 5.655 1.00 60.47 345 ASN A C 1
ATOM 2710 O O . ASN A 1 345 ? 10.101 33.849 5.235 1.00 60.47 345 ASN A O 1
ATOM 2714 N N . ALA A 1 346 ? 8.460 33.699 6.773 1.00 59.97 346 ALA A N 1
ATOM 2715 C CA . ALA A 1 346 ? 9.171 32.811 7.696 1.00 59.97 346 ALA A CA 1
ATOM 2716 C C . ALA A 1 346 ? 9.635 31.505 7.022 1.00 59.97 346 ALA A C 1
ATOM 2718 O O . ALA A 1 346 ? 10.788 31.102 7.162 1.00 59.97 346 ALA A O 1
ATOM 2719 N N . CYS A 1 347 ? 8.775 30.893 6.199 1.00 61.62 347 CYS A N 1
ATOM 2720 C CA . CYS A 1 347 ? 9.107 29.692 5.420 1.00 61.62 347 CYS A CA 1
ATOM 2721 C C . CYS A 1 347 ? 9.394 29.984 3.925 1.00 61.62 347 CYS A C 1
ATOM 2723 O O . CYS A 1 347 ? 9.274 29.104 3.069 1.00 61.62 347 CYS A O 1
ATOM 2725 N N . SER A 1 348 ? 9.771 31.227 3.592 1.00 62.44 348 SER A N 1
ATOM 2726 C CA . SER A 1 348 ? 9.807 31.766 2.217 1.00 62.44 348 SER A CA 1
ATOM 2727 C C . SER A 1 348 ? 10.654 30.997 1.203 1.00 62.44 348 SER A C 1
ATOM 2729 O O . SER A 1 348 ? 10.218 30.852 0.063 1.00 62.44 348 SER A O 1
ATOM 2731 N N . SER A 1 349 ? 11.836 30.496 1.571 1.00 59.12 349 SER A N 1
ATOM 2732 C CA . SER A 1 349 ? 12.714 29.762 0.644 1.00 59.12 349 SER A CA 1
ATOM 2733 C C . SER A 1 349 ? 12.068 28.453 0.182 1.00 59.12 349 SER A C 1
ATOM 2735 O O . SER A 1 349 ? 11.861 28.261 -1.016 1.00 59.12 349 SER A O 1
ATOM 2737 N N . THR A 1 350 ? 11.637 27.610 1.117 1.00 58.31 350 THR A N 1
ATOM 2738 C CA . THR A 1 350 ? 10.895 26.376 0.842 1.00 58.31 350 THR A CA 1
ATOM 2739 C C . THR A 1 350 ? 9.590 26.669 0.103 1.00 58.31 350 THR A C 1
ATOM 2741 O O . THR A 1 350 ? 9.302 26.073 -0.934 1.00 58.31 350 THR A O 1
ATOM 2744 N N . MET A 1 351 ? 8.825 27.663 0.565 1.00 60.62 351 MET A N 1
ATOM 2745 C CA . MET A 1 351 ? 7.572 28.052 -0.084 1.00 60.62 351 MET A CA 1
ATOM 2746 C C . MET A 1 351 ? 7.785 28.644 -1.478 1.00 60.62 351 MET A C 1
ATOM 2748 O O . MET A 1 351 ? 6.880 28.555 -2.300 1.00 60.62 351 MET A O 1
ATOM 2752 N N . SER A 1 352 ? 8.956 29.200 -1.801 1.00 57.78 352 SER A N 1
ATOM 2753 C CA . SER A 1 352 ? 9.285 29.622 -3.169 1.00 57.78 352 SER A CA 1
ATOM 2754 C C . SER A 1 352 ? 9.502 28.432 -4.109 1.00 57.78 352 SER A C 1
ATOM 2756 O O . SER A 1 352 ? 9.029 28.494 -5.241 1.00 57.78 352 SER A O 1
ATOM 2758 N N . GLN A 1 353 ? 10.092 27.329 -3.625 1.00 56.72 353 GLN A N 1
ATOM 2759 C CA . GLN A 1 353 ? 10.223 26.079 -4.384 1.00 56.72 353 GLN A CA 1
ATOM 2760 C C . GLN A 1 353 ? 8.838 25.465 -4.666 1.00 56.72 353 GLN A C 1
ATOM 2762 O O . GLN A 1 353 ? 8.512 25.194 -5.822 1.00 56.72 353 GLN A O 1
ATOM 2767 N N . PHE A 1 354 ? 7.961 25.374 -3.658 1.00 51.00 354 PHE A N 1
ATOM 2768 C CA . PHE A 1 354 ? 6.559 24.967 -3.863 1.00 51.00 354 PHE A CA 1
ATOM 2769 C C . PHE A 1 354 ? 5.802 25.929 -4.806 1.00 51.00 354 PHE A C 1
ATOM 2771 O O . PHE A 1 354 ? 5.113 25.496 -5.733 1.00 51.00 354 PHE A O 1
ATOM 2778 N N . ARG A 1 355 ? 5.962 27.252 -4.637 1.00 54.22 355 ARG A N 1
ATOM 2779 C CA . ARG A 1 355 ? 5.328 28.278 -5.490 1.00 54.22 355 ARG A CA 1
ATOM 2780 C C . ARG A 1 355 ? 5.816 28.248 -6.944 1.00 54.22 355 ARG A C 1
ATOM 2782 O O . ARG A 1 355 ? 5.047 28.652 -7.812 1.00 54.22 355 ARG A O 1
ATOM 2789 N N . SER A 1 356 ? 7.018 27.746 -7.255 1.00 42.41 356 SER A N 1
ATOM 2790 C CA . SER A 1 356 ? 7.421 27.530 -8.659 1.00 42.41 356 SER A CA 1
ATOM 2791 C C . SER A 1 356 ? 6.562 26.488 -9.386 1.00 42.41 356 SER A C 1
ATOM 2793 O O . SER A 1 356 ? 6.428 26.583 -10.606 1.00 42.41 356 SER A O 1
ATOM 2795 N N . HIS A 1 357 ? 5.927 25.558 -8.662 1.00 38.06 357 HIS A N 1
ATOM 2796 C CA . HIS A 1 357 ? 5.012 24.567 -9.238 1.00 38.06 357 HIS A CA 1
ATOM 2797 C C . HIS A 1 357 ? 3.535 25.025 -9.227 1.00 38.06 357 HIS A C 1
ATOM 2799 O O . HIS A 1 357 ? 2.765 24.582 -10.075 1.00 38.06 357 HIS A O 1
ATOM 2805 N N . MET A 1 358 ? 3.134 25.969 -8.359 1.00 35.84 358 MET A N 1
ATOM 2806 C CA . MET A 1 358 ? 1.756 26.500 -8.291 1.00 35.84 358 MET A CA 1
ATOM 2807 C C . MET A 1 358 ? 1.602 27.910 -8.897 1.00 35.84 358 MET A C 1
ATOM 2809 O O . MET A 1 358 ? 1.882 28.930 -8.261 1.00 35.84 358 MET A O 1
ATOM 2813 N N . ARG A 1 359 ? 1.053 28.013 -10.117 1.00 36.91 359 ARG A N 1
ATOM 2814 C CA . ARG A 1 359 ? 0.775 29.316 -10.759 1.00 36.91 359 ARG A CA 1
ATOM 2815 C C . ARG A 1 359 ? -0.517 29.991 -10.260 1.00 36.91 359 ARG A C 1
ATOM 2817 O O . ARG A 1 359 ? -1.565 29.863 -10.877 1.00 36.91 359 ARG A O 1
ATOM 2824 N N . ARG A 1 360 ? -0.359 30.846 -9.240 1.00 36.34 360 ARG A N 1
ATOM 2825 C CA . ARG A 1 360 ? -1.212 32.006 -8.871 1.00 36.34 360 ARG A CA 1
ATOM 2826 C C . ARG A 1 360 ? -2.739 31.795 -8.748 1.00 36.34 360 ARG A C 1
ATOM 2828 O O . ARG A 1 360 ? -3.470 31.943 -9.724 1.00 36.34 360 ARG A O 1
ATOM 2835 N N . SER A 1 361 ? -3.227 31.873 -7.509 1.00 30.25 361 SER A N 1
ATOM 2836 C CA . SER A 1 361 ? -4.243 32.885 -7.155 1.00 30.25 361 SER A CA 1
ATOM 2837 C C . SER A 1 361 ? -4.154 33.254 -5.671 1.00 30.25 361 SER A C 1
ATOM 2839 O O . SER A 1 361 ? -4.203 32.356 -4.838 1.00 30.25 361 SER A O 1
ATOM 2841 N N . MET A 1 362 ? -4.076 34.547 -5.348 1.00 32.91 362 MET A N 1
ATOM 2842 C CA . MET A 1 362 ? -4.297 35.101 -4.004 1.00 32.91 362 MET A CA 1
ATOM 2843 C C . MET A 1 362 ? -4.909 36.501 -4.134 1.00 32.91 362 MET A C 1
ATOM 2845 O O . MET A 1 362 ? -4.650 37.198 -5.120 1.00 32.91 362 MET A O 1
ATOM 2849 N N . LEU A 1 363 ? -5.732 36.882 -3.158 1.00 39.25 363 LEU A N 1
ATOM 2850 C CA . LEU A 1 363 ? -6.331 38.212 -3.025 1.00 39.25 363 LEU A CA 1
ATOM 2851 C C . LEU A 1 363 ? -5.493 39.070 -2.056 1.00 39.25 363 LEU A C 1
ATOM 2853 O O . LEU A 1 363 ? -4.784 38.511 -1.222 1.00 39.25 363 LEU A O 1
ATOM 2857 N N . PRO A 1 364 ? -5.539 40.410 -2.155 1.00 40.44 364 PRO A N 1
ATOM 2858 C CA . PRO A 1 364 ? -4.892 41.289 -1.187 1.00 40.44 364 PRO A CA 1
ATOM 2859 C C . PRO A 1 364 ? -5.756 41.502 0.071 1.00 40.44 364 PRO A C 1
ATOM 2861 O O . PRO A 1 364 ? -6.982 41.520 -0.019 1.00 40.44 364 PRO A O 1
ATOM 2864 N N . ASN A 1 365 ? -5.084 41.810 1.188 1.00 41.75 365 ASN A N 1
ATOM 2865 C CA . ASN A 1 365 ? -5.621 42.317 2.465 1.00 41.75 365 ASN A CA 1
ATOM 2866 C C . ASN A 1 365 ? -6.190 41.285 3.466 1.00 41.75 365 ASN A C 1
ATOM 2868 O O . ASN A 1 365 ? -7.355 41.362 3.844 1.00 41.75 365 ASN A O 1
ATOM 2872 N N . GLY A 1 366 ? -5.309 40.430 3.992 1.00 36.06 366 GLY A N 1
ATOM 2873 C CA . GLY A 1 366 ? -5.380 39.892 5.360 1.00 36.06 366 GLY A CA 1
ATOM 2874 C C . GLY A 1 366 ? -4.117 40.303 6.139 1.00 36.06 366 GLY A C 1
ATOM 2875 O O . GLY A 1 366 ? -3.095 40.617 5.519 1.00 36.06 366 GLY A O 1
ATOM 2876 N N . ARG A 1 367 ? -4.165 40.347 7.478 1.00 37.22 367 ARG A N 1
ATOM 2877 C CA . ARG A 1 367 ? -2.945 40.351 8.312 1.00 37.22 367 ARG A CA 1
ATOM 2878 C C . ARG A 1 367 ? -2.662 38.888 8.670 1.00 37.22 367 ARG A C 1
ATOM 2880 O O . ARG A 1 367 ? -3.517 38.317 9.335 1.00 37.22 367 ARG A O 1
ATOM 2887 N N . PRO A 1 368 ? -1.532 38.292 8.253 1.00 38.69 368 PRO A N 1
ATOM 2888 C CA . PRO A 1 368 ? -1.241 36.908 8.596 1.00 38.69 368 PRO A CA 1
ATOM 2889 C C . PRO A 1 368 ? -0.922 36.791 10.086 1.00 38.69 368 PRO A C 1
ATOM 2891 O O . PRO A 1 368 ? -0.166 37.602 10.629 1.00 38.69 368 PRO A O 1
ATOM 2894 N N . GLU A 1 369 ? -1.456 35.753 10.716 1.00 42.53 369 GLU A N 1
ATOM 2895 C CA . GLU A 1 369 ? -0.962 35.274 12.004 1.00 42.53 369 GLU A CA 1
ATOM 2896 C C . GLU A 1 369 ? 0.284 34.404 11.759 1.00 42.53 369 GLU A C 1
ATOM 2898 O O . GLU A 1 369 ? 0.476 33.829 10.681 1.00 42.53 369 GLU A O 1
ATOM 2903 N N . THR A 1 370 ? 1.217 34.393 12.710 1.00 46.34 370 THR A N 1
ATOM 2904 C CA . THR A 1 370 ? 2.616 34.006 12.460 1.00 46.34 370 THR A CA 1
ATOM 2905 C C . THR A 1 370 ? 2.861 32.499 12.505 1.00 46.34 370 THR A C 1
ATOM 2907 O O . THR A 1 370 ? 3.699 32.024 13.270 1.00 46.34 370 THR A O 1
ATOM 2910 N N . GLY A 1 371 ? 2.184 31.739 11.640 1.00 54.66 371 GLY A N 1
ATOM 2911 C CA . GLY A 1 371 ? 2.468 30.315 11.483 1.00 54.66 371 GLY A CA 1
ATOM 2912 C C . GLY A 1 371 ? 3.900 30.064 11.031 1.00 54.66 371 GLY A C 1
ATOM 2913 O O . GLY A 1 371 ? 4.332 30.486 9.953 1.00 54.66 371 GLY A O 1
ATOM 2914 N N . ASN A 1 372 ? 4.641 29.373 11.889 1.00 73.25 372 ASN A N 1
ATOM 2915 C CA . ASN A 1 372 ? 6.050 29.051 11.716 1.00 73.25 372 ASN A CA 1
ATOM 2916 C C . ASN A 1 372 ? 6.241 27.773 10.864 1.00 73.25 372 ASN A C 1
ATOM 2918 O O . ASN A 1 372 ? 5.310 27.014 10.582 1.00 73.25 372 ASN A O 1
ATOM 2922 N N . CYS A 1 373 ? 7.484 27.487 10.454 1.00 76.19 373 CYS A N 1
ATOM 2923 C CA . CYS A 1 373 ? 7.780 26.266 9.691 1.00 76.19 373 CYS A CA 1
ATOM 2924 C C . CYS A 1 373 ? 7.497 24.964 10.476 1.00 76.19 373 CYS A C 1
ATOM 2926 O O . CYS A 1 373 ? 7.406 23.906 9.849 1.00 76.19 373 CYS A O 1
ATOM 2928 N N . CYS A 1 374 ? 7.372 25.005 11.812 1.00 79.12 374 CYS A N 1
ATOM 2929 C CA . CYS A 1 374 ? 7.055 23.820 12.610 1.00 79.12 374 CYS A CA 1
ATOM 2930 C C . CYS A 1 374 ? 5.610 23.369 12.397 1.00 79.12 374 CYS A C 1
ATOM 2932 O O . CYS A 1 374 ? 5.411 22.182 12.159 1.00 79.12 374 CYS A O 1
ATOM 2934 N N . GLN A 1 375 ? 4.631 24.282 12.378 1.00 77.81 375 GLN A N 1
ATOM 2935 C CA . GLN A 1 375 ? 3.226 23.942 12.110 1.00 77.81 375 GLN A CA 1
ATOM 2936 C C . GLN A 1 375 ? 3.052 23.290 10.727 1.00 77.81 375 GLN A C 1
ATOM 2938 O O . GLN A 1 375 ? 2.487 22.201 10.626 1.00 77.81 375 GLN A O 1
ATOM 2943 N N . LEU A 1 376 ? 3.635 23.865 9.664 1.00 78.75 376 LEU A N 1
ATOM 2944 C CA . LEU A 1 376 ? 3.608 23.259 8.321 1.00 78.75 376 LEU A CA 1
ATOM 2945 C C . LEU A 1 376 ? 4.225 21.848 8.304 1.00 78.75 376 LEU A C 1
ATOM 2947 O O . LEU A 1 376 ? 3.709 20.938 7.654 1.00 78.75 376 LEU A O 1
ATOM 2951 N N . LEU A 1 377 ? 5.322 21.644 9.036 1.00 78.56 377 LEU A N 1
ATOM 2952 C CA . LEU A 1 377 ? 5.960 20.336 9.150 1.00 78.56 377 LEU A CA 1
ATOM 2953 C C . LEU A 1 377 ? 5.166 19.353 10.022 1.00 78.56 377 LEU A C 1
ATOM 2955 O O . LEU A 1 377 ? 5.188 18.158 9.732 1.00 78.56 377 LEU A O 1
ATOM 2959 N N . ALA A 1 378 ? 4.478 19.823 11.062 1.00 75.44 378 ALA A N 1
ATOM 2960 C CA . ALA A 1 378 ? 3.597 19.019 11.900 1.00 75.44 378 ALA A CA 1
ATOM 2961 C C . ALA A 1 378 ? 2.400 18.514 11.085 1.00 75.44 378 ALA A C 1
ATOM 2963 O O . ALA A 1 378 ? 2.186 17.308 11.029 1.00 75.44 378 ALA A O 1
ATOM 2964 N N . LEU A 1 379 ? 1.728 19.398 10.345 1.00 70.69 379 LEU A N 1
ATOM 2965 C CA . LEU A 1 379 ? 0.609 19.073 9.451 1.00 70.69 379 LEU A CA 1
ATOM 2966 C C . LEU A 1 379 ? 1.004 18.084 8.342 1.00 70.69 379 LEU A C 1
ATOM 2968 O O . LEU A 1 379 ? 0.281 17.128 8.058 1.00 70.69 379 LEU A O 1
ATOM 2972 N N . ILE A 1 380 ? 2.182 18.264 7.730 1.00 68.88 380 ILE A N 1
ATOM 2973 C CA . ILE A 1 380 ? 2.691 17.302 6.742 1.00 68.88 380 ILE A CA 1
ATOM 2974 C C . ILE A 1 380 ? 3.027 15.964 7.420 1.00 68.88 380 ILE A C 1
ATOM 2976 O O . ILE A 1 380 ? 2.649 14.919 6.897 1.00 68.88 380 ILE A O 1
ATOM 2980 N N . LYS A 1 381 ? 3.674 15.955 8.596 1.00 68.38 381 LYS A N 1
ATOM 2981 C CA . LYS A 1 381 ? 3.931 14.720 9.365 1.00 68.38 381 LYS A CA 1
ATOM 2982 C C . LYS A 1 381 ? 2.634 14.001 9.749 1.00 68.38 381 LYS A C 1
ATOM 2984 O O . LYS A 1 381 ? 2.584 12.782 9.619 1.00 68.38 381 LYS A O 1
ATOM 2989 N N . GLU A 1 382 ? 1.606 14.734 10.170 1.00 66.19 382 GLU A N 1
ATOM 2990 C CA . GLU A 1 382 ? 0.290 14.203 10.535 1.00 66.19 382 GLU A CA 1
ATOM 2991 C C . GLU A 1 382 ? -0.400 13.541 9.340 1.00 66.19 382 GLU A C 1
ATOM 2993 O O . GLU A 1 382 ? -0.932 12.442 9.469 1.00 66.19 382 GLU A O 1
ATOM 2998 N N . GLN A 1 383 ? -0.351 14.140 8.147 1.00 63.47 383 GLN A N 1
ATOM 2999 C CA . GLN A 1 383 ? -0.913 13.477 6.970 1.00 63.47 383 GLN A CA 1
ATOM 3000 C C . GLN A 1 383 ? -0.096 12.251 6.543 1.00 63.47 383 GLN A C 1
ATOM 3002 O O . GLN A 1 383 ? -0.675 11.224 6.192 1.00 63.47 383 GLN A O 1
ATOM 3007 N N . LEU A 1 384 ? 1.233 12.282 6.664 1.00 60.19 384 LEU A N 1
ATOM 3008 C CA . LEU A 1 384 ? 2.060 11.098 6.402 1.00 60.19 384 LEU A CA 1
ATOM 3009 C C . LEU A 1 384 ? 1.768 9.946 7.386 1.00 60.19 384 LEU A C 1
ATOM 3011 O O . LEU A 1 384 ? 1.793 8.782 6.980 1.00 60.19 384 LEU A O 1
ATOM 3015 N N . THR A 1 385 ? 1.431 10.230 8.650 1.00 58.53 385 THR A N 1
ATOM 3016 C CA . THR A 1 385 ? 0.975 9.198 9.600 1.00 58.53 385 THR A CA 1
ATOM 3017 C C . THR A 1 385 ? -0.486 8.790 9.377 1.00 58.53 385 THR A C 1
ATOM 3019 O O . THR A 1 385 ? -0.791 7.599 9.493 1.00 58.53 385 THR A O 1
ATOM 3022 N N . SER A 1 386 ? -1.374 9.705 8.965 1.00 58.66 386 SER A N 1
ATOM 3023 C CA . SER A 1 386 ? -2.779 9.403 8.626 1.00 58.66 386 SER A CA 1
ATOM 3024 C C . SER A 1 386 ? -2.890 8.389 7.478 1.00 58.66 386 SER A C 1
ATOM 3026 O O . SER A 1 386 ? -3.758 7.511 7.500 1.00 58.66 386 SER A O 1
ATOM 3028 N N . HIS A 1 387 ? -1.967 8.459 6.510 1.00 62.75 387 HIS A N 1
ATOM 3029 C CA . HIS A 1 387 ? -1.940 7.589 5.333 1.00 62.75 387 HIS A CA 1
ATOM 3030 C C . HIS A 1 387 ? -1.461 6.166 5.653 1.00 62.75 387 HIS A C 1
ATOM 3032 O O . HIS A 1 387 ? -1.934 5.214 5.023 1.00 62.75 387 HIS A O 1
ATOM 3038 N N . ALA A 1 388 ? -0.581 6.017 6.651 1.00 67.56 388 ALA A N 1
ATOM 3039 C CA . ALA A 1 388 ? -0.119 4.732 7.183 1.00 67.56 388 ALA A CA 1
ATOM 3040 C C . ALA A 1 388 ? -1.060 4.135 8.252 1.00 67.56 388 ALA A C 1
ATOM 3042 O O . ALA A 1 388 ? -1.033 2.924 8.482 1.00 67.56 388 ALA A O 1
ATOM 3043 N N . CYS A 1 389 ? -1.903 4.965 8.883 1.00 84.69 389 CYS A N 1
ATOM 3044 C CA . CYS A 1 389 ? -2.877 4.580 9.908 1.00 84.69 389 CYS A CA 1
ATOM 3045 C C . CYS A 1 389 ? -2.240 3.829 11.086 1.00 84.69 389 CYS A C 1
ATOM 3047 O O . CYS A 1 389 ? -2.518 2.660 11.336 1.00 84.69 389 CYS A O 1
ATOM 3049 N N . SER A 1 390 ? -1.355 4.511 11.817 1.00 86.19 390 SER A N 1
ATOM 3050 C CA . SER A 1 390 ? -0.733 3.986 13.042 1.00 86.19 390 SER A CA 1
ATOM 3051 C C . SER A 1 390 ? -1.744 3.652 14.147 1.00 86.19 390 SER A C 1
ATOM 3053 O O . SER A 1 390 ? -1.494 2.757 14.957 1.00 86.19 390 SER A O 1
ATOM 3055 N N . GLU A 1 391 ? -2.881 4.349 14.171 1.00 93.19 391 GLU A N 1
ATOM 3056 C CA . 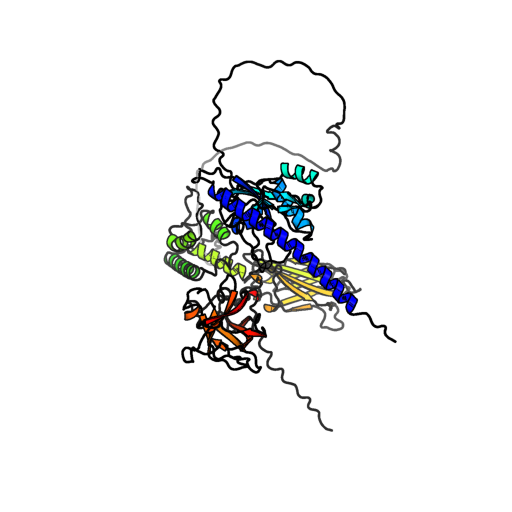GLU A 1 391 ? -3.898 4.283 15.223 1.00 93.19 391 GLU A CA 1
ATOM 3057 C C . GLU A 1 391 ? -5.315 4.316 14.642 1.00 93.19 391 GLU A C 1
ATOM 3059 O O . GLU A 1 391 ? -5.550 4.907 13.584 1.00 93.19 391 GLU A O 1
ATOM 3064 N N . PHE A 1 392 ? -6.273 3.745 15.371 1.00 95.81 392 PHE A N 1
ATOM 3065 C CA . PHE A 1 392 ? -7.701 3.917 15.136 1.00 95.81 392 PHE A CA 1
ATOM 3066 C C . PHE A 1 392 ? -8.298 4.960 16.086 1.00 95.81 392 PHE A C 1
ATOM 3068 O O . PHE A 1 392 ? -8.028 4.937 17.285 1.00 95.81 392 PHE A O 1
ATOM 3075 N N . SER A 1 393 ? -9.151 5.828 15.540 1.00 96.81 393 SER A N 1
ATOM 3076 C CA . SER A 1 393 ? -9.998 6.789 16.263 1.00 96.81 393 SER A CA 1
ATOM 3077 C C . SER A 1 393 ? -11.391 6.232 16.587 1.00 96.81 393 SER A C 1
ATOM 3079 O O . SER A 1 393 ? -12.107 6.774 17.421 1.00 96.81 393 SER A O 1
ATOM 3081 N N . GLN A 1 394 ? -11.788 5.139 15.931 1.00 98.12 394 GLN A N 1
ATOM 3082 C CA . GLN A 1 394 ? -13.020 4.405 16.207 1.00 98.12 394 GLN A CA 1
ATOM 3083 C C . GLN A 1 394 ? -12.794 2.925 15.893 1.00 98.12 394 GLN A C 1
ATOM 3085 O O . GLN A 1 394 ? -12.188 2.599 14.873 1.00 98.12 394 GLN A O 1
ATOM 3090 N N . LEU A 1 395 ? -13.326 2.029 16.723 1.00 98.25 395 LEU A N 1
ATOM 3091 C CA . LEU A 1 395 ? -13.366 0.593 16.451 1.00 98.25 395 LEU A CA 1
ATOM 3092 C C . LEU A 1 395 ? -14.813 0.104 16.542 1.00 98.25 395 LEU A C 1
ATOM 3094 O O . LEU A 1 395 ? -15.525 0.414 17.495 1.00 98.25 395 LEU A O 1
ATOM 3098 N N . ARG A 1 396 ? -15.257 -0.650 15.538 1.00 98.50 396 ARG A N 1
ATOM 3099 C CA . ARG A 1 396 ? -16.585 -1.264 15.473 1.00 98.50 396 ARG A CA 1
ATOM 3100 C C . ARG A 1 396 ? -16.448 -2.782 15.472 1.00 98.50 396 ARG A C 1
ATOM 3102 O O . ARG A 1 396 ? -15.572 -3.319 14.795 1.00 98.50 396 ARG A O 1
ATOM 3109 N N . PHE A 1 397 ? -17.302 -3.468 16.222 1.00 98.38 397 PHE A N 1
ATOM 3110 C CA . PHE A 1 397 ? -17.353 -4.923 16.313 1.00 98.38 397 PHE A CA 1
ATOM 3111 C C . PHE A 1 397 ? -18.710 -5.422 15.818 1.00 98.38 397 PHE A C 1
ATOM 3113 O O . PHE A 1 397 ? -19.753 -5.049 16.352 1.00 98.38 397 PHE A O 1
ATOM 3120 N N . ARG A 1 398 ? -18.697 -6.291 14.808 1.00 98.38 398 ARG A N 1
ATOM 3121 C CA . ARG A 1 398 ? -19.884 -6.888 14.199 1.00 98.38 398 ARG A CA 1
ATOM 3122 C C . ARG A 1 398 ? -19.931 -8.384 14.465 1.00 98.38 398 ARG A C 1
ATOM 3124 O O . ARG A 1 398 ? -19.037 -9.122 14.043 1.00 98.38 398 ARG A O 1
ATOM 3131 N N . LEU A 1 399 ? -21.013 -8.830 15.095 1.00 98.25 399 LEU A N 1
ATOM 3132 C CA . LEU A 1 399 ? -21.302 -10.240 15.336 1.00 98.25 399 LEU A CA 1
ATOM 3133 C C . LEU A 1 399 ? -22.392 -10.710 14.374 1.00 98.25 399 LEU A C 1
ATOM 3135 O O . LEU A 1 399 ? -23.458 -10.103 14.297 1.00 98.25 399 LEU A O 1
ATOM 3139 N N . LYS A 1 400 ? -22.143 -11.820 13.674 1.00 98.12 400 LYS A N 1
ATOM 3140 C CA . LYS A 1 400 ? -23.164 -12.519 12.895 1.00 98.12 400 LYS A CA 1
ATOM 3141 C C . LYS A 1 400 ? -23.319 -13.962 13.366 1.00 98.12 400 LYS A C 1
ATOM 3143 O O . LYS A 1 400 ? -22.371 -14.748 13.283 1.00 98.12 400 LYS A O 1
ATOM 3148 N N . LEU A 1 401 ? -24.526 -14.308 13.803 1.00 97.81 401 LEU A N 1
ATOM 3149 C CA . LEU A 1 401 ? -24.899 -15.667 14.190 1.00 97.81 401 LEU A CA 1
ATOM 3150 C C . LEU A 1 401 ? -25.435 -16.475 12.996 1.00 97.81 401 LEU A C 1
ATOM 3152 O O . LEU A 1 401 ? -25.724 -15.935 11.921 1.00 97.81 401 LEU A O 1
ATOM 3156 N N . ALA A 1 402 ? -25.529 -17.791 13.172 1.00 96.69 402 ALA A N 1
ATOM 3157 C CA . ALA A 1 402 ? -25.949 -18.711 12.125 1.00 96.69 402 ALA A CA 1
ATOM 3158 C C . ALA A 1 402 ? -27.415 -18.514 11.693 1.00 96.69 402 ALA A C 1
ATOM 3160 O O . ALA A 1 402 ? -28.293 -18.080 12.441 1.00 96.69 402 ALA A O 1
ATOM 3161 N N . SER A 1 403 ? -27.678 -18.857 10.432 1.00 93.38 403 SER A N 1
ATOM 3162 C CA . SER A 1 403 ? -28.975 -18.693 9.758 1.00 93.38 403 SER A CA 1
ATOM 3163 C C . SER A 1 403 ? -29.608 -20.019 9.315 1.00 93.38 403 SER A C 1
ATOM 3165 O O . SER A 1 403 ? -30.783 -20.068 8.947 1.00 93.38 403 SER A O 1
ATOM 3167 N N . ASN A 1 404 ? -28.820 -21.093 9.321 1.00 91.00 404 ASN A N 1
ATOM 3168 C CA . ASN A 1 404 ? -29.105 -22.405 8.739 1.00 91.00 404 ASN A CA 1
ATOM 3169 C C . ASN A 1 404 ? -29.298 -23.518 9.786 1.00 91.00 404 ASN A C 1
ATOM 3171 O O . ASN A 1 404 ? -29.473 -24.675 9.413 1.00 91.00 404 ASN A O 1
ATOM 3175 N N . THR A 1 405 ? -29.274 -23.181 11.075 1.00 89.94 405 THR A N 1
ATOM 3176 C CA . THR A 1 405 ? -29.401 -24.109 12.209 1.00 89.94 405 THR A CA 1
ATOM 3177 C C . THR A 1 405 ? -30.575 -23.718 13.115 1.00 89.94 405 THR A C 1
ATOM 3179 O O . THR A 1 405 ? -31.138 -22.626 12.997 1.00 89.94 405 THR A O 1
ATOM 3182 N N . LEU A 1 406 ? -30.975 -24.626 14.014 1.00 85.12 406 LEU A N 1
ATOM 3183 C CA . LEU A 1 406 ? -31.919 -24.309 15.094 1.00 85.12 406 LEU A CA 1
ATOM 3184 C C . LEU A 1 406 ? -31.202 -23.578 16.245 1.00 85.12 406 LEU A C 1
ATOM 3186 O O . LEU A 1 406 ? -31.685 -22.536 16.675 1.00 85.12 406 LEU A O 1
ATOM 3190 N N . ALA A 1 407 ? -30.001 -24.040 16.616 1.00 85.25 407 ALA A N 1
ATOM 3191 C CA . ALA A 1 407 ? -29.027 -23.392 17.511 1.00 85.25 407 ALA A CA 1
ATOM 3192 C C . ALA A 1 407 ? -28.350 -22.146 16.878 1.00 85.25 407 ALA A C 1
ATOM 3194 O O . ALA A 1 407 ? -27.133 -21.972 16.902 1.00 85.25 407 ALA A O 1
ATOM 3195 N N . GLY A 1 408 ? -29.126 -21.316 16.177 1.00 89.19 408 GLY A N 1
ATOM 3196 C CA . GLY A 1 408 ? -28.620 -20.126 15.483 1.00 89.19 408 GLY A CA 1
ATOM 3197 C C . GLY A 1 408 ? -28.649 -18.848 16.324 1.00 89.19 408 GLY A C 1
ATOM 3198 O O . GLY A 1 408 ? -28.162 -17.826 15.860 1.00 89.19 408 GLY A O 1
ATOM 3199 N N . GLY A 1 409 ? -29.240 -18.893 17.517 1.00 92.81 409 GLY A N 1
ATOM 3200 C CA . GLY A 1 409 ? -29.372 -17.792 18.474 1.00 92.81 409 GLY A CA 1
ATOM 3201 C C . GLY A 1 409 ? -29.327 -18.336 19.903 1.00 92.81 409 GLY A C 1
ATOM 3202 O O . GLY A 1 409 ? -29.072 -19.525 20.068 1.00 92.81 409 GLY A O 1
ATOM 3203 N N . THR A 1 410 ? -29.575 -17.497 20.907 1.00 94.75 410 THR A N 1
ATOM 3204 C CA . THR A 1 410 ? -29.558 -17.894 22.327 1.00 94.75 410 THR A CA 1
ATOM 3205 C C . THR A 1 410 ? -30.565 -17.106 23.167 1.00 94.75 410 THR A C 1
ATOM 3207 O O . THR A 1 410 ? -30.990 -16.017 22.773 1.00 94.75 410 THR A O 1
ATOM 3210 N N . TYR A 1 411 ? -30.936 -17.652 24.327 1.00 94.12 411 TYR A N 1
ATOM 3211 C CA . TYR A 1 411 ? -31.608 -16.914 25.402 1.00 94.12 411 TYR A CA 1
ATOM 3212 C C . TYR A 1 411 ? -30.652 -16.145 26.333 1.00 94.12 411 TYR A C 1
ATOM 3214 O O . TYR A 1 411 ? -31.128 -15.295 27.079 1.00 94.12 411 TYR A O 1
ATOM 3222 N N . ASP A 1 412 ? -29.343 -16.406 26.280 1.00 94.31 412 ASP A N 1
ATOM 3223 C CA . ASP A 1 412 ? -28.317 -15.653 27.008 1.00 94.31 412 ASP A CA 1
ATOM 3224 C C . ASP A 1 412 ? -28.032 -14.294 26.344 1.00 94.31 412 ASP A C 1
ATOM 3226 O O . ASP A 1 412 ? -28.186 -14.126 25.132 1.00 94.31 412 ASP A O 1
ATOM 3230 N N . ASP A 1 413 ? -27.488 -13.349 27.109 1.00 96.00 413 ASP A N 1
ATOM 3231 C CA . ASP A 1 413 ? -26.907 -12.130 26.543 1.00 96.00 413 ASP A CA 1
ATOM 3232 C C . ASP A 1 413 ? -25.479 -12.402 26.046 1.00 96.00 413 ASP A C 1
ATOM 3234 O O . ASP A 1 413 ? -24.684 -13.077 26.709 1.00 96.00 413 ASP A O 1
ATOM 3238 N N . ILE A 1 414 ? -25.131 -11.879 24.866 1.00 97.00 414 ILE A N 1
ATOM 3239 C CA . ILE A 1 414 ? -23.804 -12.066 24.267 1.00 97.00 414 ILE A CA 1
ATOM 3240 C C . ILE A 1 414 ? -22.910 -10.866 24.568 1.00 97.00 414 ILE A C 1
ATOM 3242 O O . ILE A 1 414 ? -23.192 -9.736 24.167 1.00 97.00 414 ILE A O 1
ATOM 3246 N N . MET A 1 415 ? -21.778 -11.143 25.207 1.00 97.94 415 MET A N 1
ATOM 3247 C CA . MET A 1 415 ? -20.770 -10.176 25.623 1.00 97.94 415 MET A CA 1
ATOM 3248 C C . MET A 1 415 ? -19.550 -10.188 24.697 1.00 97.94 415 MET A C 1
ATOM 3250 O O . MET A 1 415 ? -19.060 -11.249 24.300 1.00 97.94 415 MET A O 1
ATOM 3254 N N . LEU A 1 416 ? -18.998 -9.005 24.433 1.00 98.25 416 LEU A N 1
ATOM 3255 C CA . LEU A 1 416 ? -17.633 -8.809 23.948 1.00 98.25 416 LEU A CA 1
ATOM 3256 C C . LEU A 1 416 ? -16.735 -8.431 25.124 1.00 98.25 416 LEU A C 1
ATOM 3258 O O . LEU A 1 416 ? -17.072 -7.529 25.884 1.00 98.25 416 LEU A O 1
ATOM 3262 N N . ARG A 1 417 ? -15.548 -9.035 25.199 1.00 98.44 417 ARG A N 1
ATOM 3263 C CA . ARG A 1 417 ? -14.398 -8.480 25.922 1.00 98.44 417 ARG A CA 1
ATOM 3264 C C . ARG A 1 417 ? -13.303 -8.104 24.936 1.00 98.44 417 ARG A C 1
ATOM 3266 O O . ARG A 1 417 ? -12.850 -8.969 24.183 1.00 98.44 417 ARG A O 1
ATOM 3273 N N . ILE A 1 418 ? -12.846 -6.857 24.969 1.00 98.19 418 ILE A N 1
ATOM 3274 C CA . ILE A 1 418 ? -11.768 -6.351 24.110 1.00 98.19 418 ILE A CA 1
ATOM 3275 C C . ILE A 1 418 ? -10.917 -5.337 24.882 1.00 98.19 418 ILE A C 1
ATOM 3277 O O . ILE A 1 418 ? -11.439 -4.420 25.510 1.00 98.19 418 ILE A O 1
ATOM 3281 N N . GLY A 1 419 ? -9.597 -5.548 24.896 1.00 97.25 419 GLY A N 1
ATOM 3282 C CA . GLY A 1 419 ? -8.727 -4.865 25.857 1.00 97.25 419 GLY A CA 1
ATOM 3283 C C . GLY A 1 419 ? -9.214 -5.099 27.295 1.00 97.25 419 GLY A C 1
ATOM 3284 O O . GLY A 1 419 ? -9.361 -6.249 27.717 1.00 97.25 419 GLY A O 1
ATOM 3285 N N . ASN A 1 420 ? -9.496 -4.011 28.010 1.00 98.00 420 ASN A N 1
ATOM 3286 C CA . ASN A 1 420 ? -10.060 -4.000 29.363 1.00 98.00 420 ASN A CA 1
ATOM 3287 C C . ASN A 1 420 ? -11.602 -3.889 29.398 1.00 98.00 420 ASN A C 1
ATOM 3289 O O . ASN A 1 420 ? -12.200 -4.111 30.452 1.00 98.00 420 ASN A O 1
ATOM 3293 N N . GLU A 1 421 ? -12.257 -3.556 28.280 1.00 97.75 421 GLU A N 1
ATOM 3294 C CA . GLU A 1 421 ? -13.711 -3.356 28.218 1.00 97.75 421 GLU A CA 1
ATOM 3295 C C . GLU A 1 421 ? -14.452 -4.697 28.160 1.00 97.75 421 GLU A C 1
ATOM 3297 O O . GLU A 1 421 ? -14.017 -5.637 27.490 1.00 97.75 421 GLU A O 1
ATOM 3302 N N . ASN A 1 422 ? -15.609 -4.759 28.826 1.00 98.31 422 ASN A N 1
ATOM 3303 C CA . ASN A 1 422 ? -16.618 -5.796 28.625 1.00 98.31 422 ASN A CA 1
ATOM 3304 C C . ASN A 1 422 ? -17.942 -5.093 28.290 1.00 98.31 422 ASN A C 1
ATOM 3306 O O . ASN A 1 422 ? -18.393 -4.261 29.074 1.00 98.31 422 ASN A O 1
ATOM 3310 N N . MET A 1 423 ? -18.559 -5.417 27.153 1.00 97.88 423 MET A N 1
ATOM 3311 C CA . MET A 1 423 ? -19.784 -4.767 26.667 1.00 97.88 423 MET A CA 1
ATOM 3312 C C . MET A 1 423 ? -20.800 -5.788 26.143 1.00 97.88 423 MET A C 1
ATOM 3314 O O . MET A 1 423 ? -20.416 -6.823 25.597 1.00 97.88 423 MET A O 1
ATOM 3318 N N . VAL A 1 424 ? -22.093 -5.479 26.261 1.00 98.00 424 VAL A N 1
ATOM 3319 C CA . VAL A 1 424 ? -23.166 -6.260 25.626 1.00 98.00 424 VAL A CA 1
ATOM 3320 C C . VAL A 1 424 ? -23.128 -6.009 24.115 1.00 98.00 424 VAL A C 1
ATOM 3322 O O . VAL A 1 424 ? -23.201 -4.865 23.663 1.00 98.00 424 VAL A O 1
ATOM 3325 N N . LEU A 1 425 ? -23.012 -7.074 23.319 1.00 97.56 425 LEU A N 1
ATOM 3326 C CA . LEU A 1 425 ? -23.188 -7.018 21.864 1.00 97.56 425 LEU A CA 1
ATOM 3327 C C . LEU A 1 425 ? -24.653 -7.169 21.465 1.00 97.56 425 LEU A C 1
ATOM 3329 O O . LEU A 1 425 ? -25.093 -6.545 20.499 1.00 97.56 425 LEU A O 1
ATOM 3333 N N . ALA A 1 426 ? -25.367 -8.044 22.173 1.00 97.25 426 ALA A N 1
ATOM 3334 C CA . ALA A 1 426 ? -26.727 -8.438 21.860 1.00 97.25 426 ALA A CA 1
ATOM 3335 C C . ALA A 1 426 ? -27.435 -8.972 23.106 1.00 97.25 426 ALA A C 1
ATOM 3337 O O . ALA A 1 426 ? -26.873 -9.812 23.810 1.00 97.25 426 ALA A O 1
ATOM 3338 N N . GLU A 1 427 ? -28.674 -8.540 23.320 1.00 96.88 427 GLU A N 1
ATOM 3339 C CA . GLU A 1 427 ? -29.553 -9.105 24.343 1.00 96.88 427 GLU A CA 1
ATOM 3340 C C . GLU A 1 427 ? -30.377 -10.244 23.728 1.00 96.88 427 GLU A C 1
ATOM 3342 O O . GLU A 1 427 ? -31.028 -10.039 22.700 1.00 96.88 427 GLU A O 1
ATOM 3347 N N . HIS A 1 428 ? -30.309 -11.442 24.319 1.00 95.44 428 HIS A N 1
ATOM 3348 C CA . HIS A 1 428 ? -31.059 -12.645 23.915 1.00 95.44 428 HIS A CA 1
ATOM 3349 C C . HIS A 1 428 ? -31.166 -12.863 22.371 1.00 95.44 428 HIS A C 1
ATOM 3351 O O . HIS A 1 428 ? -32.277 -13.011 21.834 1.00 95.44 428 HIS A O 1
ATOM 3357 N N . PRO A 1 429 ? -30.062 -12.802 21.590 1.00 96.81 429 PRO A N 1
ATOM 3358 C CA . PRO A 1 429 ? -30.128 -12.705 20.134 1.00 96.81 429 PRO A CA 1
ATOM 3359 C C . PRO A 1 429 ? -30.758 -13.928 19.468 1.00 96.81 429 PRO A C 1
ATOM 3361 O O . PRO A 1 429 ? -30.209 -15.031 19.468 1.00 96.81 429 PRO A O 1
ATOM 3364 N N . SER A 1 430 ? -31.867 -13.696 18.766 1.00 96.19 430 SER A N 1
ATOM 3365 C CA . SER A 1 430 ? -32.437 -14.683 17.848 1.00 96.19 430 SER A CA 1
ATOM 3366 C C . SER A 1 430 ? -31.471 -15.046 16.708 1.00 96.19 430 SER A C 1
ATOM 3368 O O . SER A 1 430 ? -30.579 -14.277 16.337 1.00 96.19 430 SER A O 1
ATOM 3370 N N . LYS A 1 431 ? -31.681 -16.213 16.088 1.00 95.00 431 LYS A N 1
ATOM 3371 C CA . LYS A 1 431 ? -30.978 -16.578 14.849 1.00 95.00 431 LYS A CA 1
ATOM 3372 C C . LYS A 1 431 ? -31.129 -15.511 13.762 1.00 95.00 431 LYS A C 1
ATOM 3374 O O . LYS A 1 431 ? -32.088 -14.749 13.765 1.00 95.00 431 LYS A O 1
ATOM 3379 N N . TYR A 1 432 ? -30.191 -15.482 12.814 1.00 94.81 432 TYR A N 1
ATOM 3380 C CA . TYR A 1 432 ? -30.001 -14.390 11.839 1.00 94.81 432 TYR A CA 1
ATOM 3381 C C . TYR A 1 432 ? -29.435 -13.067 12.405 1.00 94.81 432 TYR A C 1
ATOM 3383 O O . TYR A 1 432 ? -29.186 -12.166 11.600 1.00 94.81 432 TYR A O 1
ATOM 3391 N N . PHE A 1 433 ? -29.182 -12.938 13.720 1.00 97.38 433 PHE A N 1
ATOM 3392 C CA . PHE A 1 433 ? -28.562 -11.741 14.316 1.00 97.38 433 PHE A CA 1
ATOM 3393 C C . PHE A 1 433 ? -27.275 -11.322 13.582 1.00 97.38 433 PHE A C 1
ATOM 3395 O O . PHE A 1 433 ? -26.450 -12.170 13.231 1.00 97.38 433 PHE A O 1
ATOM 3402 N N . ASN A 1 434 ? -27.124 -10.020 13.307 1.00 97.81 434 ASN A N 1
ATOM 3403 C CA . ASN A 1 434 ? -26.113 -9.485 12.382 1.00 97.81 434 ASN A CA 1
ATOM 3404 C C . ASN A 1 434 ? -25.819 -7.982 12.609 1.00 97.81 434 ASN A C 1
ATOM 3406 O O . ASN A 1 434 ? -25.737 -7.205 11.647 1.00 97.81 434 ASN A O 1
ATOM 3410 N N . GLU A 1 435 ? -25.709 -7.560 13.869 1.00 97.88 435 GLU A N 1
ATOM 3411 C CA . GLU A 1 435 ? -25.495 -6.156 14.248 1.00 97.88 435 GLU A CA 1
ATOM 3412 C C . GLU A 1 435 ? -24.018 -5.790 14.432 1.00 97.88 435 GLU A C 1
ATOM 3414 O O . GLU A 1 435 ? -23.151 -6.647 14.615 1.00 97.88 435 GLU A O 1
ATOM 3419 N N . GLU A 1 436 ? -23.750 -4.484 14.399 1.00 98.12 436 GLU A N 1
ATOM 3420 C CA . GLU A 1 436 ? -22.454 -3.865 14.663 1.00 98.12 436 GLU A CA 1
ATOM 3421 C C . GLU A 1 436 ? -22.583 -2.891 15.844 1.00 98.12 436 GLU A C 1
ATOM 3423 O O . GLU A 1 436 ? -23.535 -2.113 15.909 1.00 98.12 436 GLU A O 1
ATOM 3428 N N . ARG A 1 437 ? -21.634 -2.940 16.782 1.00 98.25 437 ARG A N 1
ATOM 3429 C CA . ARG A 1 437 ? -21.553 -2.069 17.964 1.00 98.25 437 ARG A CA 1
ATOM 3430 C C . ARG A 1 437 ? -20.221 -1.315 17.959 1.00 98.25 437 ARG A C 1
ATOM 3432 O O . ARG A 1 437 ? -19.223 -1.823 17.449 1.00 98.25 437 ARG A O 1
ATOM 3439 N N . VAL A 1 438 ? -20.195 -0.098 18.500 1.00 98.31 438 VAL A N 1
ATOM 3440 C CA . VAL A 1 438 ? -18.964 0.705 18.632 1.00 98.31 438 VAL A CA 1
ATOM 3441 C C . VAL A 1 438 ? -18.297 0.374 19.967 1.00 98.31 438 VAL A C 1
ATOM 3443 O O . VAL A 1 438 ? -18.970 0.369 20.991 1.00 98.31 438 VAL A O 1
ATOM 3446 N N . VAL A 1 439 ? -16.994 0.099 19.942 1.00 98.31 439 VAL A N 1
ATOM 3447 C CA . VAL A 1 439 ? -16.157 -0.176 21.123 1.00 98.31 439 VAL A CA 1
ATOM 3448 C C . VAL A 1 439 ? -15.732 1.151 21.755 1.00 98.31 439 VAL A C 1
ATOM 3450 O O . VAL A 1 439 ? -15.304 2.060 21.035 1.00 98.31 439 VAL A O 1
ATOM 3453 N N . ASN A 1 440 ? -15.803 1.275 23.080 1.00 98.25 440 ASN A N 1
ATOM 3454 C CA . ASN A 1 440 ? -15.352 2.475 23.777 1.00 98.25 440 ASN A CA 1
ATOM 3455 C C . ASN A 1 440 ? -13.834 2.405 23.976 1.00 98.25 440 ASN A C 1
ATOM 3457 O O . ASN A 1 440 ? -13.343 1.822 24.940 1.00 98.25 440 ASN A O 1
ATOM 3461 N N . LEU A 1 441 ? -13.072 3.026 23.070 1.00 98.38 441 LEU A N 1
ATOM 3462 C CA . LEU A 1 441 ? -11.604 2.985 23.102 1.00 98.38 441 LEU A CA 1
ATOM 3463 C C . LEU A 1 441 ? -11.014 3.467 24.442 1.00 98.38 441 LEU A C 1
ATOM 3465 O O . LEU A 1 441 ? -10.031 2.888 24.910 1.00 98.38 441 LEU A O 1
ATOM 3469 N N . GLN A 1 442 ? -11.654 4.436 25.108 1.00 98.31 442 GLN A N 1
ATOM 3470 C CA . GLN A 1 442 ? -11.213 4.923 26.416 1.00 98.31 442 GLN A CA 1
ATOM 3471 C C . GLN A 1 442 ? -11.365 3.850 27.506 1.00 98.31 442 GLN A C 1
ATOM 3473 O O . GLN A 1 442 ? -10.459 3.677 28.317 1.00 98.31 442 GLN A O 1
ATOM 3478 N N . ALA A 1 443 ? -12.460 3.084 27.500 1.00 98.00 443 ALA A N 1
ATOM 3479 C CA . ALA A 1 443 ? -12.666 1.970 28.430 1.00 98.00 443 ALA A CA 1
ATOM 3480 C C . ALA A 1 443 ? -11.820 0.734 28.066 1.00 98.00 443 ALA A C 1
ATOM 3482 O O . ALA A 1 443 ? -11.265 0.072 28.943 1.00 98.00 443 ALA A O 1
ATOM 3483 N N . ALA A 1 444 ? -11.691 0.432 26.772 1.00 98.19 444 ALA A N 1
ATOM 3484 C CA . ALA A 1 444 ? -10.989 -0.746 26.275 1.00 98.19 444 ALA A CA 1
ATOM 3485 C C . ALA A 1 444 ? -9.460 -0.622 26.366 1.00 98.19 444 ALA A C 1
ATOM 3487 O O . ALA A 1 444 ? -8.786 -1.597 26.701 1.00 98.19 444 ALA A O 1
ATOM 3488 N N . PHE A 1 445 ? -8.906 0.559 26.083 1.00 97.75 445 PHE A N 1
ATOM 3489 C CA . PHE A 1 445 ? -7.464 0.769 25.910 1.00 97.75 445 PHE A CA 1
ATOM 3490 C C . PHE A 1 445 ? -6.896 1.951 26.713 1.00 97.75 445 PHE A C 1
ATOM 3492 O O . PHE A 1 445 ? -5.688 2.172 26.670 1.00 97.75 445 PHE A O 1
ATOM 3499 N N . GLY A 1 446 ? -7.724 2.697 27.455 1.00 98.00 446 GLY A N 1
ATOM 3500 C CA . GLY A 1 446 ? -7.287 3.851 28.253 1.00 98.00 446 GLY A CA 1
ATOM 3501 C C . GLY A 1 446 ? -7.055 5.139 27.453 1.00 98.00 446 GLY A C 1
ATOM 3502 O O . GLY A 1 446 ? -6.492 6.086 27.994 1.00 98.00 446 GLY A O 1
ATOM 3503 N N . SER A 1 447 ? -7.461 5.182 26.180 1.00 97.75 447 SER A N 1
ATOM 3504 C CA . SER A 1 447 ? -7.223 6.309 25.269 1.00 97.75 447 SER A CA 1
ATOM 3505 C C . SER A 1 447 ? -8.323 6.419 24.209 1.00 97.75 447 SER A C 1
ATOM 3507 O O . SER A 1 447 ? -8.819 5.407 23.714 1.00 97.75 447 SER A O 1
ATOM 3509 N N . SER A 1 448 ? -8.653 7.642 23.786 1.00 97.19 448 SER A N 1
ATOM 3510 C CA . SER A 1 448 ? -9.583 7.923 22.679 1.00 97.19 448 SER A CA 1
ATOM 3511 C C . SER A 1 448 ? -9.063 7.472 21.304 1.00 97.19 448 SER A C 1
ATOM 3513 O O . SER A 1 448 ? -9.834 7.393 20.347 1.00 97.19 448 SER A O 1
ATOM 3515 N N . LYS A 1 449 ? -7.770 7.136 21.205 1.00 96.94 449 LYS A N 1
ATOM 3516 C CA . LYS A 1 449 ? -7.121 6.507 20.044 1.00 96.94 449 LYS A CA 1
ATOM 3517 C C . LYS A 1 449 ? -6.403 5.228 20.479 1.00 96.94 449 LYS A C 1
ATOM 3519 O O . LYS A 1 449 ? -5.726 5.230 21.506 1.00 96.94 449 LYS A O 1
ATOM 3524 N N . VAL A 1 450 ? -6.483 4.156 19.690 1.00 96.62 450 VAL A N 1
ATOM 3525 C CA . VAL A 1 450 ? -5.742 2.904 19.946 1.00 96.62 450 VAL A CA 1
ATOM 3526 C C . VAL A 1 450 ? -4.755 2.603 18.812 1.00 96.62 450 VAL A C 1
ATOM 3528 O O . VAL A 1 450 ? -5.174 2.559 17.654 1.00 96.62 450 VAL A O 1
ATOM 3531 N N . PRO A 1 451 ? -3.462 2.343 19.082 1.00 93.94 451 PRO A N 1
ATOM 3532 C CA . PRO A 1 451 ? -2.537 1.874 18.055 1.00 93.94 451 PRO A CA 1
ATOM 3533 C C . PRO A 1 451 ? -3.008 0.547 17.446 1.00 93.94 451 PRO A C 1
ATOM 3535 O O . PRO A 1 451 ? -3.318 -0.397 18.172 1.00 93.94 451 PRO A O 1
ATOM 3538 N N . VAL A 1 452 ? -3.024 0.430 16.113 1.00 93.06 452 VAL A N 1
ATOM 3539 C CA . VAL A 1 452 ? -3.594 -0.745 15.407 1.00 93.06 452 VAL A CA 1
ATOM 3540 C C . VAL A 1 452 ? -2.947 -2.057 15.871 1.00 93.06 452 VAL A C 1
ATOM 3542 O O . VAL A 1 452 ? -3.621 -3.066 16.069 1.00 93.06 452 VAL A O 1
ATOM 3545 N N . ARG A 1 453 ? -1.632 -2.017 16.120 1.00 89.56 453 ARG A N 1
ATOM 3546 C CA . ARG A 1 453 ? -0.818 -3.134 16.631 1.00 89.56 453 ARG A CA 1
ATOM 3547 C C . ARG A 1 453 ? -1.228 -3.643 18.021 1.00 89.56 453 ARG A C 1
ATOM 3549 O O . ARG A 1 453 ? -0.786 -4.720 18.409 1.00 89.56 453 ARG A O 1
ATOM 3556 N N . ASP A 1 454 ? -1.969 -2.850 18.795 1.00 95.62 454 ASP A N 1
ATOM 3557 C CA . ASP A 1 454 ? -2.324 -3.130 20.187 1.00 95.62 454 ASP A CA 1
ATOM 3558 C C . ASP A 1 454 ? -3.748 -3.719 20.325 1.00 95.62 454 ASP A C 1
ATOM 3560 O O . ASP A 1 454 ? -4.058 -4.342 21.342 1.00 95.62 454 ASP A O 1
ATOM 3564 N N . VAL A 1 455 ? -4.547 -3.702 19.246 1.00 96.75 455 VAL A N 1
ATOM 3565 C CA . VAL A 1 455 ? -5.809 -4.457 19.091 1.00 96.75 455 VAL A CA 1
ATOM 3566 C C . VAL A 1 455 ? -5.512 -5.945 18.803 1.00 96.75 455 VAL A C 1
ATOM 3568 O O . VAL A 1 455 ? -5.766 -6.455 17.718 1.00 96.75 455 VAL A O 1
ATOM 3571 N N . LYS A 1 456 ? -4.906 -6.641 19.775 1.00 96.69 456 LYS A N 1
ATOM 3572 C CA . LYS A 1 456 ? -4.293 -7.984 19.615 1.00 96.69 456 LYS A CA 1
ATOM 3573 C C . LYS A 1 456 ? -5.241 -9.172 19.805 1.00 96.69 456 LYS A C 1
ATOM 3575 O O . LYS A 1 456 ? -4.944 -10.284 19.365 1.00 96.69 456 LYS A O 1
ATOM 3580 N N . SER A 1 457 ? -6.337 -8.994 20.536 1.00 97.69 457 SER A N 1
ATOM 3581 C CA . SER A 1 457 ? -7.257 -10.084 20.872 1.00 97.69 457 SER A CA 1
ATOM 3582 C C . SER A 1 457 ? -8.598 -9.584 21.401 1.00 97.69 457 SER A C 1
ATOM 3584 O O . SER A 1 457 ? -8.730 -8.451 21.862 1.00 97.69 457 SER A O 1
ATOM 3586 N N . PHE A 1 458 ? -9.589 -10.471 21.355 1.00 98.25 458 PHE A N 1
ATOM 3587 C CA . PHE A 1 458 ? -10.902 -10.287 21.964 1.00 98.25 458 PHE A CA 1
ATOM 3588 C C . PHE A 1 458 ? -11.493 -11.646 22.373 1.00 98.25 458 PHE A C 1
ATOM 3590 O O . PHE A 1 458 ? -11.029 -12.702 21.934 1.00 98.25 458 PHE A O 1
ATOM 3597 N N . ALA A 1 459 ? -12.546 -11.635 23.187 1.00 97.75 459 ALA A N 1
ATOM 3598 C CA . ALA A 1 459 ? -13.365 -12.814 23.455 1.00 97.75 459 ALA A CA 1
ATOM 3599 C C . ALA A 1 459 ? -14.853 -12.495 23.276 1.00 97.75 459 ALA A C 1
ATOM 3601 O O . ALA A 1 459 ? -15.293 -11.420 23.674 1.00 97.75 459 ALA A O 1
ATOM 3602 N N . VAL A 1 460 ? -15.618 -13.434 22.717 1.00 97.50 460 VAL A N 1
ATOM 3603 C CA . VAL A 1 460 ? -17.088 -13.376 22.666 1.00 97.50 460 VAL A CA 1
ATOM 3604 C C . VAL A 1 460 ? -17.635 -14.543 23.475 1.00 97.50 460 VAL A C 1
ATOM 3606 O O . VAL A 1 460 ? -17.218 -15.681 23.261 1.00 97.50 460 VAL A O 1
ATOM 3609 N N . TYR A 1 461 ? -18.524 -14.270 24.422 1.00 96.50 461 TYR A N 1
ATOM 3610 C CA . TYR A 1 461 ? -19.037 -15.247 25.384 1.00 96.50 461 TYR A CA 1
ATOM 3611 C C . TYR A 1 461 ? -20.481 -14.921 25.759 1.00 96.50 461 TYR A C 1
ATOM 3613 O O . TYR A 1 461 ? -20.909 -13.783 25.585 1.00 96.50 461 TYR A O 1
ATOM 3621 N N . SER A 1 462 ? -21.225 -15.900 26.272 1.00 95.00 462 SER A N 1
ATOM 3622 C CA . SER A 1 462 ? -22.590 -15.678 26.755 1.00 95.00 462 SER A CA 1
ATOM 3623 C C . SER A 1 462 ? -22.636 -15.547 28.281 1.00 95.00 462 SER A C 1
ATOM 3625 O O . SER A 1 462 ? -21.790 -16.107 28.989 1.00 95.00 462 SER A O 1
ATOM 3627 N N . VAL A 1 463 ? -23.600 -14.781 28.792 1.00 94.06 463 VAL A N 1
ATOM 3628 C CA . VAL A 1 463 ? -23.874 -14.619 30.228 1.00 94.06 463 VAL A CA 1
ATOM 3629 C C . VAL A 1 463 ? -25.356 -14.878 30.521 1.00 94.06 463 VAL A C 1
ATOM 3631 O O . VAL A 1 463 ? -26.187 -14.660 29.640 1.00 94.06 463 VAL A O 1
ATOM 3634 N N . PRO A 1 464 ? -25.715 -15.357 31.730 1.00 91.81 464 PRO A N 1
ATOM 3635 C CA . PRO A 1 464 ? -27.105 -15.659 32.048 1.00 91.81 464 PRO A CA 1
ATOM 3636 C C . PRO A 1 464 ? -28.002 -14.427 31.987 1.00 91.81 464 PRO A C 1
ATOM 3638 O O . PRO A 1 464 ? -27.692 -13.401 32.593 1.00 91.81 464 PRO A O 1
ATOM 3641 N N . ASP A 1 465 ? -29.149 -14.594 31.337 1.00 85.38 465 ASP A N 1
ATOM 3642 C CA . ASP A 1 465 ? -30.295 -13.708 31.480 1.00 85.38 465 ASP A CA 1
ATOM 3643 C C . ASP A 1 465 ? -31.024 -13.952 32.825 1.00 85.38 465 ASP A C 1
ATOM 3645 O O . ASP A 1 465 ? -30.584 -14.721 33.687 1.00 85.38 465 ASP A O 1
ATOM 3649 N N . GLN A 1 466 ? -32.194 -13.331 33.002 1.00 76.25 466 GLN A N 1
ATOM 3650 C CA . GLN A 1 466 ? -33.035 -13.530 34.189 1.00 76.25 466 GLN A CA 1
ATOM 3651 C C . GLN A 1 466 ? -33.741 -14.903 34.247 1.00 76.25 466 GLN A C 1
ATOM 3653 O O . GLN A 1 466 ? -34.216 -15.289 35.316 1.00 76.25 466 GLN A O 1
ATOM 3658 N N . ARG A 1 467 ? -33.839 -15.649 33.137 1.00 79.19 467 ARG A N 1
ATOM 3659 C CA . ARG A 1 467 ? -34.453 -16.991 33.073 1.00 79.19 467 ARG A CA 1
ATOM 3660 C C . ARG A 1 467 ? -33.459 -18.087 33.452 1.00 79.19 467 ARG A C 1
ATOM 3662 O O . ARG A 1 467 ? -33.874 -19.133 33.947 1.00 79.19 467 ARG A O 1
ATOM 3669 N N . GLY A 1 468 ? -32.164 -17.874 33.213 1.00 81.56 468 GLY A N 1
ATOM 3670 C CA . GLY A 1 468 ? -31.078 -18.762 33.637 1.00 81.56 468 GLY A CA 1
ATOM 3671 C C . GLY A 1 468 ? -30.956 -20.075 32.850 1.00 81.56 468 GLY A C 1
ATOM 3672 O O . GLY A 1 468 ? -30.094 -20.898 33.168 1.00 81.56 468 GLY A O 1
ATOM 3673 N N . ILE A 1 469 ? -31.762 -20.278 31.807 1.00 84.19 469 ILE A N 1
ATOM 3674 C CA . ILE A 1 469 ? -31.680 -21.431 30.898 1.00 84.19 469 ILE A CA 1
ATOM 3675 C C . ILE A 1 469 ? -30.601 -21.128 29.854 1.00 84.19 469 ILE A C 1
ATOM 3677 O O . ILE A 1 469 ? -30.769 -20.178 29.102 1.00 84.19 469 ILE A O 1
ATOM 3681 N N . ALA A 1 470 ? -29.521 -21.915 29.789 1.00 85.19 470 ALA A N 1
ATOM 3682 C CA . ALA A 1 470 ? -28.591 -21.823 28.661 1.00 85.19 470 ALA A CA 1
ATOM 3683 C C . ALA A 1 470 ? -29.032 -22.727 27.505 1.00 85.19 470 ALA A C 1
ATOM 3685 O O . ALA A 1 470 ? -29.669 -23.764 27.698 1.00 85.19 470 ALA A O 1
ATOM 3686 N N . ASP A 1 471 ? -28.595 -22.363 26.310 1.00 91.25 471 ASP A N 1
ATOM 3687 C CA . ASP A 1 471 ? -28.701 -23.137 25.081 1.00 91.25 471 ASP A CA 1
ATOM 3688 C C . ASP A 1 471 ? -27.370 -23.092 24.296 1.00 91.25 471 ASP A C 1
ATOM 3690 O O . ASP A 1 471 ? -26.318 -22.734 24.841 1.00 91.25 471 ASP A O 1
ATOM 3694 N N . GLU A 1 472 ? -27.380 -23.552 23.043 1.00 93.06 472 GLU A N 1
ATOM 3695 C CA . GLU A 1 472 ? -26.239 -23.485 22.122 1.00 93.06 472 GLU A CA 1
ATOM 3696 C C . GLU A 1 472 ? -26.470 -22.377 21.086 1.00 93.06 472 GLU A C 1
ATOM 3698 O O . GLU A 1 472 ? -27.510 -22.351 20.427 1.00 93.06 472 GLU A O 1
ATOM 3703 N N . TRP A 1 473 ? -25.465 -21.521 20.882 1.00 94.56 473 TRP A N 1
ATOM 3704 C CA . TRP A 1 473 ? -25.434 -20.514 19.820 1.00 94.56 473 TRP A CA 1
ATOM 3705 C C . TRP A 1 473 ? -24.250 -20.735 18.884 1.00 94.56 473 TRP A C 1
ATOM 3707 O O . TRP A 1 473 ? -23.113 -20.934 19.312 1.00 94.56 473 TRP A O 1
ATOM 3717 N N . ILE A 1 474 ? -24.512 -20.658 17.579 1.00 95.94 474 ILE A N 1
ATOM 3718 C CA . ILE A 1 474 ? -23.500 -20.836 16.535 1.00 95.94 474 ILE A CA 1
ATOM 3719 C C . ILE A 1 474 ? -23.135 -19.483 15.917 1.00 95.94 474 ILE A C 1
ATOM 3721 O O . ILE A 1 474 ? -23.987 -18.777 15.371 1.00 95.94 474 ILE A O 1
ATOM 3725 N N . VAL A 1 475 ? -21.846 -19.141 15.947 1.00 96.88 475 VAL A N 1
ATOM 3726 C CA . VAL A 1 475 ? -21.301 -17.937 15.300 1.00 96.88 475 VAL A CA 1
ATOM 3727 C C . VAL A 1 475 ? -20.971 -18.253 13.845 1.00 96.88 475 VAL A C 1
ATOM 3729 O O . VAL A 1 475 ? -20.151 -19.125 13.582 1.00 96.88 475 VAL A O 1
ATOM 3732 N N . ASP A 1 476 ? -21.535 -17.522 12.882 1.00 97.31 476 ASP A N 1
ATOM 3733 C CA . ASP A 1 476 ? -21.127 -17.614 11.469 1.00 97.31 476 ASP A CA 1
ATOM 3734 C C . ASP A 1 476 ? -19.821 -16.839 11.248 1.00 97.31 476 ASP A C 1
ATOM 3736 O O . ASP A 1 476 ? -18.782 -17.404 10.886 1.00 97.31 476 ASP A O 1
ATOM 3740 N N . SER A 1 477 ? -19.846 -15.530 11.513 1.00 97.62 477 SER A N 1
ATOM 3741 C CA . SER A 1 477 ? -18.679 -14.678 11.297 1.00 97.62 477 SER A CA 1
ATOM 3742 C C . SER A 1 477 ? -18.637 -13.478 12.230 1.00 97.62 477 SER A C 1
ATOM 3744 O O . SER A 1 477 ? -19.668 -12.923 12.604 1.00 97.62 477 SER A O 1
ATOM 3746 N N . ILE A 1 478 ? -17.418 -13.051 12.533 1.00 98.19 478 ILE A N 1
ATOM 3747 C CA . ILE A 1 478 ? -17.100 -11.842 13.285 1.00 98.19 478 ILE A CA 1
ATOM 3748 C C . ILE A 1 478 ? -16.366 -10.891 12.339 1.00 98.19 478 ILE A C 1
ATOM 3750 O O . ILE A 1 478 ? -15.555 -11.323 11.516 1.00 98.19 478 ILE A O 1
ATOM 3754 N N . THR A 1 479 ? -16.663 -9.597 12.411 1.00 98.19 479 THR A N 1
ATOM 3755 C CA . THR A 1 479 ? -15.923 -8.560 11.676 1.00 98.19 479 THR A CA 1
ATOM 3756 C C . THR A 1 479 ? -15.553 -7.439 12.636 1.00 98.19 479 THR A C 1
ATOM 3758 O O . THR A 1 479 ? -16.409 -6.977 13.381 1.00 98.19 479 THR A O 1
ATOM 3761 N N . LEU A 1 480 ? -14.295 -7.006 12.629 1.00 98.06 480 LEU A N 1
ATOM 3762 C CA . LEU A 1 480 ? -13.873 -5.771 13.290 1.00 98.06 480 LEU A CA 1
ATOM 3763 C C . LEU A 1 480 ? -13.584 -4.737 12.209 1.00 98.06 480 LEU A C 1
ATOM 3765 O O . LEU A 1 480 ? -12.966 -5.091 11.208 1.00 98.06 480 LEU A O 1
ATOM 3769 N N . THR A 1 481 ? -13.985 -3.487 12.424 1.00 97.94 481 THR A N 1
ATOM 3770 C CA . THR A 1 481 ? -13.714 -2.367 11.512 1.00 97.94 481 THR A CA 1
ATOM 3771 C C . THR A 1 481 ? -13.131 -1.199 12.302 1.00 97.94 481 THR A C 1
ATOM 3773 O O . THR A 1 481 ? -13.818 -0.610 13.134 1.00 97.94 481 THR A O 1
ATOM 3776 N N . GLY A 1 482 ? -11.859 -0.881 12.076 1.00 96.88 482 GLY A N 1
ATOM 3777 C CA . GLY A 1 482 ? -11.166 0.260 12.666 1.00 96.88 482 GLY A CA 1
ATOM 3778 C C . GLY A 1 482 ? -11.097 1.425 11.680 1.00 96.88 482 GLY A C 1
ATOM 3779 O O . GLY A 1 482 ? -10.628 1.259 10.554 1.00 96.88 482 GLY A O 1
ATOM 3780 N N . ARG A 1 483 ? -11.546 2.611 12.094 1.00 95.88 483 ARG A N 1
ATOM 3781 C CA . ARG A 1 483 ? -11.371 3.862 11.343 1.00 95.88 483 ARG A CA 1
ATOM 3782 C C . ARG A 1 483 ? -10.135 4.585 11.852 1.00 95.88 483 ARG A C 1
ATOM 3784 O O . ARG A 1 483 ? -9.951 4.731 13.059 1.00 95.88 483 ARG A O 1
ATOM 3791 N N . CYS A 1 484 ? -9.287 5.023 10.935 1.00 93.56 484 CYS A N 1
ATOM 3792 C CA . CYS A 1 484 ? -7.976 5.581 11.243 1.00 93.56 484 CYS A CA 1
ATOM 3793 C C . CYS A 1 484 ? -8.049 6.920 11.994 1.00 93.56 484 CYS A C 1
ATOM 3795 O O . CYS A 1 484 ? -8.962 7.725 11.798 1.00 93.56 484 CYS A O 1
ATOM 3797 N N . ALA A 1 485 ? -7.076 7.187 12.862 1.00 90.56 485 ALA A N 1
ATOM 3798 C CA . ALA A 1 485 ? -6.831 8.537 13.358 1.00 90.56 485 ALA A CA 1
ATOM 3799 C C . ALA A 1 485 ? -6.321 9.430 12.208 1.00 90.56 485 ALA A C 1
ATOM 3801 O O . ALA A 1 485 ? -5.588 8.968 11.333 1.00 90.56 485 ALA A O 1
ATOM 3802 N N . GLY A 1 486 ? -6.753 10.693 12.178 1.00 82.06 486 GLY A N 1
ATOM 3803 C CA . GLY A 1 486 ? -6.365 11.664 11.144 1.00 82.06 486 GLY A CA 1
ATOM 3804 C C . GLY A 1 486 ? -6.983 11.459 9.750 1.00 82.06 486 GLY A C 1
ATOM 3805 O O . GLY A 1 486 ? -6.715 12.259 8.858 1.00 82.06 486 GLY A O 1
ATOM 3806 N N . SER A 1 487 ? -7.811 10.429 9.511 1.00 82.56 487 SER A N 1
ATOM 3807 C CA . SER A 1 487 ? -8.454 10.234 8.199 1.00 82.56 487 SER A CA 1
ATOM 3808 C C . SER A 1 487 ? -9.842 9.573 8.257 1.00 82.56 487 SER A C 1
ATOM 3810 O O . SER A 1 487 ? -10.346 9.171 9.305 1.00 82.56 487 SER A O 1
ATOM 3812 N N . GLN A 1 488 ? -10.500 9.496 7.096 1.00 86.88 488 GLN A N 1
ATOM 3813 C CA . GLN A 1 488 ? -11.777 8.790 6.903 1.00 86.88 488 GLN A CA 1
ATOM 3814 C C . GLN A 1 488 ? -11.584 7.331 6.452 1.00 86.88 488 GLN A C 1
ATOM 3816 O O . GLN A 1 488 ? -12.555 6.644 6.145 1.00 86.88 488 GLN A O 1
ATOM 3821 N N . ARG A 1 489 ? -10.335 6.856 6.349 1.00 86.94 489 ARG A N 1
ATOM 3822 C CA . ARG A 1 489 ? -10.032 5.520 5.828 1.00 86.94 489 ARG A CA 1
ATOM 3823 C C . ARG A 1 489 ? -10.306 4.467 6.904 1.00 86.94 489 ARG A C 1
ATOM 3825 O O . ARG A 1 489 ? -10.010 4.667 8.082 1.00 86.94 489 ARG A O 1
ATOM 3832 N N . GLU A 1 490 ? -10.878 3.342 6.485 1.00 93.38 490 GLU A N 1
ATOM 3833 C CA . GLU A 1 490 ? -11.229 2.224 7.363 1.00 93.38 490 GLU A CA 1
ATOM 3834 C C . GLU A 1 490 ? -10.471 0.955 6.972 1.00 93.38 490 GLU A C 1
ATOM 3836 O O . GLU A 1 490 ? -10.302 0.645 5.787 1.00 93.38 490 GLU A O 1
ATOM 3841 N N . ALA A 1 491 ? -10.070 0.190 7.980 1.00 93.19 491 ALA A N 1
ATOM 3842 C CA . ALA A 1 491 ? -9.551 -1.160 7.853 1.00 93.19 491 ALA A CA 1
ATOM 3843 C C . ALA A 1 491 ? -10.492 -2.150 8.547 1.00 93.19 491 ALA A C 1
ATOM 3845 O O . ALA A 1 491 ? -11.032 -1.848 9.606 1.00 93.19 491 ALA A O 1
ATOM 3846 N N . LEU A 1 492 ? -10.659 -3.347 7.987 1.00 95.69 492 LEU A N 1
ATOM 3847 C CA . LEU A 1 492 ? -11.401 -4.440 8.601 1.00 95.69 492 LEU A CA 1
ATOM 3848 C C . LEU A 1 492 ? -10.567 -5.712 8.774 1.00 95.69 492 LEU A C 1
ATOM 3850 O O . LEU A 1 492 ? -9.593 -5.952 8.059 1.00 95.69 492 LEU A O 1
ATOM 3854 N N . ILE A 1 493 ? -11.016 -6.559 9.693 1.00 95.50 493 ILE A N 1
ATOM 3855 C CA . ILE A 1 493 ? -10.697 -7.987 9.769 1.00 95.50 493 ILE A CA 1
ATOM 3856 C C . ILE A 1 493 ? -12.019 -8.734 9.695 1.00 95.50 493 ILE A C 1
ATOM 3858 O O . ILE A 1 493 ? -12.970 -8.363 10.381 1.00 95.50 493 ILE A O 1
ATOM 3862 N N . ARG A 1 494 ? -12.086 -9.814 8.910 1.00 96.19 494 ARG A N 1
ATOM 3863 C CA . ARG A 1 494 ? -13.266 -10.685 8.849 1.00 96.19 494 ARG A CA 1
ATOM 3864 C C . ARG A 1 494 ? -12.901 -12.136 9.133 1.00 96.19 494 ARG A C 1
ATOM 3866 O O . ARG A 1 494 ? -12.283 -12.801 8.305 1.00 96.19 494 ARG A O 1
ATOM 3873 N N . ILE A 1 495 ? -13.366 -12.630 10.272 1.00 96.69 495 ILE A N 1
ATOM 3874 C CA . ILE A 1 495 ? -13.135 -13.987 10.759 1.00 96.69 495 ILE A CA 1
ATOM 3875 C C . ILE A 1 495 ? -14.397 -14.814 10.508 1.00 96.69 495 ILE A C 1
ATOM 3877 O O . ILE A 1 495 ? -15.497 -14.416 10.893 1.00 96.69 495 ILE A O 1
ATOM 3881 N N . ARG A 1 496 ? -14.260 -15.971 9.858 1.00 96.19 496 ARG A N 1
ATOM 3882 C CA . ARG A 1 496 ? -15.325 -16.984 9.800 1.00 96.19 496 ARG A CA 1
ATOM 3883 C C . ARG A 1 496 ? -15.099 -17.960 10.944 1.00 96.19 496 ARG A C 1
ATOM 3885 O O . ARG A 1 496 ? -13.981 -18.440 11.090 1.00 96.19 496 ARG A O 1
ATOM 3892 N N . VAL A 1 497 ? -16.141 -18.228 11.722 1.00 96.00 497 VAL A N 1
ATOM 3893 C CA . VAL A 1 497 ? -16.076 -19.132 12.877 1.00 96.00 497 VAL A CA 1
ATOM 3894 C C . VAL A 1 497 ? -16.769 -20.441 12.504 1.00 96.00 497 VAL A C 1
ATOM 3896 O O . VAL A 1 497 ? -16.094 -21.421 12.223 1.00 96.00 497 VAL A O 1
ATOM 3899 N N . ASN A 1 498 ? -18.092 -20.414 12.320 1.00 94.56 498 ASN A N 1
ATOM 3900 C CA . ASN A 1 498 ? -18.941 -21.580 12.025 1.00 94.56 498 ASN A CA 1
ATOM 3901 C C . ASN A 1 498 ? -18.857 -22.677 13.110 1.00 94.56 498 ASN A C 1
ATOM 3903 O O . ASN A 1 498 ? -18.925 -23.868 12.812 1.00 94.56 498 ASN A O 1
ATOM 3907 N N . GLU A 1 499 ? -18.740 -22.260 14.373 1.00 94.12 499 GLU A N 1
ATOM 3908 C CA . GLU A 1 499 ? -18.668 -23.129 15.555 1.00 94.12 499 GLU A CA 1
ATOM 3909 C C . GLU A 1 499 ? -19.786 -22.788 16.550 1.00 94.12 499 GLU A C 1
ATOM 3911 O O . GLU A 1 499 ? -20.240 -21.641 16.612 1.00 94.12 499 GLU A O 1
ATOM 3916 N N . GLY A 1 500 ? -20.223 -23.801 17.304 1.00 93.25 500 GLY A N 1
ATOM 3917 C CA . GLY A 1 500 ? -21.213 -23.697 18.375 1.00 93.25 500 GLY A CA 1
ATOM 3918 C C . GLY A 1 500 ? -20.582 -23.541 19.757 1.00 93.25 500 GLY A C 1
ATOM 3919 O O . GLY A 1 500 ? -19.578 -24.193 20.072 1.00 93.25 500 GLY A O 1
ATOM 3920 N N . PHE A 1 501 ? -21.194 -22.682 20.568 1.00 94.06 501 PHE A N 1
ATOM 3921 C CA . PHE A 1 501 ? -20.787 -22.326 21.925 1.00 94.06 501 PHE A CA 1
ATOM 3922 C C . PHE A 1 501 ? -21.976 -22.474 22.878 1.00 94.06 501 PHE A C 1
ATOM 3924 O O . PHE A 1 501 ? -23.123 -22.273 22.485 1.00 94.06 501 PHE A O 1
ATOM 3931 N N . SER A 1 502 ? -21.713 -22.812 24.141 1.00 90.75 502 SER A N 1
ATOM 3932 C CA . SER A 1 502 ? -22.748 -22.869 25.180 1.00 90.75 502 SER A CA 1
ATOM 3933 C C . SER A 1 502 ? -22.160 -22.613 26.562 1.00 90.75 502 SER A C 1
ATOM 3935 O O . SER A 1 502 ? -21.066 -23.087 26.883 1.00 90.75 502 SER A O 1
ATOM 3937 N N . ARG A 1 503 ? -22.909 -21.892 27.403 1.00 86.62 503 ARG A N 1
ATOM 3938 C CA . ARG A 1 503 ? -22.506 -21.532 28.768 1.00 86.62 503 ARG A CA 1
ATOM 3939 C C . ARG A 1 503 ? -22.316 -22.742 29.683 1.00 86.62 503 ARG A C 1
ATOM 3941 O O . ARG A 1 503 ? -21.416 -22.721 30.518 1.00 86.62 503 ARG A O 1
ATOM 3948 N N . TRP A 1 504 ? -23.157 -23.773 29.556 1.00 79.31 504 TRP A N 1
ATOM 3949 C CA . TRP A 1 504 ? -23.109 -24.938 30.453 1.00 79.31 504 TRP A CA 1
ATOM 3950 C C . TRP A 1 504 ? -21.939 -25.880 30.172 1.00 79.31 504 TRP A C 1
ATOM 3952 O O . TRP A 1 504 ? -21.481 -26.546 31.095 1.00 79.31 504 TRP A O 1
ATOM 3962 N N . GLY A 1 505 ? -21.391 -25.859 28.954 1.00 58.84 505 GLY A N 1
ATOM 3963 C CA . GLY A 1 505 ? -20.075 -26.427 28.685 1.00 58.84 505 GLY A CA 1
ATOM 3964 C C . GLY A 1 505 ? -19.942 -27.914 29.023 1.00 58.84 505 GLY A C 1
ATOM 3965 O O . GLY A 1 505 ? -18.965 -28.287 29.666 1.00 58.84 505 GLY A O 1
ATOM 3966 N N . ASP A 1 506 ? -20.839 -28.767 28.515 1.00 54.16 506 ASP A N 1
ATOM 3967 C CA . ASP A 1 506 ? -20.753 -30.241 28.631 1.00 54.16 506 ASP A CA 1
ATOM 3968 C C . ASP A 1 506 ? -19.402 -30.823 28.145 1.00 54.16 506 ASP A C 1
ATOM 3970 O O . ASP A 1 506 ? -19.043 -31.955 28.468 1.00 54.16 506 ASP A O 1
ATOM 3974 N N . TYR A 1 507 ? -18.630 -30.027 27.392 1.00 53.12 507 TYR A N 1
ATOM 3975 C CA . TYR A 1 507 ? -17.272 -30.318 26.920 1.00 53.12 507 TYR A CA 1
ATOM 3976 C C . TYR A 1 507 ? -16.217 -29.266 27.335 1.00 53.12 507 TYR A C 1
ATOM 3978 O O . TYR A 1 507 ? -15.156 -29.199 26.721 1.00 53.12 507 TYR A O 1
ATOM 3986 N N . GLY A 1 508 ? -16.493 -28.434 28.349 1.00 55.41 508 GLY A N 1
ATOM 3987 C CA . GLY A 1 508 ? -15.561 -27.513 29.029 1.00 55.41 508 GLY A CA 1
ATOM 3988 C C . GLY A 1 508 ? -15.055 -26.298 28.231 1.00 55.41 508 GLY A C 1
ATOM 3989 O O . GLY A 1 508 ? -15.172 -25.156 28.678 1.00 55.41 508 GLY A O 1
ATOM 3990 N N . ASP A 1 509 ? -14.509 -26.525 27.039 1.00 68.81 509 ASP A N 1
ATOM 3991 C CA . ASP A 1 509 ? -13.666 -25.561 26.320 1.00 68.81 509 ASP A CA 1
ATOM 3992 C C . ASP A 1 509 ? -14.442 -24.535 25.469 1.00 68.81 509 ASP A C 1
ATOM 3994 O O . ASP A 1 509 ? -13.870 -23.541 25.020 1.00 68.81 509 ASP A O 1
ATOM 3998 N N . ARG A 1 510 ? -15.747 -24.749 25.242 1.00 84.62 510 ARG A N 1
ATOM 3999 C CA . ARG A 1 510 ? -16.583 -23.983 24.285 1.00 84.62 510 ARG A CA 1
ATOM 4000 C C . ARG A 1 510 ? -17.575 -23.004 24.927 1.00 84.62 510 ARG A C 1
ATOM 4002 O O . ARG A 1 510 ? -18.638 -22.735 24.375 1.00 84.62 510 ARG A O 1
ATOM 4009 N N . SER A 1 511 ? -17.216 -22.433 26.072 1.00 90.19 511 SER A N 1
ATOM 4010 C CA . SER A 1 511 ? -17.978 -21.342 26.708 1.00 90.19 511 SER A CA 1
ATOM 4011 C C . SER A 1 511 ? -17.768 -19.971 26.046 1.00 90.19 511 SER A C 1
ATOM 4013 O O . SER A 1 511 ? -18.528 -19.039 26.298 1.00 90.19 511 SER A O 1
ATOM 4015 N N . GLN A 1 512 ? -16.724 -19.817 25.222 1.00 94.19 512 GLN A N 1
ATOM 4016 C CA . GLN A 1 512 ? -16.373 -18.548 24.581 1.00 94.19 512 GLN A CA 1
ATOM 4017 C C . GLN A 1 512 ? -15.534 -18.749 23.313 1.00 94.19 512 GLN A C 1
ATOM 4019 O O . GLN A 1 512 ? -14.638 -19.594 23.284 1.00 94.19 512 GLN A O 1
ATOM 4024 N N . TYR A 1 513 ? -15.740 -17.899 22.309 1.00 95.88 513 TYR A N 1
ATOM 4025 C CA . TYR A 1 513 ? -14.797 -17.729 21.207 1.00 95.88 513 TYR A CA 1
ATOM 4026 C C . TYR A 1 513 ? -13.660 -16.786 21.634 1.00 95.88 513 TYR A C 1
ATOM 4028 O O . TYR A 1 513 ? -13.922 -15.728 22.206 1.00 95.88 513 TYR A O 1
ATOM 4036 N N . LYS A 1 514 ? -12.398 -17.131 21.341 1.00 96.69 514 LYS A N 1
ATOM 4037 C CA . LYS A 1 514 ? -11.217 -16.289 21.623 1.00 96.69 514 LYS A CA 1
ATOM 4038 C C . LYS A 1 514 ? -10.514 -15.916 20.322 1.00 96.69 514 LYS A C 1
ATOM 4040 O O . LYS A 1 514 ? -9.727 -16.698 19.794 1.00 96.69 514 LYS A O 1
ATOM 4045 N N . GLY A 1 515 ? -10.776 -14.709 19.830 1.00 95.62 515 GLY A N 1
ATOM 4046 C CA . GLY A 1 515 ? -10.085 -14.164 18.671 1.00 95.62 515 GLY A CA 1
ATOM 4047 C C . GLY A 1 515 ? -8.679 -13.698 19.040 1.00 95.62 515 GLY A C 1
ATOM 4048 O O . GLY A 1 515 ? -8.500 -12.917 19.976 1.00 95.62 515 GLY A O 1
ATOM 4049 N N . ARG A 1 516 ? -7.681 -14.147 18.278 1.00 96.44 516 ARG A N 1
ATOM 4050 C CA . ARG A 1 516 ? -6.400 -13.441 18.143 1.00 96.44 516 ARG A CA 1
ATOM 4051 C C . ARG A 1 516 ? -6.440 -12.619 16.862 1.00 96.44 516 ARG A C 1
ATOM 4053 O O . ARG A 1 516 ? -7.116 -13.009 15.914 1.00 96.44 516 ARG A O 1
ATOM 4060 N N . ILE A 1 517 ? -5.738 -11.497 16.877 1.00 94.38 517 ILE A N 1
ATOM 4061 C CA . ILE A 1 517 ? -5.568 -10.591 15.748 1.00 94.38 517 ILE A CA 1
ATOM 4062 C C . ILE A 1 517 ? -4.070 -10.360 15.596 1.00 94.38 517 ILE A C 1
ATOM 4064 O O . ILE A 1 517 ? -3.433 -9.798 16.491 1.00 94.38 517 ILE A O 1
ATOM 4068 N N . ASP A 1 518 ? -3.517 -10.784 14.467 1.00 86.44 518 ASP A N 1
ATOM 4069 C CA . ASP A 1 518 ? -2.189 -10.365 14.042 1.00 86.44 518 ASP A CA 1
ATOM 4070 C C . ASP A 1 518 ? -2.299 -9.086 13.200 1.00 86.44 518 ASP A C 1
ATOM 4072 O O . ASP A 1 518 ? -3.283 -8.835 12.503 1.00 86.44 518 ASP A O 1
ATOM 4076 N N . ILE A 1 519 ? -1.256 -8.254 13.216 1.00 81.69 519 ILE A N 1
ATOM 4077 C CA . ILE A 1 519 ? -1.229 -7.022 12.409 1.00 81.69 519 ILE A CA 1
ATOM 4078 C C . ILE A 1 519 ? -1.337 -7.316 10.898 1.00 81.69 519 ILE A C 1
ATOM 4080 O O . ILE A 1 519 ? -1.824 -6.487 10.134 1.00 81.69 519 ILE A O 1
ATOM 4084 N N . ASP A 1 520 ? -0.932 -8.518 10.471 1.00 77.94 520 ASP A N 1
ATOM 4085 C CA . ASP A 1 520 ? -1.075 -9.021 9.103 1.00 77.94 520 ASP A CA 1
ATOM 4086 C C . ASP A 1 520 ? -2.501 -9.509 8.752 1.00 77.94 520 ASP A C 1
ATOM 4088 O O . ASP A 1 520 ? -2.722 -9.893 7.603 1.00 77.94 520 ASP A O 1
ATOM 4092 N N . ASP A 1 521 ? -3.496 -9.433 9.649 1.00 85.38 521 ASP A N 1
ATOM 4093 C CA . ASP A 1 521 ? -4.908 -9.743 9.346 1.00 85.38 521 ASP A CA 1
ATOM 4094 C C . ASP A 1 521 ? -5.682 -8.558 8.737 1.00 85.38 521 ASP A C 1
ATOM 4096 O O . ASP A 1 521 ? -6.591 -8.767 7.927 1.00 85.38 521 ASP A O 1
ATOM 4100 N N . TRP A 1 522 ? -5.321 -7.315 9.080 1.00 90.19 522 TRP A N 1
ATOM 4101 C CA . TRP A 1 522 ? -6.059 -6.108 8.681 1.00 90.19 522 TRP A CA 1
ATOM 4102 C C . TRP A 1 522 ? -6.034 -5.853 7.163 1.00 90.19 522 TRP A C 1
ATOM 4104 O O . TRP A 1 522 ? -4.989 -5.919 6.508 1.00 90.19 522 TRP A O 1
ATOM 4114 N N . ARG A 1 523 ? -7.192 -5.515 6.585 1.00 87.12 523 ARG A N 1
ATOM 4115 C CA . ARG A 1 523 ? -7.388 -5.184 5.160 1.00 87.12 523 ARG A CA 1
ATOM 4116 C C . ARG A 1 523 ? -8.119 -3.855 5.030 1.00 87.12 523 ARG A C 1
ATOM 4118 O O . ARG A 1 523 ? -9.040 -3.600 5.791 1.00 87.12 523 ARG A O 1
ATOM 4125 N N . TRP A 1 524 ? -7.772 -3.032 4.049 1.00 87.62 524 TRP A N 1
ATOM 4126 C CA . TRP A 1 524 ? -8.513 -1.795 3.782 1.00 87.62 524 TRP A CA 1
ATOM 4127 C C . TRP A 1 524 ? -9.932 -2.090 3.279 1.00 87.62 524 TRP A C 1
ATOM 4129 O O . TRP A 1 524 ? -10.113 -2.955 2.423 1.00 87.62 524 TRP A O 1
ATOM 4139 N N . VAL A 1 525 ? -10.932 -1.375 3.808 1.00 88.25 525 VAL A N 1
ATOM 4140 C CA . VAL A 1 525 ? -12.350 -1.536 3.425 1.00 88.25 525 VAL A CA 1
ATOM 4141 C C . VAL A 1 525 ? -12.579 -1.092 1.977 1.00 88.25 525 VAL A C 1
ATOM 4143 O O . VAL A 1 525 ? -13.263 -1.777 1.219 1.00 88.25 525 VAL A O 1
ATOM 4146 N N . SER A 1 526 ? -11.946 0.019 1.592 1.00 81.06 526 SER A N 1
ATOM 4147 C CA . SER A 1 526 ? -11.972 0.593 0.245 1.00 81.06 526 SER A CA 1
ATOM 4148 C C . SER A 1 526 ? -10.543 0.651 -0.308 1.00 81.06 526 SER A C 1
ATOM 4150 O O . SER A 1 526 ? -9.795 1.544 0.088 1.00 81.06 526 SER A O 1
ATOM 4152 N N . PRO A 1 527 ? -10.125 -0.290 -1.178 1.00 66.62 527 PRO A N 1
ATOM 4153 C CA . PRO A 1 527 ? -8.761 -0.308 -1.704 1.00 66.62 527 PRO A CA 1
ATOM 4154 C C . PRO A 1 527 ? -8.507 0.748 -2.799 1.00 66.62 527 PRO A C 1
ATOM 4156 O O . PRO A 1 527 ? -8.629 0.467 -3.992 1.00 66.62 527 PRO A O 1
ATOM 4159 N N . ASP A 1 528 ? -8.130 1.964 -2.405 1.00 64.62 528 ASP A N 1
ATOM 4160 C CA . ASP A 1 528 ? -7.601 2.997 -3.310 1.00 64.62 528 ASP A CA 1
ATOM 4161 C C . ASP A 1 528 ? -6.177 2.668 -3.837 1.00 64.62 528 ASP A C 1
ATOM 4163 O O . ASP A 1 528 ? -5.580 1.642 -3.494 1.00 64.62 528 ASP A O 1
ATOM 4167 N N . ALA A 1 529 ? -5.612 3.528 -4.691 1.00 55.47 529 ALA A N 1
ATOM 4168 C CA . ALA A 1 529 ? -4.289 3.314 -5.287 1.00 55.47 529 ALA A CA 1
ATOM 4169 C C . ALA A 1 529 ? -3.141 3.280 -4.254 1.00 55.47 529 ALA A C 1
ATOM 4171 O O . ALA A 1 529 ? -2.159 2.562 -4.459 1.00 55.47 529 ALA A O 1
ATOM 4172 N N . GLN A 1 530 ? -3.283 4.009 -3.144 1.00 53.44 530 GLN A N 1
ATOM 4173 C CA . GLN A 1 530 ? -2.290 4.142 -2.080 1.00 53.44 530 GLN A CA 1
ATOM 4174 C C . GLN A 1 530 ? -2.332 2.923 -1.144 1.00 53.44 530 GLN A C 1
ATOM 4176 O O . GLN A 1 530 ? -1.292 2.354 -0.810 1.00 53.44 530 GLN A O 1
ATOM 4181 N N . THR A 1 531 ? -3.533 2.462 -0.769 1.00 57.91 531 THR A N 1
ATOM 4182 C CA . THR A 1 531 ? -3.768 1.303 0.121 1.00 57.91 531 THR A CA 1
ATOM 4183 C C . THR A 1 531 ? -3.155 -0.001 -0.372 1.00 57.91 531 THR A C 1
ATOM 4185 O O . THR A 1 531 ? -2.858 -0.883 0.433 1.00 57.91 531 THR A O 1
ATOM 4188 N N . GLN A 1 532 ? -2.988 -0.145 -1.687 1.00 52.69 532 GLN A N 1
ATOM 4189 C CA . GLN A 1 532 ? -2.442 -1.341 -2.328 1.00 52.69 532 GLN A CA 1
ATOM 4190 C C . GLN A 1 532 ? -0.904 -1.361 -2.343 1.00 52.69 532 GLN A C 1
ATOM 4192 O O . GLN A 1 532 ? -0.311 -2.324 -2.813 1.00 52.69 532 GLN A O 1
ATOM 4197 N N . SER A 1 533 ? -0.250 -0.330 -1.798 1.00 56.66 533 SER A N 1
ATOM 4198 C CA . SER A 1 533 ? 1.203 -0.277 -1.639 1.00 56.66 533 SER A CA 1
ATOM 4199 C C . SER A 1 533 ? 1.710 -1.045 -0.414 1.00 56.66 533 SER A C 1
ATOM 4201 O O . SER A 1 533 ? 1.083 -1.056 0.646 1.00 56.66 533 SER A O 1
ATOM 4203 N N . VAL A 1 534 ? 2.933 -1.580 -0.490 1.00 58.06 534 VAL A N 1
ATOM 4204 C CA . VAL A 1 534 ? 3.638 -2.150 0.684 1.00 58.06 534 VAL A CA 1
ATOM 4205 C C . VAL A 1 534 ? 4.077 -1.072 1.697 1.00 58.06 534 VAL A C 1
ATOM 4207 O O . VAL A 1 534 ? 4.526 -1.384 2.800 1.00 58.06 534 VAL A O 1
ATOM 4210 N N . ALA A 1 535 ? 3.909 0.206 1.347 1.00 55.12 535 ALA A N 1
ATOM 4211 C CA . ALA A 1 535 ? 4.027 1.353 2.243 1.00 55.12 535 ALA A CA 1
ATOM 4212 C C . ALA A 1 535 ? 2.781 1.554 3.136 1.00 55.12 535 ALA A C 1
ATOM 4214 O O . ALA A 1 535 ? 2.862 2.278 4.125 1.00 55.12 535 ALA A O 1
ATOM 4215 N N . VAL A 1 536 ? 1.646 0.922 2.804 1.00 62.41 536 VAL A N 1
ATOM 4216 C CA . VAL A 1 536 ? 0.335 1.156 3.442 1.00 62.41 536 VAL A CA 1
ATOM 4217 C C . VAL A 1 536 ? -0.409 -0.154 3.785 1.00 62.41 536 VAL A C 1
ATOM 4219 O O . VAL A 1 536 ? -1.428 -0.125 4.478 1.00 62.41 536 VAL A O 1
ATOM 4222 N N . GLN A 1 537 ? 0.082 -1.323 3.352 1.00 60.41 537 GLN A N 1
ATOM 4223 C CA . GLN A 1 537 ? -0.509 -2.628 3.674 1.00 60.41 537 GLN A CA 1
ATOM 4224 C C . GLN A 1 537 ? 0.422 -3.550 4.491 1.00 60.41 537 GLN A C 1
ATOM 4226 O O . GLN A 1 537 ? 1.545 -3.832 4.057 1.00 60.41 537 GLN A O 1
ATOM 4231 N N . PRO A 1 538 ? -0.056 -4.113 5.621 1.00 64.81 538 PRO A N 1
ATOM 4232 C CA . PRO A 1 538 ? -1.298 -3.791 6.342 1.00 64.81 538 PRO A CA 1
ATOM 4233 C C . PRO A 1 538 ? -1.288 -2.383 6.975 1.00 64.81 538 PRO A C 1
ATOM 4235 O O . PRO A 1 538 ? -0.204 -1.854 7.237 1.00 64.81 538 PRO A O 1
ATOM 4238 N N . PRO A 1 539 ? -2.470 -1.810 7.284 1.00 65.81 539 PRO A N 1
ATOM 4239 C CA . PRO A 1 539 ? -2.573 -0.607 8.109 1.00 65.81 539 PRO A CA 1
ATOM 4240 C C . PRO A 1 539 ? -1.793 -0.752 9.419 1.00 65.81 539 PRO A C 1
ATOM 4242 O O . PRO A 1 539 ? -1.776 -1.823 10.027 1.00 65.81 539 PRO A O 1
ATOM 4245 N N . GLY A 1 540 ? -1.163 0.329 9.872 1.00 57.59 540 GLY A N 1
ATOM 4246 C CA . GLY A 1 540 ? -0.557 0.400 11.200 1.00 57.59 540 GLY A CA 1
ATOM 4247 C C . GLY A 1 540 ? 0.710 -0.427 11.411 1.00 57.59 540 GLY A C 1
ATOM 4248 O O . GLY A 1 540 ? 1.147 -0.575 12.555 1.00 57.59 540 GLY A O 1
ATOM 4249 N N . GLN A 1 541 ? 1.350 -0.939 10.352 1.00 66.00 541 GLN A N 1
ATOM 4250 C CA . GLN A 1 541 ? 2.706 -1.474 10.484 1.00 66.00 541 GLN A CA 1
ATOM 4251 C C . GLN A 1 541 ? 3.752 -0.347 10.541 1.00 66.00 541 GLN A C 1
ATOM 4253 O O . GLN A 1 541 ? 4.021 0.272 9.514 1.00 66.00 541 GLN A O 1
ATOM 4258 N N . PRO A 1 542 ? 4.485 -0.163 11.662 1.00 55.88 542 PRO A N 1
ATOM 4259 C CA . PRO A 1 542 ? 5.661 0.719 11.691 1.00 55.88 542 PRO A CA 1
ATOM 4260 C C . PRO A 1 542 ? 6.818 0.190 10.820 1.00 55.88 542 PRO A C 1
ATOM 4262 O O . PRO A 1 542 ? 7.820 0.868 10.624 1.00 55.88 542 PRO A O 1
ATOM 4265 N N . ASN A 1 543 ? 6.680 -1.036 10.303 1.00 61.69 543 ASN A N 1
ATOM 4266 C CA . ASN A 1 543 ? 7.618 -1.710 9.411 1.00 61.69 543 ASN A CA 1
ATOM 4267 C C . ASN A 1 543 ? 7.214 -1.620 7.927 1.00 61.69 543 ASN A C 1
ATOM 4269 O O . ASN A 1 543 ? 7.799 -2.347 7.121 1.00 61.69 543 ASN A O 1
ATOM 4273 N N . ALA A 1 544 ? 6.205 -0.816 7.568 1.00 74.19 544 ALA A N 1
ATOM 4274 C CA . ALA A 1 544 ? 5.765 -0.660 6.185 1.00 74.19 544 ALA A CA 1
ATOM 4275 C C . ALA A 1 544 ? 6.922 -0.190 5.282 1.00 74.19 544 ALA A C 1
ATOM 4277 O O . ALA A 1 544 ? 7.751 0.635 5.674 1.00 74.19 544 ALA A O 1
ATOM 4278 N N . CYS A 1 545 ? 7.008 -0.747 4.076 1.00 81.12 545 CYS A N 1
ATOM 4279 C CA . CYS A 1 545 ? 8.151 -0.545 3.192 1.00 81.12 545 CYS A CA 1
ATOM 4280 C C . CYS A 1 545 ? 7.969 0.741 2.375 1.00 81.12 545 CYS A C 1
ATOM 4282 O O . CYS A 1 545 ? 7.617 0.694 1.200 1.00 81.12 545 CYS A O 1
ATOM 4284 N N . THR A 1 546 ? 8.170 1.902 3.004 1.00 80.62 546 THR A N 1
ATOM 4285 C CA . THR A 1 546 ? 8.115 3.193 2.296 1.00 80.62 546 THR A CA 1
ATOM 4286 C C . THR A 1 546 ? 9.380 3.433 1.472 1.00 80.62 546 THR A C 1
ATOM 4288 O O . THR A 1 546 ? 9.300 3.967 0.372 1.00 80.62 546 THR A O 1
ATOM 4291 N N . HIS A 1 547 ? 10.540 3.007 1.982 1.00 86.25 547 HIS A N 1
ATOM 4292 C CA . HIS A 1 547 ? 11.857 3.210 1.375 1.00 86.25 547 HIS A CA 1
ATOM 4293 C C . HIS A 1 547 ? 12.650 1.900 1.323 1.00 86.25 547 HIS A C 1
ATOM 4295 O O . HIS A 1 547 ? 12.549 1.075 2.234 1.00 86.25 547 HIS A O 1
ATOM 4301 N N . LEU A 1 548 ? 13.514 1.742 0.320 1.00 92.44 548 LEU A N 1
ATOM 4302 C CA . LEU A 1 548 ? 14.557 0.716 0.271 1.00 92.44 548 LEU A CA 1
ATOM 4303 C C . LEU A 1 548 ? 15.918 1.292 0.658 1.00 92.44 548 LEU A C 1
ATOM 4305 O O . LEU A 1 548 ? 16.238 2.409 0.271 1.00 92.44 548 LEU A O 1
ATOM 4309 N N . LYS A 1 549 ? 16.746 0.485 1.330 1.00 95.19 549 LYS A N 1
ATOM 4310 C CA . LYS A 1 549 ? 18.191 0.727 1.544 1.00 95.19 549 LYS A CA 1
ATOM 4311 C C . LYS A 1 549 ? 19.102 -0.194 0.718 1.00 95.19 549 LYS A C 1
ATOM 4313 O O . LYS A 1 549 ? 20.320 -0.102 0.796 1.00 95.19 549 LYS A O 1
ATOM 4318 N N . ALA A 1 550 ? 18.515 -1.133 -0.020 1.00 96.94 550 ALA A N 1
ATOM 4319 C CA . ALA A 1 550 ? 19.197 -1.957 -1.013 1.00 96.94 550 ALA A CA 1
ATOM 4320 C C . ALA A 1 550 ? 18.175 -2.458 -2.038 1.00 96.94 550 ALA A C 1
ATOM 4322 O O . ALA A 1 550 ? 17.034 -2.747 -1.672 1.00 96.94 550 ALA A O 1
ATOM 4323 N N . LEU A 1 551 ? 18.597 -2.599 -3.293 1.00 96.31 551 LEU A N 1
ATOM 4324 C CA . LEU A 1 551 ? 17.789 -3.136 -4.383 1.00 96.31 551 LEU A CA 1
ATOM 4325 C C . LEU A 1 551 ? 18.638 -4.093 -5.231 1.00 96.31 551 LEU A C 1
ATOM 4327 O O . LEU A 1 551 ? 19.793 -3.808 -5.548 1.00 96.31 551 LEU A O 1
ATOM 4331 N N . GLU A 1 552 ? 18.053 -5.227 -5.597 1.00 97.44 552 GLU A N 1
ATOM 4332 C CA . GLU A 1 552 ? 18.621 -6.233 -6.491 1.00 97.44 552 GLU A CA 1
ATOM 4333 C C . GLU A 1 552 ? 17.658 -6.448 -7.670 1.00 97.44 552 GLU A C 1
ATOM 4335 O O . GLU A 1 552 ? 16.445 -6.553 -7.474 1.00 97.44 552 GLU A O 1
ATOM 4340 N N . VAL A 1 553 ? 18.188 -6.538 -8.890 1.00 96.75 553 VAL A N 1
ATOM 4341 C CA . VAL A 1 553 ? 17.445 -6.906 -10.102 1.00 96.75 553 VAL A CA 1
ATOM 4342 C C . VAL A 1 553 ? 17.974 -8.250 -10.588 1.00 96.75 553 VAL A C 1
ATOM 4344 O O . VAL A 1 553 ? 19.121 -8.352 -11.009 1.00 96.75 553 VAL A O 1
ATOM 4347 N N . ARG A 1 554 ? 17.156 -9.302 -10.528 1.00 97.81 554 ARG A N 1
ATOM 4348 C CA . ARG A 1 554 ? 17.499 -10.623 -11.070 1.00 97.81 554 ARG A CA 1
ATOM 4349 C C . ARG A 1 554 ? 16.981 -10.742 -12.495 1.00 97.81 554 ARG A C 1
ATOM 4351 O O . ARG A 1 554 ? 15.771 -10.697 -12.705 1.00 97.81 554 ARG A O 1
ATOM 4358 N N . LEU A 1 555 ? 17.889 -10.937 -13.446 1.00 97.88 555 LEU A N 1
ATOM 4359 C CA . LEU A 1 555 ? 17.574 -11.190 -14.852 1.00 97.88 555 LEU A CA 1
ATOM 4360 C C . LEU A 1 555 ? 17.593 -12.698 -15.129 1.00 97.88 555 LEU A C 1
ATOM 4362 O O . LEU A 1 555 ? 18.530 -13.386 -14.728 1.00 97.88 555 LEU A O 1
ATOM 4366 N N . ARG A 1 556 ? 16.575 -13.205 -15.832 1.00 98.25 556 ARG A N 1
ATOM 4367 C CA . ARG A 1 556 ? 16.458 -14.607 -16.248 1.00 98.25 556 ARG A CA 1
ATOM 4368 C C . ARG A 1 556 ? 16.529 -14.716 -17.766 1.00 98.25 556 ARG A C 1
ATOM 4370 O O . ARG A 1 556 ? 15.719 -14.125 -18.480 1.00 98.25 556 ARG A O 1
ATOM 4377 N N . ILE A 1 557 ? 17.462 -15.526 -18.245 1.00 98.31 557 ILE A N 1
ATOM 4378 C CA . ILE A 1 557 ? 17.705 -15.802 -19.663 1.00 98.31 557 ILE A CA 1
ATOM 4379 C C . ILE A 1 557 ? 17.275 -17.239 -19.981 1.00 98.31 557 ILE A C 1
ATOM 4381 O O . ILE A 1 557 ? 17.450 -18.144 -19.163 1.00 98.31 557 ILE A O 1
ATOM 4385 N N . GLY A 1 558 ? 16.692 -17.463 -21.160 1.00 97.56 558 GLY A N 1
ATOM 4386 C CA . GLY A 1 558 ? 16.190 -18.776 -21.572 1.00 97.56 558 GLY A CA 1
ATOM 4387 C C . GLY A 1 558 ? 17.291 -19.840 -21.621 1.00 97.56 558 GLY A C 1
ATOM 4388 O O . GLY A 1 558 ? 18.425 -19.561 -21.999 1.00 97.56 558 GLY A O 1
ATOM 4389 N N . SER A 1 559 ? 16.964 -21.076 -21.242 1.00 97.38 559 SER A N 1
ATOM 4390 C CA . SER A 1 559 ? 17.917 -22.196 -21.131 1.00 97.38 559 SER A CA 1
ATOM 4391 C C . SER A 1 559 ? 18.084 -23.036 -22.406 1.00 97.38 559 SER A C 1
ATOM 4393 O O . SER A 1 559 ? 18.844 -24.003 -22.409 1.00 97.38 559 SER A O 1
ATOM 4395 N N . GLY A 1 560 ? 17.378 -22.699 -23.490 1.00 95.56 560 GLY A N 1
ATOM 4396 C CA . GLY A 1 560 ? 17.499 -23.391 -24.777 1.00 95.56 560 GLY A CA 1
ATOM 4397 C C . GLY A 1 560 ? 18.809 -23.085 -25.514 1.00 95.56 560 GLY A C 1
ATOM 4398 O O . GLY A 1 560 ? 19.521 -22.134 -25.190 1.00 95.56 560 GLY A O 1
ATOM 4399 N N . LEU A 1 561 ? 19.105 -23.852 -26.571 1.00 91.25 561 LEU A N 1
ATOM 4400 C CA . LEU A 1 561 ? 20.114 -23.425 -27.548 1.00 91.25 561 LEU A CA 1
ATOM 4401 C C . LEU A 1 561 ? 19.692 -22.064 -28.123 1.00 91.25 561 LEU A C 1
ATOM 4403 O O . LEU A 1 561 ? 18.524 -21.890 -28.473 1.00 91.25 561 LEU A O 1
ATOM 4407 N N . TRP A 1 562 ? 20.641 -21.127 -28.219 1.00 88.81 562 TRP A N 1
ATOM 4408 C CA . TRP A 1 562 ? 20.388 -19.721 -28.584 1.00 88.81 562 TRP A CA 1
ATOM 4409 C C . TRP A 1 562 ? 19.485 -18.971 -27.582 1.00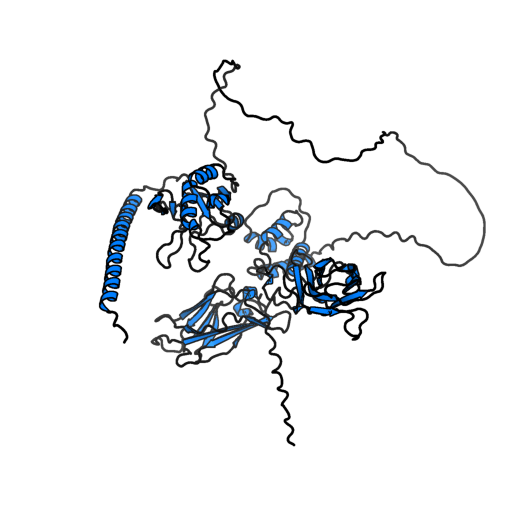 88.81 562 TRP A C 1
ATOM 4411 O O . TRP A 1 562 ? 18.744 -18.065 -27.943 1.00 88.81 562 TRP A O 1
ATOM 4421 N N . GLY A 1 563 ? 19.515 -19.369 -26.305 1.00 94.44 563 GLY A N 1
ATOM 4422 C CA . GLY A 1 563 ? 18.827 -18.650 -25.233 1.00 94.44 563 GLY A CA 1
ATOM 4423 C C . GLY A 1 563 ? 19.562 -17.397 -24.739 1.00 94.44 563 GLY A C 1
ATOM 4424 O O . GLY A 1 563 ? 18.899 -16.448 -24.340 1.00 94.44 563 GLY A O 1
ATOM 4425 N N . GLY A 1 564 ? 20.899 -17.389 -24.781 1.00 96.62 564 GLY A N 1
ATOM 4426 C CA . GLY A 1 564 ? 21.770 -16.281 -24.353 1.00 96.62 564 GLY A CA 1
ATOM 4427 C C . GLY A 1 564 ? 22.337 -15.450 -25.509 1.00 96.62 564 GLY A C 1
ATOM 4428 O O . GLY A 1 564 ? 22.102 -15.779 -26.669 1.00 96.62 564 GLY A O 1
ATOM 4429 N N . THR A 1 565 ? 23.089 -14.395 -25.182 1.00 95.81 565 THR A N 1
ATOM 4430 C CA . THR A 1 565 ? 23.628 -13.400 -26.134 1.00 95.81 565 THR A CA 1
ATOM 4431 C C . THR A 1 565 ? 25.056 -12.985 -25.787 1.00 95.81 565 THR A C 1
ATOM 4433 O O . THR A 1 565 ? 25.471 -13.106 -24.635 1.00 95.81 565 THR A O 1
ATOM 4436 N N . TYR A 1 566 ? 25.789 -12.468 -26.774 1.00 94.00 566 TYR A N 1
ATOM 4437 C CA . TYR A 1 566 ? 27.077 -11.785 -26.596 1.00 94.00 566 TYR A CA 1
ATOM 4438 C C . TYR A 1 566 ? 26.935 -10.298 -26.194 1.00 94.00 566 TYR A C 1
ATOM 4440 O O . TYR A 1 566 ? 27.873 -9.703 -25.660 1.00 94.00 566 TYR A O 1
ATOM 4448 N N . ASP A 1 567 ? 25.761 -9.690 -26.394 1.00 94.44 567 ASP A N 1
ATOM 4449 C CA . ASP A 1 567 ? 25.504 -8.288 -26.047 1.00 94.44 567 ASP A CA 1
ATOM 4450 C C . ASP A 1 567 ? 25.555 -8.020 -24.521 1.00 94.44 567 ASP A C 1
ATOM 4452 O O . ASP A 1 567 ? 25.432 -8.896 -23.655 1.00 94.44 567 ASP A O 1
ATOM 4456 N N . LYS A 1 568 ? 25.696 -6.737 -24.182 1.00 95.75 568 LYS A N 1
ATOM 4457 C CA . LYS A 1 568 ? 25.518 -6.163 -22.846 1.00 95.75 568 LYS A CA 1
ATOM 4458 C C . LYS A 1 568 ? 24.055 -5.762 -22.664 1.00 95.75 568 LYS A C 1
ATOM 4460 O O . LYS A 1 568 ? 23.515 -5.017 -23.482 1.00 95.75 568 LYS A O 1
ATOM 4465 N N . ILE A 1 569 ? 23.423 -6.241 -21.591 1.00 96.88 569 ILE A N 1
ATOM 4466 C CA . ILE A 1 569 ? 22.002 -5.996 -21.309 1.00 96.88 569 ILE A CA 1
ATOM 4467 C C . ILE A 1 569 ? 21.874 -4.893 -20.259 1.00 96.88 569 ILE A C 1
ATOM 4469 O O . ILE A 1 569 ? 22.384 -5.021 -19.144 1.00 96.88 569 ILE A O 1
ATOM 4473 N N . TYR A 1 570 ? 21.154 -3.830 -20.610 1.00 95.75 570 TYR A N 1
ATOM 4474 C CA . TYR A 1 570 ? 20.871 -2.684 -19.748 1.00 95.75 570 TYR A CA 1
ATOM 4475 C C . TYR A 1 570 ? 19.375 -2.561 -19.447 1.00 95.75 570 TYR A C 1
ATOM 4477 O O . TYR A 1 570 ? 18.537 -2.933 -20.267 1.00 95.75 570 TYR A O 1
ATOM 4485 N N . MET A 1 571 ? 19.047 -1.966 -18.302 1.00 93.12 571 MET A N 1
ATOM 4486 C CA . MET A 1 571 ? 17.690 -1.610 -17.881 1.00 93.12 571 MET A CA 1
ATOM 4487 C C . MET A 1 571 ? 17.611 -0.108 -17.583 1.00 93.12 571 MET A C 1
ATOM 4489 O O . MET A 1 571 ? 18.476 0.404 -16.871 1.00 93.12 571 MET A O 1
ATOM 4493 N N . ASP A 1 572 ? 16.584 0.587 -18.089 1.00 89.56 572 ASP A N 1
ATOM 4494 C CA . ASP A 1 572 ? 16.259 1.943 -17.608 1.00 89.56 572 ASP A CA 1
ATOM 4495 C C . ASP A 1 572 ? 15.674 1.836 -16.187 1.00 89.56 572 ASP A C 1
ATOM 4497 O O . ASP A 1 572 ? 14.745 1.057 -15.951 1.00 89.56 572 ASP A O 1
ATOM 4501 N N . ILE A 1 573 ? 16.212 2.603 -15.237 1.00 87.44 573 ILE A N 1
ATOM 4502 C CA . ILE A 1 573 ? 15.808 2.574 -13.824 1.00 87.44 573 ILE A CA 1
ATOM 4503 C C . ILE A 1 573 ? 16.023 3.949 -13.164 1.00 87.44 573 ILE A C 1
ATOM 4505 O O . ILE A 1 573 ? 16.987 4.652 -13.467 1.00 87.44 573 ILE A O 1
ATOM 4509 N N . GLY A 1 574 ? 15.112 4.339 -12.266 1.00 77.94 574 GLY A N 1
ATOM 4510 C CA . GLY A 1 574 ? 15.108 5.663 -11.633 1.00 77.94 574 GLY A CA 1
ATOM 4511 C C . GLY A 1 574 ? 14.636 6.824 -12.524 1.00 77.94 574 GLY A C 1
ATOM 4512 O O . GLY A 1 574 ? 14.134 6.610 -13.630 1.00 77.94 574 GLY A O 1
ATOM 4513 N N . PRO A 1 575 ? 14.754 8.077 -12.040 1.00 66.00 575 PRO A N 1
ATOM 4514 C CA . PRO A 1 575 ? 14.180 9.261 -12.694 1.00 66.00 575 PRO A CA 1
ATOM 4515 C C . PRO A 1 575 ? 14.953 9.732 -13.943 1.00 66.00 575 PRO A C 1
ATOM 4517 O O . PRO A 1 575 ? 14.517 10.642 -14.651 1.00 66.00 575 PRO A O 1
ATOM 4520 N N . GLY A 1 576 ? 16.120 9.148 -14.224 1.00 57.38 576 GLY A N 1
ATOM 4521 C CA . GLY A 1 576 ? 17.059 9.638 -15.228 1.00 57.38 576 GLY A CA 1
ATOM 4522 C C . GLY A 1 576 ? 16.740 9.247 -16.674 1.00 57.38 576 GLY A C 1
ATOM 4523 O O . GLY A 1 576 ? 17.396 8.370 -17.223 1.00 57.38 576 GLY A O 1
ATOM 4524 N N . LEU A 1 577 ? 15.887 10.007 -17.370 1.00 47.97 577 LEU A N 1
ATOM 4525 C CA . LEU A 1 577 ? 15.853 9.999 -18.850 1.00 47.97 577 LEU A CA 1
ATOM 4526 C C . LEU A 1 577 ? 17.130 10.591 -19.500 1.00 47.97 577 LEU A C 1
ATOM 4528 O O . LEU A 1 577 ? 17.243 10.643 -20.726 1.00 47.97 577 LEU A O 1
ATOM 4532 N N . LEU A 1 578 ? 18.099 11.044 -18.696 1.00 41.78 578 LEU A N 1
ATOM 4533 C CA . LEU A 1 578 ? 19.379 11.578 -19.157 1.00 41.78 578 LEU A CA 1
ATOM 4534 C C . LEU A 1 578 ? 20.290 10.455 -19.698 1.00 41.78 578 LEU A C 1
ATOM 4536 O O . LEU A 1 578 ? 20.598 9.513 -18.957 1.00 41.78 578 LEU A O 1
ATOM 4540 N N . PRO A 1 579 ? 20.784 10.555 -20.949 1.00 39.44 579 PRO A N 1
ATOM 4541 C CA . PRO A 1 579 ? 21.645 9.539 -21.549 1.00 39.44 579 PRO A CA 1
ATOM 4542 C C . PRO A 1 579 ? 23.011 9.494 -20.847 1.00 39.44 579 PRO A C 1
ATOM 4544 O O . PRO A 1 579 ? 23.906 10.283 -21.138 1.00 39.44 579 PRO A O 1
ATOM 4547 N N . GLY A 1 580 ? 23.154 8.550 -19.917 1.00 49.59 580 GLY A N 1
ATOM 4548 C CA . GLY A 1 580 ? 24.384 8.295 -19.163 1.00 49.59 580 GLY A CA 1
ATOM 4549 C C . GLY A 1 580 ? 24.138 7.761 -17.751 1.00 49.59 580 GLY A C 1
ATOM 4550 O O . GLY A 1 580 ? 24.850 6.856 -17.329 1.00 49.59 580 GLY A O 1
ATOM 4551 N N . ASN A 1 581 ? 23.106 8.261 -17.056 1.00 60.00 581 ASN A N 1
ATOM 4552 C CA . ASN A 1 581 ? 22.970 8.063 -15.602 1.00 60.00 581 ASN A CA 1
ATOM 4553 C C . ASN A 1 581 ? 21.758 7.218 -15.159 1.00 60.00 581 ASN A C 1
ATOM 4555 O O . ASN A 1 581 ? 21.773 6.711 -14.046 1.00 60.00 581 ASN A O 1
ATOM 4559 N N . GLY A 1 582 ? 20.729 7.031 -15.995 1.00 72.19 582 GLY A N 1
ATOM 4560 C CA . GLY A 1 582 ? 19.525 6.251 -15.641 1.00 72.19 582 GLY A CA 1
ATOM 4561 C C . GLY A 1 582 ? 19.519 4.790 -16.103 1.00 72.19 582 GLY A C 1
ATOM 4562 O O . GLY A 1 582 ? 18.446 4.227 -16.305 1.00 72.19 582 GLY A O 1
ATOM 4563 N N . ARG A 1 583 ? 20.691 4.185 -16.360 1.00 86.00 583 ARG A N 1
ATOM 4564 C CA . ARG A 1 583 ? 20.799 2.824 -16.918 1.00 86.00 583 ARG A CA 1
ATOM 4565 C C . ARG A 1 583 ? 21.686 1.908 -16.096 1.00 86.00 583 ARG A C 1
ATOM 4567 O O . ARG A 1 583 ? 22.902 2.080 -16.048 1.00 86.00 583 ARG A O 1
ATOM 4574 N N . LEU A 1 584 ? 21.071 0.869 -15.548 1.00 92.06 584 LEU A N 1
ATOM 4575 C CA . LEU A 1 584 ? 21.750 -0.222 -14.866 1.00 92.06 584 LEU A CA 1
ATOM 4576 C C . LEU A 1 584 ? 22.232 -1.250 -15.893 1.00 92.06 584 LEU A C 1
ATOM 4578 O O . LEU A 1 584 ? 21.425 -1.814 -16.633 1.00 92.06 584 LEU A O 1
ATOM 4582 N N . LEU A 1 585 ? 23.538 -1.522 -15.922 1.00 95.19 585 LEU A N 1
ATOM 4583 C CA . LEU A 1 585 ? 24.084 -2.699 -16.599 1.00 95.19 585 LEU A CA 1
ATOM 4584 C C . LEU A 1 585 ? 23.696 -3.938 -15.787 1.00 95.19 585 LEU A C 1
ATOM 4586 O O . LEU A 1 585 ? 24.197 -4.115 -14.680 1.00 95.19 585 LEU A O 1
ATOM 4590 N N . LEU A 1 586 ? 22.827 -4.791 -16.329 1.00 96.62 586 LEU A N 1
ATOM 4591 C CA . LEU A 1 586 ? 22.440 -6.041 -15.675 1.00 96.62 586 LEU A CA 1
ATOM 4592 C C . LEU A 1 586 ? 23.542 -7.093 -15.825 1.00 96.62 586 LEU A C 1
ATOM 4594 O O . LEU A 1 586 ? 23.968 -7.697 -14.841 1.00 96.62 586 LEU A O 1
ATOM 4598 N N . THR A 1 587 ? 24.013 -7.305 -17.057 1.00 97.06 587 THR A N 1
ATOM 4599 C CA . THR A 1 587 ? 24.989 -8.350 -17.396 1.00 97.06 587 THR A CA 1
ATOM 4600 C C . THR A 1 587 ? 25.680 -8.074 -18.739 1.00 97.06 587 THR A C 1
ATOM 4602 O O . THR A 1 587 ? 25.251 -7.215 -19.509 1.00 97.06 587 THR A O 1
ATOM 4605 N N . SER A 1 588 ? 26.769 -8.788 -19.026 1.00 95.94 588 SER A N 1
ATOM 4606 C CA . SER A 1 588 ? 27.518 -8.743 -20.291 1.00 95.94 588 SER A CA 1
ATOM 4607 C C . SER A 1 588 ? 27.780 -10.165 -20.779 1.00 95.94 588 SER A C 1
ATOM 4609 O O . SER A 1 588 ? 28.352 -10.949 -20.026 1.00 95.94 588 SER A O 1
ATOM 4611 N N . GLY A 1 589 ? 27.373 -10.493 -22.007 1.00 95.44 589 GLY A N 1
ATOM 4612 C CA . GLY A 1 589 ? 27.567 -11.824 -22.591 1.00 95.44 589 GLY A CA 1
ATOM 4613 C C . GLY A 1 589 ? 26.891 -12.990 -21.837 1.00 95.44 589 GLY A C 1
ATOM 4614 O O . GLY A 1 589 ? 27.559 -14.000 -21.595 1.00 95.44 589 GLY A O 1
ATOM 4615 N N . PRO A 1 590 ? 25.627 -12.883 -21.372 1.00 97.31 590 PRO A N 1
ATOM 4616 C CA . PRO A 1 590 ? 24.998 -13.928 -20.569 1.00 97.31 590 PRO A CA 1
ATOM 4617 C C . PRO A 1 590 ? 24.738 -15.212 -21.368 1.00 97.31 590 PRO A C 1
ATOM 4619 O O . PRO A 1 590 ? 24.076 -15.216 -22.408 1.00 97.31 590 PRO A O 1
ATOM 4622 N N . SER A 1 591 ? 25.185 -16.336 -20.812 1.00 97.19 591 SER A N 1
ATOM 4623 C CA . SER A 1 591 ? 24.912 -17.674 -21.333 1.00 97.19 591 SER A CA 1
ATOM 4624 C C . SER A 1 591 ? 23.428 -18.076 -21.205 1.00 97.19 591 SER A C 1
ATOM 4626 O O . SER A 1 591 ? 22.696 -17.529 -20.372 1.00 97.19 591 SER A O 1
ATOM 4628 N N . PRO A 1 592 ? 22.959 -19.067 -21.994 1.00 97.88 592 PRO A N 1
ATOM 4629 C CA . PRO A 1 592 ? 21.634 -19.649 -21.806 1.00 97.88 592 PRO A CA 1
ATOM 4630 C C . PRO A 1 592 ? 21.423 -20.131 -20.364 1.00 97.88 592 PRO A C 1
ATOM 4632 O O . PRO A 1 592 ? 22.269 -20.828 -19.805 1.00 97.88 592 PRO A O 1
ATOM 4635 N N . GLY A 1 593 ? 20.284 -19.780 -19.766 1.00 97.62 593 GLY A N 1
ATOM 4636 C CA . GLY A 1 593 ? 19.944 -20.135 -18.385 1.00 97.62 593 GLY A CA 1
ATOM 4637 C C . GLY A 1 593 ? 20.512 -19.212 -17.297 1.00 97.62 593 GLY A C 1
ATOM 4638 O O . GLY A 1 593 ? 20.319 -19.511 -16.118 1.00 97.62 593 GLY A O 1
ATOM 4639 N N . TYR A 1 594 ? 21.182 -18.106 -17.651 1.00 98.19 594 TYR A N 1
ATOM 4640 C CA . TYR A 1 594 ? 21.633 -17.079 -16.697 1.00 98.19 594 TYR A CA 1
ATOM 4641 C C . TYR A 1 594 ? 20.484 -16.597 -15.784 1.00 98.19 594 TYR A C 1
ATOM 4643 O O . TYR A 1 594 ? 19.369 -16.360 -16.255 1.00 98.19 594 TYR A O 1
ATOM 4651 N N . ASN A 1 595 ? 20.751 -16.472 -14.477 1.00 97.88 595 ASN A N 1
ATOM 4652 C CA . ASN A 1 595 ? 19.739 -16.251 -13.427 1.00 97.88 595 ASN A CA 1
ATOM 4653 C C . ASN A 1 595 ? 20.288 -15.456 -12.212 1.00 97.88 595 ASN A C 1
ATOM 4655 O O . ASN A 1 595 ? 19.838 -15.628 -11.073 1.00 97.88 595 ASN A O 1
ATOM 4659 N N . GLU A 1 596 ? 21.308 -14.621 -12.424 1.00 97.75 596 GLU A N 1
ATOM 4660 C CA . GLU A 1 596 ? 22.015 -13.937 -11.333 1.00 97.75 596 GLU A CA 1
ATOM 4661 C C . GLU A 1 596 ? 21.372 -12.587 -10.940 1.00 97.75 596 GLU A C 1
ATOM 4663 O O . GLU A 1 596 ? 20.704 -11.949 -11.761 1.00 97.75 596 GLU A O 1
ATOM 4668 N N . PRO A 1 597 ? 21.532 -12.143 -9.675 1.00 97.69 597 PRO A N 1
ATOM 4669 C CA . PRO A 1 597 ? 21.064 -10.843 -9.205 1.00 97.69 597 PRO A CA 1
ATOM 4670 C C . PRO A 1 597 ? 22.120 -9.740 -9.396 1.00 97.69 597 PRO A C 1
ATOM 4672 O O . PRO A 1 597 ? 23.199 -9.773 -8.802 1.00 97.69 597 PRO A O 1
ATOM 4675 N N . THR A 1 598 ? 21.773 -8.700 -10.148 1.00 97.69 598 THR A N 1
ATOM 4676 C CA . THR A 1 598 ? 22.538 -7.451 -10.242 1.00 97.69 598 THR A CA 1
ATOM 4677 C C . THR A 1 598 ? 22.163 -6.535 -9.077 1.00 97.69 598 THR A C 1
ATOM 4679 O O . THR A 1 598 ? 20.987 -6.227 -8.881 1.00 97.69 598 THR A O 1
ATOM 4682 N N . LYS A 1 599 ? 23.140 -6.063 -8.296 1.00 97.25 599 LYS A N 1
ATOM 4683 C CA . LYS A 1 599 ? 22.893 -5.070 -7.235 1.00 97.25 599 LYS A CA 1
ATOM 4684 C C . LYS A 1 599 ? 22.824 -3.663 -7.817 1.00 97.25 599 LYS A C 1
ATOM 4686 O O . LYS A 1 599 ? 23.649 -3.306 -8.652 1.00 97.25 599 LYS A O 1
ATOM 4691 N N . VAL A 1 600 ? 21.867 -2.869 -7.347 1.00 94.62 600 VAL A N 1
ATOM 4692 C CA . VAL A 1 600 ? 21.708 -1.464 -7.734 1.00 94.62 600 VAL A CA 1
ATOM 4693 C C . VAL A 1 600 ? 22.426 -0.586 -6.716 1.00 94.62 600 VAL A C 1
ATOM 4695 O O . VAL A 1 600 ? 22.089 -0.611 -5.531 1.00 94.62 600 VAL A O 1
ATOM 4698 N N . ASP A 1 601 ? 23.394 0.210 -7.169 1.00 94.12 601 ASP A N 1
ATOM 4699 C CA . ASP A 1 601 ? 23.925 1.312 -6.366 1.00 94.12 601 ASP A CA 1
ATOM 4700 C C . ASP A 1 601 ? 22.855 2.411 -6.309 1.00 94.12 601 ASP A C 1
ATOM 4702 O O . ASP A 1 601 ? 22.613 3.120 -7.292 1.00 94.12 601 ASP A O 1
ATOM 4706 N N . LEU A 1 602 ? 22.157 2.506 -5.173 1.00 91.56 602 LEU A N 1
ATOM 4707 C CA . LEU A 1 602 ? 21.056 3.455 -5.006 1.00 91.56 602 LEU A CA 1
ATOM 4708 C C . LEU A 1 602 ? 21.539 4.909 -5.097 1.00 91.56 602 LEU A C 1
ATOM 4710 O O . LEU A 1 602 ? 20.859 5.754 -5.680 1.00 91.56 602 LEU A O 1
ATOM 4714 N N . LYS A 1 603 ? 22.746 5.186 -4.598 1.00 90.31 603 LYS A N 1
ATOM 4715 C CA . LYS A 1 603 ? 23.340 6.521 -4.573 1.00 90.31 603 LYS A CA 1
ATOM 4716 C C . LYS A 1 603 ? 23.726 6.987 -5.971 1.00 90.31 603 LYS A C 1
ATOM 4718 O O . LYS A 1 603 ? 23.466 8.134 -6.321 1.00 90.31 603 LYS A O 1
ATOM 4723 N N . GLN A 1 604 ? 24.293 6.100 -6.785 1.00 87.44 604 GLN A N 1
ATOM 4724 C CA . GLN A 1 604 ? 24.617 6.378 -8.183 1.00 87.44 604 GLN A CA 1
ATOM 4725 C C . GLN A 1 604 ? 23.357 6.482 -9.061 1.00 87.44 604 GLN A C 1
ATOM 4727 O O . GLN A 1 604 ? 23.316 7.318 -9.960 1.00 87.44 604 GLN A O 1
ATOM 4732 N N . THR A 1 605 ? 22.339 5.653 -8.803 1.00 86.38 605 THR A N 1
ATOM 4733 C CA . THR A 1 605 ? 21.145 5.521 -9.665 1.00 86.38 605 THR A CA 1
ATOM 4734 C C . THR A 1 605 ? 20.055 6.555 -9.355 1.00 86.38 605 THR A C 1
ATOM 4736 O O . THR A 1 605 ? 19.423 7.081 -10.268 1.00 86.38 605 THR A O 1
ATOM 4739 N N . PHE A 1 606 ? 19.830 6.859 -8.073 1.00 84.94 606 PHE A N 1
ATOM 4740 C CA . PHE A 1 606 ? 18.750 7.733 -7.589 1.00 84.94 606 PHE A CA 1
ATOM 4741 C C . PHE A 1 606 ? 19.262 8.964 -6.818 1.00 84.94 606 PHE A C 1
ATOM 4743 O O . PHE A 1 606 ? 18.462 9.766 -6.350 1.00 84.94 606 PHE A O 1
ATOM 4750 N N . GLY A 1 607 ? 20.580 9.120 -6.641 1.00 87.38 607 GLY A N 1
ATOM 4751 C CA . GLY A 1 607 ? 21.173 10.220 -5.868 1.00 87.38 607 GLY A CA 1
ATOM 4752 C C . GLY A 1 607 ? 21.121 10.049 -4.342 1.00 87.38 607 GLY A C 1
ATOM 4753 O O . GLY A 1 607 ? 21.593 10.928 -3.623 1.00 87.38 607 GLY A O 1
ATOM 4754 N N . SER A 1 608 ? 20.581 8.936 -3.831 1.00 86.31 608 SER A N 1
ATOM 4755 C CA . SER A 1 608 ? 20.326 8.719 -2.400 1.00 86.31 608 SER A CA 1
ATOM 4756 C C . SER A 1 608 ? 20.695 7.305 -1.943 1.00 86.31 608 SER A C 1
ATOM 4758 O O . SER A 1 608 ? 20.463 6.333 -2.652 1.00 86.31 608 SER A O 1
ATOM 4760 N N . GLU A 1 609 ? 21.202 7.178 -0.712 1.00 91.88 609 GLU A N 1
ATOM 4761 C CA . GLU A 1 609 ? 21.443 5.884 -0.042 1.00 91.88 609 GLU A CA 1
ATOM 4762 C C . GLU A 1 609 ? 20.138 5.102 0.220 1.00 91.88 609 GLU A C 1
ATOM 4764 O O . GLU A 1 609 ? 20.164 3.904 0.504 1.00 91.88 609 GLU A O 1
ATOM 4769 N N . MET A 1 610 ? 18.988 5.786 0.170 1.00 89.94 610 MET A N 1
ATOM 4770 C CA . MET A 1 610 ? 17.659 5.199 0.335 1.00 89.94 610 MET A CA 1
ATOM 4771 C C . MET A 1 610 ? 16.676 5.789 -0.680 1.00 89.94 610 MET A C 1
ATOM 4773 O O . MET A 1 610 ? 16.594 7.010 -0.811 1.00 89.94 610 MET A O 1
ATOM 4777 N N . VAL A 1 611 ? 15.908 4.940 -1.361 1.00 86.69 611 VAL A N 1
ATOM 4778 C CA . VAL A 1 611 ? 14.944 5.344 -2.403 1.00 86.69 611 VAL A CA 1
ATOM 4779 C C . VAL A 1 611 ? 13.507 5.005 -1.976 1.00 86.69 611 VAL A C 1
ATOM 4781 O O . VAL A 1 611 ? 13.300 3.895 -1.472 1.00 86.69 611 VAL A O 1
ATOM 4784 N N . PRO A 1 612 ? 12.510 5.893 -2.155 1.00 83.00 612 PRO A N 1
ATOM 4785 C CA . PRO A 1 612 ? 11.099 5.543 -1.985 1.00 83.00 612 PRO A CA 1
ATOM 4786 C C . PRO A 1 612 ? 10.697 4.378 -2.899 1.00 83.00 612 PRO A C 1
ATOM 4788 O O . PRO A 1 612 ? 11.143 4.294 -4.042 1.00 83.00 612 PRO A O 1
ATOM 4791 N N . VAL A 1 613 ? 9.828 3.468 -2.444 1.00 84.06 613 VAL A N 1
ATOM 4792 C CA . VAL A 1 613 ? 9.428 2.299 -3.263 1.00 84.06 613 VAL A CA 1
ATOM 4793 C C . VAL A 1 613 ? 8.661 2.714 -4.532 1.00 84.06 613 VAL A C 1
ATOM 4795 O O . VAL A 1 613 ? 8.698 2.000 -5.534 1.00 84.06 613 VAL A O 1
ATOM 4798 N N . GLY A 1 614 ? 8.030 3.894 -4.525 1.00 75.81 614 GLY A N 1
ATOM 4799 C CA . GLY A 1 614 ? 7.371 4.483 -5.697 1.00 75.81 614 GLY A CA 1
ATOM 4800 C C . GLY A 1 614 ? 8.333 4.993 -6.775 1.00 75.81 614 GLY A C 1
ATOM 4801 O O . GLY A 1 614 ? 7.960 5.028 -7.944 1.00 75.81 614 GLY A O 1
ATOM 4802 N N . ASP A 1 615 ? 9.576 5.312 -6.407 1.00 78.12 615 ASP A N 1
ATOM 4803 C CA . ASP A 1 615 ? 10.537 6.019 -7.268 1.00 78.12 615 ASP A CA 1
ATOM 4804 C C . ASP A 1 615 ? 11.495 5.083 -8.009 1.00 78.12 615 ASP A C 1
ATOM 4806 O O . ASP A 1 615 ? 12.262 5.508 -8.877 1.00 78.12 615 ASP A O 1
ATOM 4810 N N . ILE A 1 616 ? 11.443 3.787 -7.687 1.00 80.06 616 ILE A N 1
ATOM 4811 C CA . ILE A 1 616 ? 12.312 2.754 -8.260 1.00 80.06 616 ILE A CA 1
ATOM 4812 C C . ILE A 1 616 ? 12.176 2.690 -9.789 1.00 80.06 616 ILE A C 1
ATOM 4814 O O . ILE A 1 616 ? 13.158 2.417 -10.481 1.00 80.06 616 ILE A O 1
ATOM 4818 N N . LEU A 1 617 ? 10.988 2.981 -10.329 1.00 67.44 617 LEU A N 1
ATOM 4819 C CA . LEU A 1 617 ? 10.753 3.132 -11.764 1.00 67.44 617 LEU A CA 1
ATOM 4820 C C . LEU A 1 617 ? 10.057 4.464 -12.074 1.00 67.44 617 LEU A C 1
ATOM 4822 O O . LEU A 1 617 ? 9.235 4.924 -11.285 1.00 67.44 617 LEU A O 1
ATOM 4826 N N . PRO A 1 618 ? 10.345 5.080 -13.236 1.00 59.22 618 PRO A N 1
ATOM 4827 C CA . PRO A 1 618 ? 9.788 6.376 -13.587 1.00 59.22 618 PRO A CA 1
ATOM 4828 C C . PRO A 1 618 ? 8.259 6.323 -13.695 1.00 59.22 618 PRO A C 1
ATOM 4830 O O . PRO A 1 618 ? 7.687 5.536 -14.453 1.00 59.22 618 PRO A O 1
ATOM 4833 N N . LYS A 1 619 ? 7.625 7.248 -12.967 1.00 52.50 619 LYS A N 1
ATOM 4834 C CA . LYS A 1 619 ? 6.182 7.386 -12.688 1.00 52.50 619 LYS A CA 1
ATOM 4835 C C . LYS A 1 619 ? 5.250 7.340 -13.915 1.00 52.50 619 LYS A C 1
ATOM 4837 O O . LYS A 1 619 ? 4.058 7.100 -13.765 1.00 52.50 619 LYS A O 1
ATOM 4842 N N . TRP A 1 620 ? 5.786 7.531 -15.126 1.00 55.41 620 TRP A N 1
ATOM 4843 C CA . TRP A 1 620 ? 5.041 7.536 -16.389 1.00 55.41 620 TRP A CA 1
ATOM 4844 C C . TRP A 1 620 ? 5.803 6.845 -17.538 1.00 55.41 620 TRP A C 1
ATOM 4846 O O . TRP A 1 620 ? 6.381 7.505 -18.399 1.00 55.41 620 TRP A O 1
ATOM 4856 N N . GLN A 1 621 ? 5.752 5.509 -17.605 1.00 56.28 621 GLN A N 1
ATOM 4857 C CA . GLN A 1 621 ? 5.052 4.765 -18.684 1.00 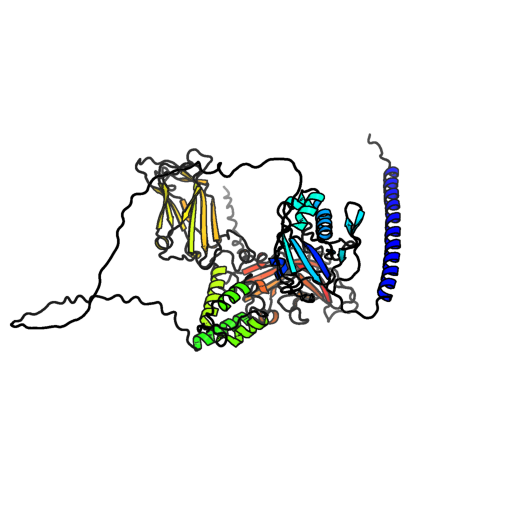56.28 621 GLN A CA 1
ATOM 4858 C C . GLN A 1 621 ? 5.598 3.342 -18.900 1.00 56.28 621 GLN A C 1
ATOM 4860 O O . GLN A 1 621 ? 4.795 2.417 -19.017 1.00 56.28 621 GLN A O 1
ATOM 4865 N N . LEU A 1 622 ? 6.923 3.158 -19.006 1.00 64.69 622 LEU A N 1
ATOM 4866 C CA . LEU A 1 622 ? 7.508 1.934 -19.580 1.00 64.69 622 LEU A CA 1
ATOM 4867 C C . LEU A 1 622 ? 8.708 1.375 -18.805 1.00 64.69 622 LEU A C 1
ATOM 4869 O O . LEU A 1 622 ? 9.716 2.059 -18.642 1.00 64.69 622 LEU A O 1
ATOM 4873 N N . PHE A 1 623 ? 8.633 0.089 -18.465 1.00 84.31 623 PHE A N 1
ATOM 4874 C CA . PHE A 1 623 ? 9.793 -0.763 -18.212 1.00 84.31 623 PHE A CA 1
ATOM 4875 C C . PHE A 1 623 ? 10.485 -1.079 -19.547 1.00 84.31 623 PHE A C 1
ATOM 4877 O O . PHE A 1 623 ? 9.814 -1.447 -20.517 1.00 84.31 623 PHE A O 1
ATOM 4884 N N . ARG A 1 624 ? 11.814 -0.936 -19.614 1.00 92.00 624 ARG A N 1
ATOM 4885 C CA . ARG A 1 624 ? 12.592 -1.117 -20.851 1.00 92.00 624 ARG A CA 1
ATOM 4886 C C . ARG A 1 624 ? 13.900 -1.852 -20.602 1.00 92.00 624 ARG A C 1
ATOM 4888 O O . ARG A 1 624 ? 14.631 -1.508 -19.672 1.00 92.00 624 ARG A O 1
ATOM 4895 N N . LEU A 1 625 ? 14.218 -2.786 -21.496 1.00 94.94 625 LEU A N 1
ATOM 4896 C CA . LEU A 1 625 ? 15.543 -3.394 -21.603 1.00 94.94 625 LEU A CA 1
ATOM 4897 C C . LEU A 1 625 ? 16.178 -3.054 -22.951 1.00 94.94 625 LEU A C 1
ATOM 4899 O O . LEU A 1 625 ? 15.497 -2.990 -23.979 1.00 94.94 625 LEU A O 1
ATOM 4903 N N . TYR A 1 626 ? 17.496 -2.888 -22.936 1.00 95.38 626 TYR A N 1
ATOM 4904 C CA . TYR A 1 626 ? 18.315 -2.604 -24.109 1.00 95.38 626 TYR A CA 1
ATOM 4905 C C . TYR A 1 626 ? 19.404 -3.658 -24.252 1.00 95.38 626 TYR A C 1
ATOM 49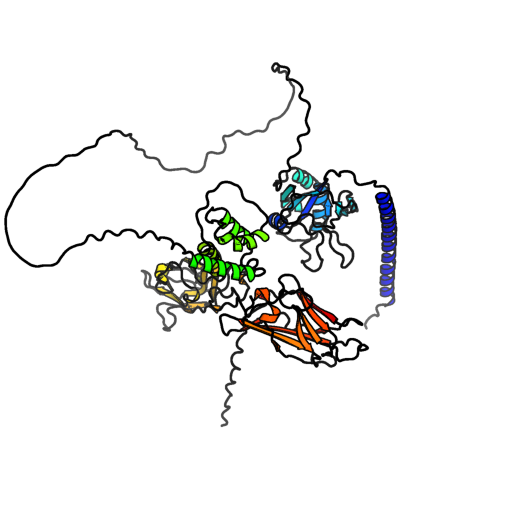07 O O . TYR A 1 626 ? 19.991 -4.091 -23.261 1.00 95.38 626 TYR A O 1
ATOM 4915 N N . SER A 1 627 ? 19.694 -4.013 -25.496 1.00 95.81 627 SER A N 1
ATOM 4916 C CA . SER A 1 627 ? 20.808 -4.873 -25.889 1.00 95.81 627 SER A CA 1
ATOM 4917 C C . SER A 1 627 ? 21.828 -3.984 -26.601 1.00 95.81 627 SER A C 1
ATOM 4919 O O . SER A 1 627 ? 21.439 -3.138 -27.412 1.00 95.81 627 SER A O 1
ATOM 4921 N N . ALA A 1 628 ? 23.110 -4.093 -26.259 1.00 93.81 628 ALA A N 1
ATOM 4922 C CA . ALA A 1 628 ? 24.168 -3.231 -26.788 1.00 93.81 628 ALA A CA 1
ATOM 4923 C C . ALA A 1 628 ? 25.476 -3.995 -27.002 1.00 93.81 628 ALA A C 1
ATOM 4925 O O . ALA A 1 628 ? 25.812 -4.877 -26.217 1.00 93.81 628 ALA A O 1
ATOM 4926 N N . LEU A 1 629 ? 26.247 -3.624 -28.026 1.00 91.88 629 LEU A N 1
ATOM 4927 C CA . LEU A 1 629 ? 27.503 -4.298 -28.348 1.00 91.88 629 LEU A CA 1
ATOM 4928 C C . LEU A 1 629 ? 28.493 -4.270 -27.176 1.00 91.88 629 LEU A C 1
ATOM 4930 O O . LEU A 1 629 ? 28.780 -3.223 -26.582 1.00 91.88 629 LEU A O 1
ATOM 4934 N N . ALA A 1 630 ? 29.122 -5.415 -26.918 1.00 87.75 630 ALA A N 1
ATOM 4935 C CA . ALA A 1 630 ? 30.411 -5.418 -26.252 1.00 87.75 630 ALA A CA 1
ATOM 4936 C C . ALA A 1 630 ? 31.428 -4.709 -27.166 1.00 87.75 630 ALA A C 1
ATOM 4938 O O . ALA A 1 630 ? 31.735 -5.190 -28.252 1.00 87.75 630 ALA A O 1
ATOM 4939 N N . LYS A 1 631 ? 31.953 -3.552 -26.727 1.00 68.06 631 LYS A N 1
ATOM 4940 C CA . LYS A 1 631 ? 32.946 -2.729 -27.462 1.00 68.06 631 LYS A CA 1
ATOM 4941 C C . LYS A 1 631 ? 34.205 -3.483 -27.910 1.00 68.06 631 LYS A C 1
ATOM 4943 O O . LYS A 1 631 ? 34.965 -2.973 -28.727 1.00 68.06 631 LYS A O 1
ATOM 4948 N N . ASP A 1 632 ? 34.417 -4.642 -27.313 1.00 69.38 632 ASP A N 1
ATOM 4949 C CA . ASP A 1 632 ? 35.608 -5.470 -27.382 1.00 69.38 632 ASP A CA 1
ATOM 4950 C C . ASP A 1 632 ? 35.463 -6.566 -28.470 1.00 69.38 632 ASP A C 1
ATOM 4952 O O . ASP A 1 632 ? 36.425 -7.265 -28.785 1.00 69.38 632 ASP A O 1
ATOM 4956 N N . GLU A 1 633 ? 34.270 -6.690 -29.072 1.00 61.97 633 GLU A N 1
ATOM 4957 C CA . GLU A 1 633 ? 33.922 -7.666 -30.110 1.00 61.97 633 GLU A CA 1
ATOM 4958 C C . GLU A 1 633 ? 33.698 -7.020 -31.494 1.00 61.97 633 GLU A C 1
ATOM 4960 O O . GLU A 1 633 ? 33.586 -5.803 -31.651 1.00 61.97 633 GLU A O 1
ATOM 4965 N N . TRP A 1 634 ? 33.697 -7.844 -32.547 1.00 60.31 634 TRP A N 1
ATOM 4966 C CA . TRP A 1 634 ? 33.811 -7.376 -33.933 1.00 60.31 634 TRP A CA 1
ATOM 4967 C C . TRP A 1 634 ? 32.550 -6.643 -34.416 1.00 60.31 634 TRP A C 1
ATOM 4969 O O . TRP A 1 634 ? 31.444 -7.178 -34.350 1.00 60.31 634 TRP A O 1
ATOM 4979 N N . ARG A 1 635 ? 32.725 -5.451 -35.005 1.00 57.16 635 ARG A N 1
ATOM 4980 C CA . ARG A 1 635 ? 31.630 -4.613 -35.541 1.00 57.16 635 ARG A CA 1
ATOM 4981 C C . ARG A 1 635 ? 30.813 -5.244 -36.675 1.00 57.16 635 ARG A C 1
ATOM 4983 O O . ARG A 1 635 ? 29.674 -4.843 -36.877 1.00 57.16 635 ARG A O 1
ATOM 4990 N N . ASP A 1 636 ? 31.357 -6.243 -37.367 1.00 62.91 636 ASP A N 1
ATOM 4991 C CA . ASP A 1 636 ? 30.641 -7.008 -38.401 1.00 62.91 636 ASP A CA 1
ATOM 4992 C C . ASP A 1 636 ? 29.741 -8.124 -37.822 1.00 62.91 636 ASP A C 1
ATOM 4994 O O . ASP A 1 636 ? 29.135 -8.901 -38.569 1.00 62.91 636 ASP A O 1
ATOM 4998 N N . SER A 1 637 ? 29.638 -8.229 -36.490 1.00 65.25 637 SER A N 1
ATOM 4999 C CA . SER A 1 637 ? 28.734 -9.167 -35.821 1.00 65.25 637 SER A CA 1
ATOM 5000 C C . SER A 1 637 ? 27.270 -8.844 -36.137 1.00 65.25 637 SER A C 1
ATOM 5002 O O . SER A 1 637 ? 26.707 -7.814 -35.760 1.00 65.25 637 SER A O 1
ATOM 5004 N N . LYS A 1 638 ? 26.613 -9.775 -36.837 1.00 87.31 638 LYS A N 1
ATOM 5005 C CA . LYS A 1 638 ? 25.153 -9.765 -36.974 1.00 87.31 638 LYS A CA 1
ATOM 5006 C C . LYS A 1 638 ? 24.548 -9.926 -35.573 1.00 87.31 638 LYS A C 1
ATOM 5008 O O . LYS A 1 638 ? 24.987 -10.836 -34.872 1.00 87.31 638 LYS A O 1
ATOM 5013 N N . PRO A 1 639 ? 23.551 -9.113 -35.179 1.00 90.38 639 PRO A N 1
ATOM 5014 C CA . PRO A 1 639 ? 22.933 -9.240 -33.865 1.00 90.38 639 PRO A CA 1
ATOM 5015 C C . PRO A 1 639 ? 22.308 -10.628 -33.709 1.00 90.38 639 PRO A C 1
ATOM 5017 O O . PRO A 1 639 ? 21.609 -11.118 -34.610 1.00 90.38 639 PRO A O 1
ATOM 5020 N N . ASP A 1 640 ? 22.592 -11.257 -32.575 1.00 93.00 640 ASP A N 1
ATOM 5021 C CA . ASP A 1 640 ? 22.073 -12.567 -32.216 1.00 93.00 640 ASP A CA 1
ATOM 5022 C C . ASP A 1 640 ? 20.614 -12.489 -31.733 1.00 93.00 640 ASP A C 1
ATOM 5024 O O . ASP A 1 640 ? 20.024 -11.418 -31.578 1.00 93.00 640 ASP A O 1
ATOM 5028 N N . GLU A 1 641 ? 19.987 -13.655 -31.602 1.00 95.94 641 GLU A N 1
ATOM 5029 C CA . GLU A 1 641 ? 18.670 -13.803 -30.984 1.00 95.94 641 GLU A CA 1
ATOM 5030 C C . GLU A 1 641 ? 18.850 -14.500 -29.648 1.00 95.94 641 GLU A C 1
ATOM 5032 O O . GLU A 1 641 ? 19.511 -15.536 -29.586 1.00 95.94 641 GLU A O 1
ATOM 5037 N N . TRP A 1 642 ? 18.223 -13.947 -28.614 1.00 97.44 642 TRP A N 1
ATOM 5038 C CA . TRP A 1 642 ? 18.235 -14.480 -27.259 1.00 97.44 642 TRP A CA 1
ATOM 5039 C C . TRP A 1 642 ? 16.827 -14.476 -26.658 1.00 97.44 642 TRP A C 1
ATOM 5041 O O . TRP A 1 642 ? 15.883 -13.959 -27.258 1.00 97.44 642 TRP A O 1
ATOM 5051 N N . ILE A 1 643 ? 16.652 -15.103 -25.495 1.00 98.00 643 ILE A N 1
ATOM 5052 C CA . ILE A 1 643 ? 15.343 -15.283 -24.855 1.00 98.00 643 ILE A CA 1
ATOM 5053 C C . ILE A 1 643 ? 15.351 -14.634 -23.473 1.00 98.00 643 ILE A C 1
ATOM 5055 O O . ILE A 1 643 ? 16.083 -15.057 -22.576 1.00 98.00 643 ILE A O 1
ATOM 5059 N N . LEU A 1 644 ? 14.486 -13.641 -23.288 1.00 97.94 644 LEU A N 1
ATOM 5060 C CA . LEU A 1 644 ? 14.174 -13.043 -21.999 1.00 97.94 644 LEU A CA 1
ATOM 5061 C C . LEU A 1 644 ? 13.167 -13.943 -21.276 1.00 97.94 644 LEU A C 1
ATOM 5063 O O . LEU A 1 644 ? 11.961 -13.832 -21.480 1.00 97.94 644 LEU A O 1
ATOM 5067 N N . ALA A 1 645 ? 13.661 -14.847 -20.430 1.00 98.06 645 ALA A N 1
ATOM 5068 C CA . ALA A 1 645 ? 12.805 -15.757 -19.669 1.00 98.06 645 ALA A CA 1
ATOM 5069 C C . ALA A 1 645 ? 12.057 -15.041 -18.533 1.00 98.06 645 ALA A C 1
ATOM 5071 O O . ALA A 1 645 ? 10.983 -15.479 -18.135 1.00 98.06 645 ALA A O 1
ATOM 5072 N N . GLY A 1 646 ? 12.590 -13.931 -18.014 1.00 97.62 646 GLY A N 1
ATOM 5073 C CA . GLY A 1 646 ? 11.919 -13.112 -17.003 1.00 97.62 646 GLY A CA 1
ATOM 5074 C C . GLY A 1 646 ? 12.856 -12.165 -16.254 1.00 97.62 646 GLY A C 1
ATOM 5075 O O . GLY A 1 646 ? 14.065 -12.143 -16.481 1.00 97.62 646 GLY A O 1
ATOM 5076 N N . LEU A 1 647 ? 12.298 -11.386 -15.332 1.00 96.69 647 LEU A N 1
ATOM 5077 C CA . LEU A 1 647 ? 13.021 -10.450 -14.479 1.00 96.69 647 LEU A CA 1
ATOM 5078 C C . LEU A 1 647 ? 12.269 -10.209 -13.157 1.00 96.69 647 LEU A C 1
ATOM 5080 O O . LEU A 1 647 ? 11.042 -10.250 -13.099 1.00 96.69 647 LEU A O 1
ATOM 5084 N N . THR A 1 648 ? 12.997 -9.977 -12.066 1.00 96.62 648 THR A N 1
ATOM 5085 C CA . THR A 1 648 ? 12.421 -9.788 -10.723 1.00 96.62 648 THR A CA 1
ATOM 5086 C C . THR A 1 648 ? 13.200 -8.731 -9.953 1.00 96.62 648 THR A C 1
ATOM 5088 O O . THR A 1 648 ? 14.430 -8.784 -9.920 1.00 96.62 648 THR A O 1
ATOM 5091 N N . LEU A 1 649 ? 12.501 -7.795 -9.308 1.00 96.00 649 LEU A N 1
ATOM 5092 C CA . LEU A 1 649 ? 13.114 -6.810 -8.412 1.00 96.00 649 LEU A CA 1
ATOM 5093 C C . LEU A 1 649 ? 12.955 -7.266 -6.962 1.00 96.00 649 LEU A C 1
ATOM 5095 O O . LEU A 1 649 ? 11.922 -7.820 -6.586 1.00 96.00 649 LEU A O 1
ATOM 5099 N N . ARG A 1 650 ? 13.977 -7.023 -6.142 1.00 96.62 650 ARG A N 1
ATOM 5100 C CA . ARG A 1 650 ? 14.040 -7.458 -4.745 1.00 96.62 650 ARG A CA 1
ATOM 5101 C C . ARG A 1 650 ? 14.671 -6.365 -3.889 1.00 96.62 650 ARG A C 1
ATOM 5103 O O . ARG A 1 650 ? 15.843 -6.048 -4.052 1.00 96.62 650 ARG A O 1
ATOM 5110 N N . GLY A 1 651 ? 13.881 -5.763 -3.009 1.00 95.38 651 GLY A N 1
ATOM 5111 C CA . GLY A 1 651 ? 14.256 -4.594 -2.220 1.00 95.38 651 GLY A CA 1
ATOM 5112 C C . GLY A 1 651 ? 14.312 -4.880 -0.725 1.00 95.38 651 GLY A C 1
ATOM 5113 O O . GLY A 1 651 ? 13.377 -5.451 -0.176 1.00 95.38 651 GLY A O 1
ATOM 5114 N N . THR A 1 652 ? 15.364 -4.440 -0.037 1.00 95.19 652 THR A N 1
ATOM 5115 C CA . THR A 1 652 ? 15.434 -4.489 1.433 1.00 95.19 652 THR A CA 1
ATOM 5116 C C . THR A 1 652 ? 14.976 -3.152 2.000 1.00 95.19 652 THR A C 1
ATOM 5118 O O . THR A 1 652 ? 15.601 -2.123 1.729 1.00 95.19 652 THR A O 1
ATOM 5121 N N . CYS A 1 653 ? 13.912 -3.152 2.805 1.00 92.31 653 CYS A N 1
ATOM 5122 C CA . CYS A 1 653 ? 13.313 -1.923 3.331 1.00 92.31 653 CYS A CA 1
ATOM 5123 C C . CYS A 1 653 ? 14.286 -1.166 4.246 1.00 92.31 653 CYS A C 1
ATOM 5125 O O . CYS A 1 653 ? 15.052 -1.783 4.988 1.00 92.31 653 CYS A O 1
ATOM 5127 N N . ALA A 1 654 ? 14.256 0.165 4.255 1.00 87.75 654 ALA A N 1
ATOM 5128 C CA . ALA A 1 654 ? 15.118 0.980 5.111 1.00 87.75 654 ALA A CA 1
ATOM 5129 C C . ALA A 1 654 ? 14.848 0.716 6.604 1.00 87.75 654 ALA A C 1
ATOM 5131 O O . ALA A 1 654 ? 15.774 0.410 7.358 1.00 87.75 654 ALA A O 1
ATOM 5132 N N . GLN A 1 655 ? 13.573 0.716 6.994 1.00 79.94 655 GLN A N 1
ATOM 5133 C CA . GLN A 1 655 ? 13.095 0.669 8.379 1.00 79.94 655 GLN A CA 1
ATOM 5134 C C . GLN A 1 655 ? 13.188 -0.716 9.049 1.00 79.94 655 GLN A C 1
ATOM 5136 O O . GLN A 1 655 ? 13.042 -0.816 10.262 1.00 79.94 655 GLN A O 1
ATOM 5141 N N . SER A 1 656 ? 13.426 -1.799 8.299 1.00 83.88 656 SER A N 1
ATOM 5142 C CA . SER A 1 656 ? 13.463 -3.162 8.856 1.00 83.88 656 SER A CA 1
ATOM 5143 C C . SER A 1 656 ? 14.493 -4.063 8.160 1.00 83.88 656 SER A C 1
ATOM 5145 O O . SER A 1 656 ? 15.234 -3.625 7.284 1.00 83.88 656 SER A O 1
ATOM 5147 N N . SER A 1 657 ? 14.581 -5.334 8.553 1.00 89.06 657 SER A N 1
ATOM 5148 C CA . SER A 1 657 ? 15.344 -6.370 7.834 1.00 89.06 657 SER A CA 1
ATOM 5149 C C . SER A 1 657 ? 14.478 -7.197 6.872 1.00 89.06 657 SER A C 1
ATOM 5151 O O . SER A 1 657 ? 14.923 -8.235 6.383 1.00 89.06 657 SER A O 1
ATOM 5153 N N . ARG A 1 658 ? 13.232 -6.772 6.611 1.00 88.38 658 ARG A N 1
ATOM 5154 C CA . ARG A 1 658 ? 12.327 -7.444 5.671 1.00 88.38 658 ARG A CA 1
ATOM 5155 C C . ARG A 1 658 ? 12.664 -7.070 4.225 1.00 88.38 658 ARG A C 1
ATOM 5157 O O . ARG A 1 658 ? 13.082 -5.947 3.936 1.00 88.38 658 ARG A O 1
ATOM 5164 N N . THR A 1 659 ? 12.400 -8.015 3.332 1.00 92.50 659 THR A N 1
ATOM 5165 C CA . THR A 1 659 ? 12.528 -7.860 1.882 1.00 92.50 659 THR A CA 1
ATOM 5166 C C . THR A 1 659 ? 11.144 -7.729 1.248 1.00 92.50 659 THR A C 1
ATOM 5168 O O . THR A 1 659 ? 10.213 -8.440 1.637 1.00 92.50 659 THR A O 1
ATOM 5171 N N . VAL A 1 660 ? 11.021 -6.877 0.237 1.00 91.94 660 VAL A N 1
ATOM 5172 C CA . VAL A 1 660 ? 9.899 -6.830 -0.707 1.00 91.94 660 VAL A CA 1
ATOM 5173 C C . VAL A 1 660 ? 10.350 -7.303 -2.085 1.00 91.94 660 VAL A C 1
ATOM 5175 O O . VAL A 1 660 ? 11.514 -7.154 -2.453 1.00 91.94 660 VAL A O 1
ATOM 5178 N N . VAL A 1 661 ? 9.439 -7.888 -2.851 1.00 94.19 661 VAL A N 1
ATOM 5179 C CA . VAL A 1 661 ? 9.691 -8.436 -4.186 1.00 94.19 661 VAL A CA 1
ATOM 5180 C C . VAL A 1 661 ? 8.636 -7.908 -5.147 1.00 94.19 661 VAL A C 1
ATOM 5182 O O . VAL A 1 661 ? 7.462 -7.869 -4.790 1.00 94.19 661 VAL A O 1
ATOM 5185 N N . ALA A 1 662 ? 9.050 -7.543 -6.359 1.00 93.12 662 ALA A N 1
ATOM 5186 C CA . ALA A 1 662 ? 8.155 -7.348 -7.492 1.00 93.12 662 ALA A CA 1
ATOM 5187 C C . ALA A 1 662 ? 8.489 -8.368 -8.588 1.00 93.12 662 ALA A C 1
ATOM 5189 O O . ALA A 1 662 ? 9.540 -8.303 -9.234 1.00 93.12 662 ALA A O 1
ATOM 5190 N N . ASP A 1 663 ? 7.589 -9.334 -8.765 1.00 95.06 663 ASP A N 1
ATOM 5191 C CA . ASP A 1 663 ? 7.721 -10.518 -9.622 1.00 95.06 663 ASP A CA 1
ATOM 5192 C C . ASP A 1 663 ? 6.718 -10.544 -10.789 1.00 95.06 663 ASP A C 1
ATOM 5194 O O . ASP A 1 663 ? 6.654 -11.529 -11.521 1.00 95.06 663 ASP A O 1
ATOM 5198 N N . LYS A 1 664 ? 6.019 -9.426 -11.042 1.00 93.12 664 LYS A N 1
ATOM 5199 C CA . LYS A 1 664 ? 5.154 -9.167 -12.216 1.00 93.12 664 LYS A CA 1
ATOM 5200 C C . LYS A 1 664 ? 5.743 -9.652 -13.549 1.00 93.12 664 LYS A C 1
ATOM 5202 O O . LYS A 1 664 ? 5.007 -10.081 -14.431 1.00 93.12 664 LYS A O 1
ATOM 5207 N N . TYR A 1 665 ? 7.068 -9.570 -13.684 1.00 95.62 665 TYR A N 1
ATOM 5208 C CA . TYR A 1 665 ? 7.830 -9.942 -14.877 1.00 95.62 665 TYR A CA 1
ATOM 5209 C C . TYR A 1 665 ? 8.686 -11.205 -14.699 1.00 95.62 665 TYR A C 1
ATOM 5211 O O . TYR A 1 665 ? 9.528 -11.495 -15.544 1.00 95.62 665 TYR A O 1
ATOM 5219 N N . ALA A 1 666 ? 8.492 -11.986 -13.630 1.00 96.25 666 ALA A N 1
ATOM 5220 C CA . ALA A 1 666 ? 9.345 -13.135 -13.312 1.00 96.25 666 ALA A CA 1
ATOM 5221 C C . ALA A 1 666 ? 9.306 -14.252 -14.368 1.00 96.25 666 ALA A C 1
ATOM 5223 O O . ALA A 1 666 ? 10.259 -15.030 -14.433 1.00 96.25 666 ALA A O 1
ATOM 5224 N N . THR A 1 667 ? 8.268 -14.286 -15.207 1.00 96.50 667 THR A N 1
ATOM 5225 C CA . THR A 1 667 ? 8.175 -15.099 -16.426 1.00 96.50 667 THR A CA 1
ATOM 5226 C C . THR A 1 667 ? 7.724 -14.203 -17.583 1.00 96.50 667 THR A C 1
ATOM 5228 O O . THR A 1 667 ? 6.705 -13.525 -17.459 1.00 96.50 667 THR A O 1
ATOM 5231 N N . ILE A 1 668 ? 8.476 -14.190 -18.687 1.00 96.31 668 ILE A N 1
ATOM 5232 C CA . ILE A 1 668 ? 8.184 -13.421 -19.914 1.00 96.31 668 ILE A CA 1
ATOM 5233 C C . ILE A 1 668 ? 8.247 -14.337 -21.148 1.00 96.31 668 ILE A C 1
ATOM 5235 O O . ILE A 1 668 ? 7.305 -14.367 -21.933 1.00 96.31 668 ILE A O 1
ATOM 5239 N N . ASP A 1 669 ? 9.342 -15.092 -21.290 1.00 96.31 669 ASP A N 1
ATOM 5240 C CA . ASP A 1 669 ? 9.634 -16.020 -22.396 1.00 96.31 669 ASP A CA 1
ATOM 5241 C C . ASP A 1 669 ? 9.559 -15.395 -23.813 1.00 96.31 669 ASP A C 1
ATOM 5243 O O . ASP A 1 669 ? 9.134 -16.030 -24.781 1.00 96.31 669 ASP A O 1
ATOM 5247 N N . GLU A 1 670 ? 10.025 -14.148 -23.955 1.00 97.44 670 GLU A N 1
ATOM 5248 C CA . GLU A 1 670 ? 10.042 -13.404 -25.227 1.00 97.44 670 GLU A CA 1
ATOM 5249 C C . GLU A 1 670 ? 11.416 -13.448 -25.920 1.00 97.44 670 GLU A C 1
ATOM 5251 O O . GLU A 1 670 ? 12.467 -13.462 -25.275 1.00 97.44 670 GLU A O 1
ATOM 5256 N N . LYS A 1 671 ? 11.421 -13.448 -27.260 1.00 97.44 671 LYS A N 1
ATOM 5257 C CA . LYS A 1 671 ? 12.643 -13.364 -28.072 1.00 97.44 671 LYS A CA 1
ATOM 5258 C C . LYS A 1 671 ? 13.116 -11.918 -28.223 1.00 97.44 671 LYS A C 1
ATOM 5260 O O . LYS A 1 671 ? 12.442 -11.114 -28.857 1.00 97.44 671 LYS A O 1
ATOM 5265 N N . CYS A 1 672 ? 14.318 -11.633 -27.738 1.00 97.31 672 CYS A N 1
ATOM 5266 C CA . CYS A 1 672 ? 14.995 -10.348 -27.881 1.00 97.31 672 CYS A CA 1
ATOM 5267 C C . CYS A 1 672 ? 16.064 -10.405 -28.987 1.00 97.31 672 CYS A C 1
ATOM 5269 O O . CYS A 1 672 ? 16.690 -11.444 -29.217 1.00 97.31 672 CYS A O 1
ATOM 5271 N N . LYS A 1 673 ? 16.268 -9.279 -29.682 1.00 96.19 673 LYS A N 1
ATOM 5272 C CA . LYS A 1 673 ? 17.271 -9.109 -30.745 1.00 96.19 673 LYS A CA 1
ATOM 5273 C C . LYS A 1 673 ? 17.605 -7.630 -30.926 1.00 96.19 673 LYS A C 1
ATOM 5275 O O . LYS A 1 673 ? 16.688 -6.824 -31.060 1.00 96.19 673 LYS A O 1
ATOM 5280 N N . ARG A 1 674 ? 18.893 -7.278 -30.982 1.00 94.25 674 ARG A N 1
ATOM 5281 C CA . ARG A 1 674 ? 19.335 -5.907 -31.296 1.00 94.25 674 ARG A CA 1
ATOM 5282 C C . ARG A 1 674 ? 19.101 -5.561 -32.772 1.00 94.25 674 ARG A C 1
ATOM 5284 O O . ARG A 1 674 ? 19.212 -6.426 -33.644 1.00 94.25 674 ARG A O 1
ATOM 5291 N N . SER A 1 675 ? 18.814 -4.296 -33.073 1.00 92.88 675 SER A N 1
ATOM 5292 C CA . SER A 1 675 ? 18.724 -3.797 -34.452 1.00 92.88 675 SER A CA 1
ATOM 5293 C C . SER A 1 675 ? 20.012 -4.042 -35.250 1.00 92.88 675 SER A C 1
ATOM 5295 O O . SER A 1 675 ? 21.127 -3.897 -34.746 1.00 92.88 675 SER A O 1
ATOM 5297 N N . ILE A 1 676 ? 19.879 -4.359 -36.540 1.00 89.81 676 ILE A N 1
ATOM 5298 C CA . ILE A 1 676 ? 21.033 -4.544 -37.431 1.00 89.81 676 ILE A CA 1
ATOM 5299 C C . ILE A 1 676 ? 21.696 -3.185 -37.694 1.00 89.81 676 ILE A C 1
ATOM 5301 O O . ILE A 1 676 ? 21.068 -2.291 -38.251 1.00 89.81 676 ILE A O 1
ATOM 5305 N N . GLY A 1 677 ? 22.978 -3.062 -37.342 1.00 87.19 677 GLY A N 1
ATOM 5306 C CA . GLY A 1 677 ? 23.778 -1.853 -37.570 1.00 87.19 677 GLY A CA 1
ATOM 5307 C C . GLY A 1 677 ? 23.688 -0.789 -36.471 1.00 87.19 677 GLY A C 1
ATOM 5308 O O . GLY A 1 677 ? 24.363 0.231 -36.585 1.00 87.19 677 GLY A O 1
ATOM 5309 N N . GLU A 1 678 ? 22.915 -1.015 -35.404 1.00 89.06 678 GLU A N 1
ATOM 5310 C CA . GLU A 1 678 ? 22.922 -0.145 -34.222 1.00 89.06 678 GLU A CA 1
ATOM 5311 C C . GLU A 1 678 ? 23.872 -0.713 -33.150 1.00 89.06 678 GLU A C 1
ATOM 5313 O O . GLU A 1 678 ? 23.826 -1.906 -32.831 1.00 89.06 678 GLU A O 1
ATOM 5318 N N . ASP A 1 679 ? 24.718 0.148 -32.566 1.00 89.12 679 ASP A N 1
ATOM 5319 C CA . ASP A 1 679 ? 25.600 -0.209 -31.436 1.00 89.12 679 ASP A CA 1
ATOM 5320 C C . ASP A 1 679 ? 24.781 -0.549 -30.160 1.00 89.12 679 ASP A C 1
ATOM 5322 O O . ASP A 1 679 ? 25.286 -1.202 -29.248 1.00 89.12 679 ASP A O 1
ATOM 5326 N N . TRP A 1 680 ? 23.511 -0.125 -30.095 1.00 91.81 680 TRP A N 1
ATOM 5327 C CA . TRP A 1 680 ? 22.539 -0.395 -29.027 1.00 91.81 680 TRP A CA 1
ATOM 5328 C C . TRP A 1 680 ? 21.107 -0.288 -29.571 1.00 91.81 680 TRP A C 1
ATOM 5330 O O . TRP A 1 680 ? 20.852 0.559 -30.422 1.00 91.81 680 TRP A O 1
ATOM 5340 N N . SER A 1 681 ? 20.165 -1.082 -29.058 1.00 94.12 681 SER A N 1
ATOM 5341 C CA . SER A 1 681 ? 18.730 -0.873 -29.306 1.00 94.12 681 SER A CA 1
ATOM 5342 C C . SER A 1 681 ? 17.879 -1.270 -28.099 1.00 94.12 681 SER A C 1
ATOM 5344 O O . SER A 1 681 ? 18.301 -2.053 -27.247 1.00 94.12 681 SER A O 1
ATOM 5346 N N . GLU A 1 682 ? 16.661 -0.734 -28.023 1.00 95.12 682 GLU A N 1
ATOM 5347 C CA . GLU A 1 682 ? 15.618 -1.261 -27.135 1.00 95.12 682 GLU A CA 1
ATOM 5348 C C . GLU A 1 682 ? 15.205 -2.653 -27.652 1.00 95.12 682 GLU A C 1
ATOM 5350 O O . GLU A 1 682 ? 15.088 -2.838 -28.865 1.00 95.12 682 GLU A O 1
ATOM 5355 N N . VAL A 1 683 ? 15.037 -3.636 -26.761 1.00 96.50 683 VAL A N 1
ATOM 5356 C CA . VAL A 1 683 ? 14.718 -5.033 -27.139 1.00 96.50 683 VAL A CA 1
ATOM 5357 C C . VAL A 1 683 ? 13.543 -5.642 -26.381 1.00 96.50 683 VAL A C 1
ATOM 5359 O O . VAL A 1 683 ? 13.015 -6.661 -26.812 1.00 96.50 683 VAL A O 1
ATOM 5362 N N . TYR A 1 684 ? 13.111 -5.019 -25.284 1.00 96.25 684 TYR A N 1
ATOM 5363 C CA . TYR A 1 684 ? 11.882 -5.376 -24.583 1.00 96.25 684 TYR A CA 1
ATOM 5364 C C . TYR A 1 684 ? 11.249 -4.133 -23.961 1.00 96.25 684 TYR A C 1
ATOM 5366 O O . TYR A 1 684 ? 11.951 -3.261 -23.437 1.00 96.25 684 TYR A O 1
ATOM 5374 N N . ARG A 1 685 ? 9.916 -4.072 -24.007 1.00 93.50 685 ARG A N 1
ATOM 5375 C CA . ARG A 1 685 ? 9.103 -2.946 -23.543 1.00 93.50 685 ARG A CA 1
ATOM 5376 C C . ARG A 1 685 ? 7.834 -3.464 -22.872 1.00 93.50 685 ARG A C 1
ATOM 5378 O O . ARG A 1 685 ? 6.998 -4.075 -23.529 1.00 93.50 685 ARG A O 1
ATOM 5385 N N . ALA A 1 686 ? 7.649 -3.130 -21.601 1.00 90.69 686 ALA A N 1
ATOM 5386 C CA . ALA A 1 686 ? 6.429 -3.418 -20.849 1.00 90.69 686 ALA A CA 1
ATOM 5387 C C . ALA A 1 686 ? 5.952 -2.180 -20.077 1.00 90.69 686 ALA A C 1
ATOM 5389 O O . ALA A 1 686 ? 6.610 -1.143 -20.078 1.00 90.69 686 ALA A O 1
ATOM 5390 N N . HIS A 1 687 ? 4.797 -2.274 -19.419 1.00 85.75 687 HIS A N 1
ATOM 5391 C CA . HIS A 1 687 ? 4.318 -1.234 -18.505 1.00 85.75 687 HIS A CA 1
ATOM 5392 C C . HIS A 1 687 ? 5.278 -1.027 -17.317 1.00 85.75 687 HIS A C 1
ATOM 5394 O O . HIS A 1 687 ? 6.150 -1.849 -17.048 1.00 85.75 687 HIS A O 1
ATOM 5400 N N . GLY A 1 688 ? 5.123 0.074 -16.583 1.00 82.06 688 GLY A N 1
ATOM 5401 C CA . GLY A 1 688 ? 5.820 0.245 -15.307 1.00 82.06 688 GLY A CA 1
ATOM 5402 C C . GLY A 1 688 ? 5.412 -0.798 -14.252 1.00 82.06 688 GLY A C 1
ATOM 5403 O O . GLY A 1 688 ? 4.353 -1.438 -14.336 1.00 82.06 688 GLY A O 1
ATOM 5404 N N . LEU A 1 689 ? 6.241 -0.923 -13.214 1.00 81.94 689 LEU A N 1
ATOM 5405 C CA . LEU A 1 689 ? 5.770 -1.418 -11.921 1.00 81.94 689 LEU A CA 1
ATOM 5406 C C . LEU A 1 689 ? 5.053 -0.276 -11.201 1.00 81.94 689 LEU A C 1
ATOM 5408 O O . LEU A 1 689 ? 5.471 0.877 -11.262 1.00 81.94 689 LEU A O 1
ATOM 5412 N N . SER A 1 690 ? 3.985 -0.631 -10.511 1.00 75.69 690 SER A N 1
ATOM 5413 C CA . SER A 1 690 ? 3.280 0.183 -9.534 1.00 75.69 690 SER A CA 1
ATOM 5414 C C . SER A 1 690 ? 3.666 -0.271 -8.127 1.00 75.69 690 SER A C 1
ATOM 5416 O O . SER A 1 690 ? 4.228 -1.352 -7.941 1.00 75.69 690 SER A O 1
ATOM 5418 N N . LEU A 1 691 ? 3.278 0.499 -7.110 1.00 73.62 691 LEU A N 1
ATOM 5419 C CA . LEU A 1 691 ? 3.397 0.081 -5.710 1.00 73.62 691 LEU A CA 1
ATOM 5420 C C . LEU A 1 691 ? 2.644 -1.229 -5.383 1.00 73.62 691 LEU A C 1
ATOM 5422 O O . LEU A 1 691 ? 2.969 -1.869 -4.387 1.00 73.62 691 LEU A O 1
ATOM 5426 N N . GLN A 1 692 ? 1.674 -1.617 -6.221 1.00 72.44 692 GLN A N 1
ATOM 5427 C CA . GLN A 1 692 ? 0.818 -2.804 -6.080 1.00 72.44 692 GLN A CA 1
ATOM 5428 C C . GLN A 1 692 ? 1.489 -4.087 -6.591 1.00 72.44 692 GLN A C 1
ATOM 5430 O O . GLN A 1 692 ? 1.107 -5.190 -6.212 1.00 72.44 692 GLN A O 1
ATOM 5435 N N . ASP A 1 693 ? 2.496 -3.946 -7.459 1.00 83.94 693 ASP A N 1
ATOM 5436 C CA . ASP A 1 693 ? 3.269 -5.070 -7.996 1.00 83.94 693 ASP A CA 1
ATOM 5437 C C . ASP A 1 693 ? 4.342 -5.563 -7.008 1.00 83.94 693 ASP A C 1
ATOM 5439 O O . ASP A 1 693 ? 4.954 -6.608 -7.229 1.00 83.94 693 ASP A O 1
ATOM 5443 N N . TRP A 1 694 ? 4.573 -4.815 -5.924 1.00 87.25 694 TRP A N 1
ATOM 5444 C CA . TRP A 1 694 ? 5.450 -5.192 -4.821 1.00 87.25 694 TRP A CA 1
ATOM 5445 C C . TRP A 1 694 ? 4.672 -5.944 -3.738 1.00 87.25 694 TRP A C 1
ATOM 5447 O O . TRP A 1 694 ? 3.561 -5.571 -3.372 1.00 87.25 694 TRP A O 1
ATOM 5457 N N . HIS A 1 695 ? 5.292 -6.962 -3.148 1.00 86.81 695 HIS A N 1
ATOM 5458 C CA . HIS A 1 695 ? 4.747 -7.690 -2.005 1.00 86.81 695 HIS A CA 1
ATOM 5459 C C . HIS A 1 695 ? 5.858 -8.135 -1.040 1.00 86.81 695 HIS A C 1
ATOM 5461 O O . HIS A 1 695 ? 7.037 -8.158 -1.389 1.00 86.81 695 HIS A O 1
ATOM 5467 N N . TRP A 1 696 ? 5.503 -8.500 0.195 1.00 87.25 696 TRP A N 1
ATOM 5468 C CA . TRP A 1 696 ? 6.464 -9.014 1.177 1.00 87.25 696 TRP A CA 1
ATOM 5469 C C . TRP A 1 696 ? 7.052 -10.366 0.754 1.00 87.25 696 TRP A C 1
ATOM 5471 O O . TRP A 1 696 ? 6.303 -11.321 0.542 1.00 87.25 696 TRP A O 1
ATOM 5481 N N . GLU A 1 697 ? 8.385 -10.485 0.723 1.00 91.62 697 GLU A N 1
ATOM 5482 C CA . GLU A 1 697 ? 9.063 -11.758 0.457 1.00 91.62 697 GLU A CA 1
ATOM 5483 C C . GLU A 1 697 ? 8.641 -12.787 1.512 1.00 91.62 697 GLU A C 1
ATOM 5485 O O . GLU A 1 697 ? 8.993 -12.696 2.695 1.00 91.62 697 GLU A O 1
ATOM 5490 N N . ARG A 1 698 ? 7.867 -13.790 1.088 1.00 85.38 698 ARG A N 1
ATOM 5491 C CA . ARG A 1 698 ? 7.482 -14.896 1.963 1.00 85.38 698 ARG A CA 1
ATOM 5492 C C . ARG A 1 698 ? 8.751 -15.646 2.347 1.00 85.38 698 ARG A C 1
ATOM 5494 O O . ARG A 1 698 ? 9.352 -16.304 1.497 1.00 85.38 698 ARG A O 1
ATOM 5501 N N . LYS A 1 699 ? 9.129 -15.597 3.631 1.00 80.75 699 LYS A N 1
ATOM 5502 C CA . LYS A 1 699 ? 10.130 -16.514 4.196 1.00 80.75 699 LYS A CA 1
ATOM 5503 C C . LYS A 1 699 ? 9.725 -17.927 3.782 1.00 80.75 699 LYS A C 1
ATOM 5505 O O . LYS A 1 699 ? 8.677 -18.401 4.222 1.00 80.75 699 LYS A O 1
ATOM 5510 N N . GLN A 1 700 ? 10.511 -18.579 2.925 1.00 75.75 700 GLN A N 1
ATOM 5511 C CA . GLN A 1 700 ? 10.227 -19.953 2.517 1.00 75.75 700 GLN A CA 1
ATOM 5512 C C . GLN A 1 700 ? 10.255 -20.814 3.780 1.00 75.75 700 GLN A C 1
ATOM 5514 O O . GLN A 1 700 ? 11.316 -20.984 4.382 1.00 75.75 700 GLN A O 1
ATOM 5519 N N . GLY A 1 701 ? 9.075 -21.264 4.224 1.00 63.22 701 GLY A N 1
ATOM 5520 C CA . GLY A 1 701 ? 8.891 -21.926 5.514 1.00 63.22 701 GLY A CA 1
ATOM 5521 C C . GLY A 1 701 ? 9.862 -23.090 5.629 1.00 63.22 701 GLY A C 1
ATOM 5522 O O . GLY A 1 701 ? 9.754 -24.037 4.849 1.00 63.22 701 GLY A O 1
ATOM 5523 N N . GLY A 1 702 ? 10.843 -22.950 6.532 1.00 54.75 702 GLY A N 1
ATOM 5524 C CA . GLY A 1 702 ? 12.131 -23.647 6.459 1.00 54.75 702 GLY A CA 1
ATOM 5525 C C . GLY A 1 702 ? 11.960 -25.123 6.135 1.00 54.75 702 GLY A C 1
ATOM 5526 O O . GLY A 1 702 ? 11.432 -25.848 6.976 1.00 54.75 702 GLY A O 1
ATOM 5527 N N . LYS A 1 703 ? 12.349 -25.493 4.897 1.00 54.03 703 LYS A N 1
ATOM 5528 C CA . LYS A 1 703 ? 11.971 -26.716 4.160 1.00 54.03 703 LYS A CA 1
ATOM 5529 C C . LYS A 1 703 ? 11.480 -27.805 5.108 1.00 54.03 703 LYS A C 1
ATOM 5531 O O . LYS A 1 703 ? 12.310 -28.477 5.722 1.00 54.03 703 LYS A O 1
ATOM 5536 N N . LYS A 1 704 ? 10.145 -27.892 5.252 1.00 49.12 704 LYS A N 1
ATOM 5537 C CA . LYS A 1 704 ? 9.436 -28.740 6.223 1.00 49.12 704 LYS A CA 1
ATOM 5538 C C . LYS A 1 704 ? 10.160 -30.079 6.302 1.00 49.12 704 LYS A C 1
ATOM 5540 O O . LYS A 1 704 ? 10.141 -30.813 5.320 1.00 49.12 704 LYS A O 1
ATOM 5545 N N . ARG A 1 705 ? 10.869 -30.336 7.411 1.00 52.78 705 ARG A N 1
ATOM 5546 C CA . ARG A 1 705 ? 11.626 -31.583 7.564 1.00 52.78 705 ARG A CA 1
ATOM 5547 C C . ARG A 1 705 ? 10.623 -32.708 7.399 1.00 52.78 705 ARG A C 1
ATOM 5549 O O . ARG A 1 705 ? 9.680 -32.784 8.189 1.00 52.78 705 ARG A O 1
ATOM 5556 N N . ASP A 1 706 ? 10.813 -33.527 6.374 1.00 49.97 706 ASP A N 1
ATOM 5557 C CA . ASP A 1 706 ? 10.059 -34.757 6.230 1.00 49.97 706 ASP A CA 1
ATOM 5558 C C . ASP A 1 706 ? 10.313 -35.559 7.505 1.00 49.97 706 ASP A C 1
ATOM 5560 O O . ASP A 1 706 ? 11.440 -35.978 7.777 1.00 49.97 706 ASP A O 1
ATOM 5564 N N . MET A 1 707 ? 9.280 -35.683 8.343 1.00 46.69 707 MET A N 1
ATOM 5565 C CA . MET A 1 707 ? 9.312 -36.627 9.450 1.00 46.69 707 MET A CA 1
ATOM 5566 C C . MET A 1 707 ? 9.278 -37.994 8.794 1.00 46.69 707 MET A C 1
ATOM 5568 O O . MET A 1 707 ? 8.214 -38.458 8.377 1.00 46.69 707 MET A O 1
ATOM 5572 N N . GLY A 1 708 ? 10.472 -38.563 8.616 1.00 48.75 708 GLY A N 1
ATOM 5573 C CA . GLY A 1 708 ? 10.643 -39.883 8.046 1.00 48.75 708 GLY A CA 1
ATOM 5574 C C . GLY A 1 708 ? 9.698 -40.839 8.751 1.00 48.75 708 GLY A C 1
ATOM 5575 O O . GLY A 1 708 ? 9.633 -40.866 9.980 1.00 48.75 708 GLY A O 1
ATOM 5576 N N . HIS A 1 709 ? 8.927 -41.591 7.971 1.00 45.31 709 HIS A N 1
ATOM 5577 C CA . HIS A 1 709 ? 8.338 -42.799 8.510 1.00 45.31 709 HIS A CA 1
ATOM 5578 C C . HIS A 1 709 ? 9.495 -43.743 8.820 1.00 45.31 709 HIS A C 1
ATOM 5580 O O . HIS A 1 709 ? 10.019 -44.393 7.916 1.00 45.31 709 HIS A O 1
ATOM 5586 N N . ASP A 1 710 ? 9.872 -43.807 10.097 1.00 49.91 710 ASP A N 1
ATOM 5587 C CA . ASP A 1 710 ? 10.485 -45.000 10.663 1.00 49.91 710 ASP A CA 1
ATOM 5588 C C . ASP A 1 710 ? 9.461 -46.130 10.511 1.00 49.91 710 ASP A C 1
ATOM 5590 O O . ASP A 1 710 ? 8.610 -46.374 11.369 1.00 49.91 710 ASP A O 1
ATOM 5594 N N . VAL A 1 711 ? 9.502 -46.784 9.349 1.00 50.28 711 VAL A N 1
ATOM 5595 C CA . VAL A 1 711 ? 8.839 -48.063 9.127 1.00 50.28 711 VAL A CA 1
ATOM 5596 C C . VAL A 1 711 ? 9.629 -49.074 9.944 1.00 50.28 711 VAL A C 1
ATOM 5598 O O . VAL A 1 711 ? 10.631 -49.612 9.480 1.00 50.28 711 VAL A O 1
ATOM 5601 N N . GLY A 1 712 ? 9.211 -49.270 11.193 1.00 51.28 712 GLY A N 1
ATOM 5602 C CA . GLY A 1 712 ? 9.778 -50.300 12.049 1.00 51.28 712 GLY A CA 1
ATOM 5603 C C . GLY A 1 712 ? 9.554 -51.670 11.418 1.00 51.28 712 GLY A C 1
ATOM 5604 O O . GLY A 1 712 ? 8.413 -52.119 11.311 1.00 51.28 712 GLY A O 1
ATOM 5605 N N . GLU A 1 713 ? 10.636 -52.323 10.998 1.00 47.41 713 GLU A N 1
ATOM 5606 C CA . GLU A 1 713 ? 10.605 -53.740 10.644 1.00 47.41 713 GLU A CA 1
ATOM 5607 C C . GLU A 1 713 ? 10.231 -54.579 11.880 1.00 47.41 713 GLU A C 1
ATOM 5609 O O . GLU A 1 713 ? 10.498 -54.197 13.024 1.00 47.41 713 GLU A O 1
ATOM 5614 N N . SER A 1 714 ? 9.555 -55.705 11.650 1.00 50.94 714 SER A N 1
ATOM 5615 C CA . SER A 1 714 ? 9.076 -56.662 12.660 1.00 50.94 714 SER A CA 1
ATOM 5616 C C . SER A 1 714 ? 9.279 -58.085 12.158 1.00 50.94 714 SER A C 1
ATOM 5618 O O . SER A 1 714 ? 9.012 -58.297 10.954 1.00 50.94 714 SER A O 1
#

Foldseek 3Di:
DDDDDDPVVVVVVVVVVVVVVVVVVVVVVVVVVVLVVVVVVVVVPDDDDDPDDWAKWKFKALDDPVRCLAANAAQWDFPPPDDPLRDTLWDDDPDRDTTGGKIFSDPLCNLQSGLQVNLVDDPPDTWMKMWIFIGPPFPQPQDQRQGPVRHGDRGITTGDGGRDHNPDLRTQWMFIDDPCCNPDDSVVVVVVSVVTPIDGDHPDPDPDPDDDDDDDDDDDDDDDDDDDDDDDDDDDDDPDDDDDDDDDDDDDDDDDDDDDDDDDDDDDDDDDDDDDDDDDDDDDDPPPDDPPDPPPPPQDPVSLVVLLVVLVVCLVQPVPPCVPLCVPSVVVVVVVVPVLADDCVQSVVSVVSVVVVDPDDDDDDDDHDHRGSNVVSVVVVLSLLQLLQQKFLWKKKKFFFAAPDPLRWWCFFKWKQWQQDIDTPGHRDDHRGIDMDIDCCCRRPVDSMGGLQRRFKMKIATDDDPVRDKDKTFTQKMKMKTQGPSDRWIKMAIDGDRDIAICVPPPPPRRMDMDGDHLQRIATPDDDQSCLFLQRPPRSPPQRQFKFLWKKKWFFFAQDVLRWFQWFKWWQWFPDPDPPQRIDGQDGGDDHGRTDIDIDPCCSNHVDSMHGPQGGHHVDWKTWMKTADPPVDDLPDFKGKHWRQWMKMKGQGPSDRWIKIQGVTVGDGDIFTADGNDRMDITDIDTDDGSNSIDTDPPPPPPPPPPDPPPDDD

Organism: Ophiocordyceps unilateralis (NCBI:txid268505)